Protein 3K12 (pdb70)

B-factor: mean 20.07, std 7.02, range [7.97, 52.44]

Organism: Pseudomonas aeruginosa (strain ATCC 15692 / DSM 22644 / CIP 104116 / JCM 14847 / LMG 12228 / 1C / PRS 101 / PAO1) (NCBI:txid208964)

Secondary structure (DSSP, 8-state):
-EE--EEEEEEE--EETTEEEE-----SSTTS-HHHHHHHHHHHHHHHHHHTT--GGGEEEEEEEES-GGGHHHHHHHHTTTSPTT-PPEEEEEE-B-SSTT-SB--EEEE--/-EE--EEEEEEE--EETTEEE------SSTTS-HHHHHHHHHHHHHHHHHHTT--GGGEEEEEEEES-GGGHHHHHHHHTTTSPTT-PPEEEEEE-B-SSTT--B--EEEE-/--B--SB-SS-B--EETTEEEE-----SSTTS-HHHHHHHHHHHHHHHHHHTT--GGGEEEEEEEES-GGGHHHHHHHHTTTSPTT-PPEEEEEE-B-SSTT-SB--EEEE--/--B--SB-SS-B--EETTEEEE-----SSTTS-HHHHHHHHHHHHHHHHHHTT--TTSEEEEEEEES-GGGHHHHHHHHHHHSPTT-PPEEEEEE-B-SSTT--B--EEEE--S----/-EE--SB-SS-B--EETTEEEE-----SSTTS-HHHHHHHHHHHHHHHHHHTT--TTSEEEEEEEES-GGGHHHHHHHHHHHS-TT-PPEEEEEE-B-SSTT-SB--EEEE--/--B--SB-SS-B--EETTEEEE-----SSTTS-HHHHHHHHHHHHHHHHHHTT--GGGEEEEEEEES-GGGHHHHHHHHTTTSPTT-PPEEEEEE-B-SSTT-SB--EEEE-

Foldseek 3Di: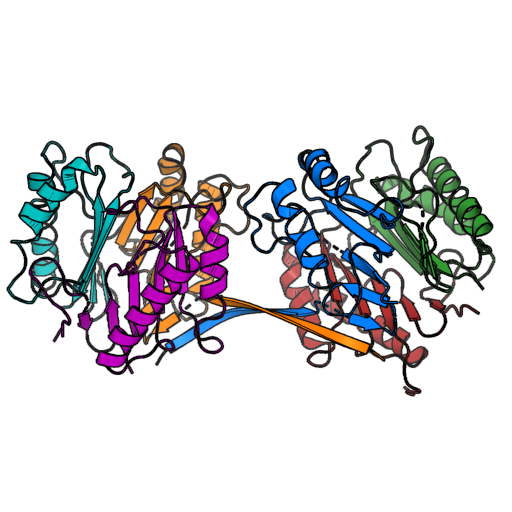
DDDDDDDDDDDPCDDDPFKDWGPKFWAPDLQDALLVGLVRRVVVVQVVQVVVQHHLLFWAEDEKEFADPVRVVSNCVNVVVPGDPPRDYHYDYDYDHDPDPSTGMMITMGGHD/DDDDDDDDDDDPQDDDPFKDWGPKFWAPDLVDALLVGLVRRVVVVQVVQVVVPGHQLFWAEDEKEFADPVCPVSNCVNVVPRGDPPRRYHYDYDYDDDPDNSTGMMITMGGD/DWDFDPDDPVDTCTDDPFKDWGAKFWAPDLPDALLVGLVRRVVVVQVVQVVVQHHLLFWAEDEKEFADPVRVVSNCVNVVPDGPPPRDYHYDYDYDDDPDPSTGMMITMGGHD/DKDFDCDDPVDTCIQDPFKDKGAKFWAPDLQDALLVGLVRRVVVVQVVQQVLQHGQLFWAEDEKEFADPVCPVSNVVNLVVPHDPPRHYHYDYDYDDDPDNSTGMMITMGGRDDRHHD/DKDFDPDDPVDTCIDDPFKDKGAKFWAPDLPDALLVGLVRRVVVVQVVQVVVQHGQLFWAEDEKEFADPVRVVSNCVCQVPPGPDPRHYHYDYDYDDDPDNSTGMMITMGGHD/DKDFDPDDPVDTCIQDPFKDKGAKFWAPDLQDALLVGLVRRLVVVQVVQVVVVHHLLFWAEDEKEFADPVCVVSNCVNLVVPGPPPRDYHYDYDYDHDDDPSTGMMITMGGD

Structure (mmCIF, N/CA/C/O backbone):
data_3K12
#
_entry.id   3K12
#
_cell.length_a   78.725
_cell.length_b   86.545
_cell.length_c   104.897
_cell.angle_alpha   90.000
_cell.angle_beta   90.000
_cell.angle_gamma   90.000
#
_symmetry.space_group_name_H-M   'P 21 21 2'
#
loop_
_entity.id
_entity.type
_entity.pdbx_description
1 polymer 'uncharacterized protein A6V7T0'
2 non-polymer GLYCEROL
3 water water
#
loop_
_atom_site.group_PDB
_atom_site.id
_atom_site.type_symbol
_atom_site.label_atom_id
_atom_site.label_alt_id
_atom_site.label_comp_id
_atom_site.label_asym_id
_atom_site.label_entity_id
_atom_site.label_seq_id
_atom_site.pdbx_PDB_ins_code
_atom_site.Cartn_x
_atom_site.Cartn_y
_atom_site.Cartn_z
_atom_site.occupancy
_atom_site.B_iso_or_equiv
_atom_site.auth_seq_id
_atom_site.auth_comp_id
_atom_site.auth_asym_id
_atom_site.auth_atom_id
_atom_site.pdbx_PDB_model_num
ATOM 1 N N . HIS A 1 1 ? -13.449 -0.609 9.606 1.00 32.69 4 HIS A N 1
ATOM 2 C CA . HIS A 1 1 ? -12.994 -0.452 11.020 1.00 31.61 4 HIS A CA 1
ATOM 3 C C . HIS A 1 1 ? -12.469 0.972 11.290 1.00 29.61 4 HIS A C 1
ATOM 4 O O . HIS A 1 1 ? -12.698 1.888 10.488 1.00 29.88 4 HIS A O 1
ATOM 11 N N . ILE A 1 2 ? -11.801 1.140 12.430 1.00 26.40 5 ILE A N 1
ATOM 12 C CA . ILE A 1 2 ? -11.259 2.429 12.877 1.00 23.37 5 ILE A CA 1
ATOM 13 C C . ILE A 1 2 ? -9.794 2.238 13.217 1.00 23.11 5 ILE A C 1
ATOM 14 O O . ILE A 1 2 ? -9.426 1.291 13.949 1.00 24.07 5 ILE A O 1
ATOM 19 N N . GLU A 1 3 ? -8.949 3.130 12.711 1.00 21.17 6 GLU A N 1
ATOM 20 C CA . GLU A 1 3 ? -7.544 3.145 13.098 1.00 21.36 6 GLU A CA 1
ATOM 21 C C . GLU A 1 3 ? -7.303 4.377 13.942 1.00 19.99 6 GLU A C 1
ATOM 22 O O . GLU A 1 3 ? -7.684 5.495 13.547 1.00 20.49 6 GLU A O 1
ATOM 28 N N . ARG A 1 4 ? -6.655 4.177 15.080 1.00 18.09 7 ARG A N 1
ATOM 29 C CA . ARG A 1 4 ? -6.426 5.237 16.052 1.00 18.54 7 ARG A CA 1
ATOM 30 C C . ARG A 1 4 ? -4.964 5.620 15.953 1.00 17.80 7 ARG A C 1
ATOM 31 O O . ARG A 1 4 ? -4.076 4.732 15.961 1.00 19.10 7 ARG A O 1
ATOM 39 N N . PHE A 1 5 ? -4.714 6.914 15.862 1.00 16.79 8 PHE A N 1
ATOM 40 C CA . PHE A 1 5 ? -3.370 7.472 15.984 1.00 16.60 8 PHE A CA 1
ATOM 41 C C . PHE A 1 5 ? -3.306 8.337 17.191 1.00 17.43 8 PHE A C 1
ATOM 42 O O . PHE A 1 5 ? -4.069 9.300 17.311 1.00 16.48 8 PHE A O 1
ATOM 50 N N . GLU A 1 6 ? -2.407 7.998 18.113 1.00 19.08 9 GLU A N 1
ATOM 51 C CA . GLU A 1 6 ? -2.263 8.785 19.331 1.00 20.37 9 GLU A CA 1
ATOM 52 C C . GLU A 1 6 ? -0.826 9.154 19.584 1.00 20.98 9 GLU A C 1
ATOM 53 O O . GLU A 1 6 ? 0.080 8.533 19.045 1.00 22.57 9 GLU A O 1
ATOM 59 N N . VAL A 1 7 ? -0.642 10.183 20.393 1.00 21.55 10 VAL A N 1
ATOM 60 C CA . VAL A 1 7 ? 0.650 10.451 21.027 1.00 22.35 10 VAL A CA 1
ATOM 61 C C . VAL A 1 7 ? 0.513 9.887 22.447 1.00 21.56 10 VAL A C 1
ATOM 62 O O . VAL A 1 7 ? -0.317 10.361 23.212 1.00 21.18 10 VAL A O 1
ATOM 66 N N . VAL A 1 8 ? 1.304 8.866 22.777 1.00 22.26 11 VAL A N 1
ATOM 67 C CA . VAL A 1 8 ? 1.281 8.249 24.124 1.00 22.21 11 VAL A CA 1
ATOM 68 C C . VAL A 1 8 ? 2.604 8.473 24.842 1.00 22.58 11 VAL A C 1
ATOM 69 O O . VAL A 1 8 ? 3.676 8.116 24.318 1.00 23.35 11 VAL A O 1
ATOM 73 N N . LYS A 1 9 ? 2.532 9.058 26.036 1.00 21.85 12 LYS A N 1
ATOM 74 C CA . LYS A 1 9 ? 3.728 9.339 26.833 1.00 21.67 12 LYS A CA 1
ATOM 75 C C . LYS A 1 9 ? 3.635 8.517 28.114 1.00 20.58 12 LYS A C 1
ATOM 76 O O . LYS A 1 9 ? 2.679 8.665 28.877 1.00 21.19 12 LYS A O 1
ATOM 82 N N . ARG A 1 10 ? 4.592 7.615 28.327 1.00 19.85 13 ARG A N 1
ATOM 83 C CA . ARG A 1 10 ? 4.637 6.811 29.547 1.00 18.94 13 ARG A CA 1
ATOM 84 C C . ARG A 1 10 ? 5.774 7.368 30.394 1.00 18.44 13 ARG A C 1
ATOM 85 O O . ARG A 1 10 ? 6.950 7.187 30.055 1.00 19.64 13 ARG A O 1
ATOM 93 N N . ARG A 1 11 ? 5.424 8.066 31.466 1.00 16.48 14 ARG A N 1
ATOM 94 C CA . ARG A 1 11 ? 6.393 8.836 32.261 1.00 16.44 14 ARG A CA 1
ATOM 95 C C . ARG A 1 11 ? 6.744 8.068 33.526 1.00 15.04 14 ARG A C 1
ATOM 96 O O . ARG A 1 11 ? 5.874 7.543 34.224 1.00 15.70 14 ARG A O 1
ATOM 104 N N . ALA A 1 12 ? 8.046 7.998 33.826 1.00 13.99 15 ALA A N 1
ATOM 105 C CA . ALA A 1 12 ? 8.520 7.520 35.124 1.00 14.02 15 ALA A CA 1
ATOM 106 C C . ALA A 1 12 ? 8.311 8.653 36.117 1.00 14.80 15 ALA A C 1
ATOM 107 O O . ALA A 1 12 ? 9.113 9.586 36.212 1.00 15.37 15 ALA A O 1
ATOM 109 N N . GLU A 1 13 ? 7.237 8.569 36.881 1.00 14.23 16 GLU A N 1
ATOM 110 C CA . GLU A 1 13 ? 6.828 9.665 37.728 1.00 13.91 16 GLU A CA 1
ATOM 111 C C . GLU A 1 13 ? 7.635 9.745 39.018 1.00 14.02 16 GLU A C 1
ATOM 112 O O . GLU A 1 13 ? 8.039 10.838 39.435 1.00 13.69 16 GLU A O 1
ATOM 126 N N . ALA A 1 15 ? 10.413 7.293 41.694 1.00 12.86 18 ALA A N 1
ATOM 127 C CA . ALA A 1 15 ? 11.139 6.092 42.099 1.00 13.78 18 ALA A CA 1
ATOM 128 C C . ALA A 1 15 ? 11.469 6.219 43.565 1.00 14.71 18 ALA A C 1
ATOM 129 O O . ALA A 1 15 ? 11.994 7.245 43.982 1.00 14.92 18 ALA A O 1
ATOM 131 N N . LEU A 1 16 ? 11.168 5.180 44.336 1.00 14.84 19 LEU A N 1
ATOM 132 C CA . LEU A 1 16 ? 11.486 5.164 45.757 1.00 16.62 19 LEU A CA 1
ATOM 133 C C . LEU A 1 16 ? 12.641 4.224 45.983 1.00 17.22 19 LEU A C 1
ATOM 134 O O . LEU A 1 16 ? 12.630 3.088 45.498 1.00 17.73 19 LEU A O 1
ATOM 139 N N . HIS A 1 17 ? 13.633 4.679 46.723 1.00 15.63 20 HIS A N 1
ATOM 140 C CA . HIS A 1 17 ? 14.767 3.848 47.104 1.00 17.30 20 HIS A CA 1
ATOM 141 C C . HIS A 1 17 ? 14.909 3.966 48.601 1.00 17.63 20 HIS A C 1
ATOM 142 O O . HIS A 1 17 ? 15.436 4.970 49.093 1.00 16.82 20 HIS A O 1
ATOM 149 N N . GLY A 1 18 ? 14.408 2.929 49.285 1.00 19.54 21 GLY A N 1
ATOM 150 C CA . GLY A 1 18 ? 14.247 2.922 50.740 1.00 20.68 21 GLY A CA 1
ATOM 151 C C . GLY A 1 18 ? 13.436 4.148 51.114 1.00 20.37 21 GLY A C 1
ATOM 152 O O . GLY A 1 18 ? 12.285 4.298 50.689 1.00 23.51 21 GLY A O 1
ATOM 153 N N . ASN A 1 19 ? 14.061 5.036 51.867 1.00 19.67 22 ASN A N 1
ATOM 154 C CA . ASN A 1 19 ? 13.349 6.204 52.390 1.00 19.98 22 ASN A CA 1
ATOM 155 C C . ASN A 1 19 ? 13.645 7.517 51.652 1.00 18.85 22 ASN A C 1
ATOM 156 O O . ASN A 1 19 ? 13.386 8.611 52.164 1.00 18.16 22 ASN A O 1
ATOM 161 N N . THR A 1 20 ? 14.150 7.408 50.427 1.00 15.67 23 THR A N 1
ATOM 162 C CA . THR A 1 20 ? 14.331 8.586 49.587 1.00 13.95 23 THR A CA 1
ATOM 163 C C . THR A 1 20 ? 13.430 8.479 48.367 1.00 13.33 23 THR A C 1
ATOM 164 O O . THR A 1 20 ? 13.328 7.417 47.738 1.00 14.43 23 THR A O 1
ATOM 168 N N . VAL A 1 21 ? 12.808 9.587 47.996 1.00 12.45 24 VAL A N 1
ATOM 169 C CA . VAL A 1 21 ? 11.836 9.672 46.897 1.00 12.19 24 VAL A CA 1
ATOM 170 C C . VAL A 1 21 ? 12.437 10.521 45.788 1.00 11.41 24 VAL A C 1
ATOM 171 O O . VAL A 1 21 ? 12.825 11.652 46.052 1.00 12.36 24 VAL A O 1
ATOM 175 N N . TYR A 1 22 ? 12.512 10.007 44.554 1.00 10.26 25 TYR A N 1
ATOM 176 C CA . TYR A 1 22 ? 12.953 10.797 43.414 1.00 10.89 25 TYR A CA 1
ATOM 177 C C . TYR A 1 22 ? 11.764 11.013 42.514 1.00 10.71 25 TYR A C 1
ATOM 178 O O . TYR A 1 22 ? 11.124 10.051 42.100 1.00 11.46 25 TYR A O 1
ATOM 187 N N . ILE A 1 23 ? 11.468 12.266 42.216 1.00 11.17 26 ILE A N 1
ATOM 188 C CA . ILE A 1 23 ? 10.324 12.591 41.358 1.00 11.75 26 ILE A CA 1
ATOM 189 C C . ILE A 1 23 ? 10.861 13.096 40.015 1.00 12.02 26 ILE A C 1
ATOM 190 O O . ILE A 1 23 ? 11.771 13.941 39.954 1.00 14.69 26 ILE A O 1
ATOM 195 N N . GLY A 1 24 ? 10.300 12.569 38.924 1.00 12.18 27 GLY A N 1
ATOM 196 C CA . GLY A 1 24 ? 10.628 13.066 37.596 1.00 13.29 27 GLY A CA 1
ATOM 197 C C . GLY A 1 24 ? 10.266 14.535 37.399 1.00 12.65 27 GLY A C 1
ATOM 198 O O . GLY A 1 24 ? 9.458 15.092 38.168 1.00 12.95 27 GLY A O 1
ATOM 199 N N . GLY A 1 25 ? 10.798 15.167 36.364 1.00 12.43 28 GLY A N 1
ATOM 200 C CA . GLY A 1 25 ? 10.495 16.585 36.120 1.00 12.43 28 GLY A CA 1
ATOM 201 C C . GLY A 1 25 ? 8.989 16.805 36.082 1.00 12.92 28 GLY A C 1
ATOM 202 O O . GLY A 1 25 ? 8.248 16.072 35.400 1.00 13.74 28 GLY A O 1
ATOM 203 N N . GLN A 1 26 ? 8.536 17.790 36.845 1.00 12.16 29 GLN A N 1
ATOM 204 C CA . GLN A 1 26 ? 7.105 18.089 36.964 1.00 11.36 29 GLN A CA 1
ATOM 205 C C . GLN A 1 26 ? 6.777 19.399 36.325 1.00 11.34 29 GLN A C 1
ATOM 206 O O . GLN A 1 26 ? 7.457 20.396 36.557 1.00 11.91 29 GLN A O 1
ATOM 212 N N . VAL A 1 27 ? 5.701 19.383 35.538 1.00 11.56 30 VAL A N 1
ATOM 213 C CA . VAL A 1 27 ? 5.226 20.554 34.837 1.00 11.86 30 VAL A CA 1
ATOM 214 C C . VAL A 1 27 ? 3.709 20.633 35.066 1.00 12.11 30 VAL A C 1
ATOM 215 O O . VAL A 1 27 ? 3.092 19.697 35.552 1.00 13.14 30 VAL A O 1
ATOM 219 N N . ALA A 1 28 ? 3.137 21.781 34.741 1.00 13.08 31 ALA A N 1
ATOM 220 C CA . ALA A 1 28 ? 1.699 21.952 34.920 1.00 13.58 31 ALA A CA 1
ATOM 221 C C . ALA A 1 28 ? 0.928 21.076 33.936 1.00 15.39 31 ALA A C 1
ATOM 222 O O . ALA A 1 28 ? 1.224 21.084 32.746 1.00 16.02 31 ALA A O 1
ATOM 224 N N . ASP A 1 29 ? -0.082 20.367 34.432 1.00 17.22 32 ASP A N 1
ATOM 225 C CA A ASP A 1 29 ? -0.981 19.543 33.618 0.50 18.38 32 ASP A CA 1
ATOM 226 C CA B ASP A 1 29 ? -0.855 19.525 33.523 0.50 18.21 32 ASP A CA 1
ATOM 227 C C . ASP A 1 29 ? -1.678 20.380 32.555 1.00 18.23 32 ASP A C 1
ATOM 228 O O . ASP A 1 29 ? -1.902 19.936 31.421 1.00 19.73 32 ASP A O 1
ATOM 237 N N . ASP A 1 30 ? -2.083 21.576 32.972 1.00 18.05 33 ASP A N 1
ATOM 238 C CA . ASP A 1 30 ? -2.711 22.541 32.062 1.00 18.34 33 ASP A CA 1
ATOM 239 C C . ASP A 1 30 ? -1.841 23.791 32.084 1.00 17.54 33 ASP A C 1
ATOM 240 O O . ASP A 1 30 ? -1.984 24.646 32.965 1.00 17.85 33 ASP A O 1
ATOM 245 N N . PRO A 1 31 ? -0.899 23.884 31.133 1.00 17.04 34 PRO A N 1
ATOM 246 C CA . PRO A 1 31 ? 0.048 24.990 31.132 1.00 17.43 34 PRO A CA 1
ATOM 247 C C . PRO A 1 31 ? -0.433 26.266 30.407 1.00 17.33 34 PRO A C 1
ATOM 248 O O . PRO A 1 31 ? 0.372 27.030 29.889 1.00 18.25 34 PRO A O 1
ATOM 252 N N . SER A 1 32 ? -1.740 26.529 30.428 1.00 17.33 35 SER A N 1
ATOM 253 C CA A SER A 1 32 ? -2.258 27.737 29.776 0.50 18.36 35 SER A CA 1
ATOM 254 C CA B SER A 1 32 ? -2.281 27.742 29.790 0.50 17.63 35 SER A CA 1
ATOM 255 C C . SER A 1 32 ? -2.135 29.004 30.640 1.00 18.77 35 SER A C 1
ATOM 256 O O . SER A 1 32 ? -2.192 30.129 30.116 1.00 20.38 35 SER A O 1
ATOM 261 N N . GLY A 1 33 ? -1.987 28.830 31.949 1.00 18.69 36 GLY A N 1
ATOM 262 C CA . GLY A 1 33 ? -2.024 29.993 32.848 1.00 18.69 36 GLY A CA 1
ATOM 263 C C . GLY A 1 33 ? -0.693 30.650 33.151 1.00 17.67 36 GLY A C 1
ATOM 264 O O . GLY A 1 33 ? 0.359 30.292 32.581 1.00 17.40 36 GLY A O 1
ATOM 265 N N . ASP A 1 34 ? -0.744 31.594 34.086 1.00 17.81 37 ASP A N 1
ATOM 266 C CA . ASP A 1 34 ? 0.403 32.370 34.452 1.00 17.79 37 ASP A CA 1
ATOM 267 C C . ASP A 1 34 ? 1.301 31.558 35.375 1.00 16.83 37 ASP A C 1
ATOM 268 O O . ASP A 1 34 ? 0.973 30.412 35.746 1.00 15.83 37 ASP A O 1
ATOM 273 N N . ILE A 1 35 ? 2.423 32.155 35.731 1.00 15.45 38 ILE A N 1
ATOM 274 C CA . ILE A 1 35 ? 3.402 31.442 36.569 1.00 15.41 38 ILE A CA 1
ATOM 275 C C . ILE A 1 35 ? 2.792 31.012 37.899 1.00 15.70 38 ILE A C 1
ATOM 276 O O . ILE A 1 35 ? 3.088 29.923 38.390 1.00 14.80 38 ILE A O 1
ATOM 281 N N . GLN A 1 36 ? 1.951 31.860 38.518 1.00 15.36 39 GLN A N 1
ATOM 282 C CA . GLN A 1 36 ? 1.316 31.461 39.771 1.00 15.16 39 GLN A CA 1
ATOM 283 C C . GLN A 1 36 ? 0.472 30.195 39.633 1.00 15.26 39 GLN A C 1
ATOM 284 O O . GLN A 1 36 ? 0.546 29.279 40.474 1.00 16.37 39 GLN A O 1
ATOM 290 N N . ASP A 1 37 ? -0.325 30.123 38.569 1.00 15.54 40 ASP A N 1
ATOM 291 C CA . ASP A 1 37 ? -1.194 28.976 38.380 1.00 15.98 40 ASP A CA 1
ATOM 292 C C . ASP A 1 37 ? -0.365 27.715 38.099 1.00 15.00 40 ASP A C 1
ATOM 293 O O . ASP A 1 37 ? -0.639 26.653 38.665 1.00 16.21 40 ASP A O 1
ATOM 298 N N . GLN A 1 38 ? 0.656 27.857 37.246 1.00 15.09 41 GLN A N 1
ATOM 299 C CA . GLN A 1 38 ? 1.489 26.697 36.935 1.00 14.58 41 GLN A CA 1
ATOM 300 C C . GLN A 1 38 ? 2.251 26.197 38.158 1.00 14.32 41 GLN A C 1
ATOM 301 O O . GLN A 1 38 ? 2.361 24.975 38.363 1.00 14.86 41 GLN A O 1
ATOM 307 N N . THR A 1 39 ? 2.772 27.128 38.954 1.00 13.49 42 THR A N 1
ATOM 308 C CA . THR A 1 39 ? 3.508 26.789 40.169 1.00 13.78 42 THR A CA 1
ATOM 309 C C . THR A 1 39 ? 2.590 26.046 41.136 1.00 13.79 42 THR A C 1
ATOM 310 O O . THR A 1 39 ? 2.942 24.987 41.700 1.00 13.54 42 THR A O 1
ATOM 314 N N . ARG A 1 40 ? 1.382 26.581 41.337 1.00 14.79 43 ARG A N 1
ATOM 315 C CA A ARG A 1 40 ? 0.410 25.906 42.194 0.50 15.54 43 ARG A CA 1
ATOM 316 C CA B ARG A 1 40 ? 0.402 25.913 42.186 0.50 15.47 43 ARG A CA 1
ATOM 317 C C . ARG A 1 40 ? 0.086 24.500 41.709 1.00 15.38 43 ARG A C 1
ATOM 318 O O . ARG A 1 40 ? 0.013 23.579 42.505 1.00 15.00 43 ARG A O 1
ATOM 333 N N . GLN A 1 41 ? -0.130 24.331 40.403 1.00 14.11 44 GLN A N 1
ATOM 334 C CA . GLN A 1 41 ? -0.448 23.013 39.887 1.00 13.76 44 GLN A CA 1
ATOM 335 C C . GLN A 1 41 ? 0.658 22.026 40.202 1.00 13.71 44 GLN A C 1
ATOM 336 O O . GLN A 1 41 ? 0.367 20.884 40.594 1.00 12.97 44 GLN A O 1
ATOM 342 N N . ILE A 1 42 ? 1.905 22.451 39.983 1.00 12.51 45 ILE A N 1
ATOM 343 C CA . ILE A 1 42 ? 3.029 21.535 40.196 1.00 12.56 45 ILE A CA 1
ATOM 344 C C . ILE A 1 42 ? 3.163 21.211 41.678 1.00 12.12 45 ILE A C 1
ATOM 345 O O . ILE A 1 42 ? 3.324 20.039 42.059 1.00 11.93 45 ILE A O 1
ATOM 350 N N . LEU A 1 43 ? 3.068 22.218 42.546 1.00 12.65 46 LEU A N 1
ATOM 351 C CA . LEU A 1 43 ? 3.201 21.941 43.986 1.00 13.05 46 LEU A CA 1
ATOM 352 C C . LEU A 1 43 ? 2.064 21.079 44.506 1.00 12.96 46 LEU A C 1
ATOM 353 O O . LEU A 1 43 ? 2.275 20.192 45.347 1.00 13.44 46 LEU A O 1
ATOM 358 N N . GLU A 1 44 ? 0.865 21.279 43.969 1.00 13.80 47 GLU A N 1
ATOM 359 C CA . GLU A 1 44 ? -0.248 20.414 44.353 1.00 14.67 47 GLU A CA 1
ATOM 360 C C . GLU A 1 44 ? -0.025 18.960 43.886 1.00 14.57 47 GLU A C 1
ATOM 361 O O . GLU A 1 44 ? -0.319 18.002 44.620 1.00 14.91 47 GLU A O 1
ATOM 367 N N . ASN A 1 45 ? 0.513 18.784 42.679 1.00 14.25 48 ASN A N 1
ATOM 368 C CA . ASN A 1 45 ? 0.811 17.428 42.227 1.00 15.19 48 ASN A CA 1
ATOM 369 C C . ASN A 1 45 ? 1.871 16.774 43.080 1.00 14.08 48 ASN A C 1
ATOM 370 O O . ASN A 1 45 ? 1.812 15.571 43.371 1.00 15.13 48 ASN A O 1
ATOM 375 N N . ILE A 1 46 ? 2.861 17.569 43.487 1.00 14.98 49 ILE A N 1
ATOM 376 C CA . ILE A 1 46 ? 3.879 17.058 44.399 1.00 14.45 49 ILE A CA 1
ATOM 377 C C . ILE A 1 46 ? 3.244 16.611 45.744 1.00 14.21 49 ILE A C 1
ATOM 378 O O . ILE A 1 46 ? 3.631 15.549 46.280 1.00 15.11 49 ILE A O 1
ATOM 383 N N . ASP A 1 47 ? 2.278 17.386 46.272 1.00 14.46 50 ASP A N 1
ATOM 384 C CA . ASP A 1 47 ? 1.549 16.985 47.476 1.00 15.30 50 ASP A CA 1
ATOM 385 C C . ASP A 1 47 ? 0.950 15.599 47.277 1.00 14.40 50 ASP A C 1
ATOM 386 O O . ASP A 1 47 ? 1.102 14.736 48.129 1.00 15.74 50 ASP A O 1
ATOM 391 N N . ARG A 1 48 ? 0.251 15.400 46.160 1.00 13.48 51 ARG A N 1
ATOM 392 C CA A ARG A 1 48 ? -0.424 14.134 45.883 0.50 14.29 51 ARG A CA 1
ATOM 393 C CA B ARG A 1 48 ? -0.430 14.139 45.892 0.50 13.86 51 ARG A CA 1
ATOM 394 C C . ARG A 1 48 ? 0.575 12.986 45.750 1.00 14.03 51 ARG A C 1
ATOM 395 O O . ARG A 1 48 ? 0.403 11.924 46.334 1.00 14.47 51 ARG A O 1
ATOM 410 N N . LEU A 1 49 ? 1.645 13.222 44.997 1.00 13.90 52 LEU A N 1
ATOM 411 C CA . LEU A 1 49 ? 2.663 12.189 44.848 1.00 13.63 52 LEU A CA 1
ATOM 412 C C . LEU A 1 49 ? 3.293 11.803 46.173 1.00 13.33 52 LEU A C 1
ATOM 413 O O . LEU A 1 49 ? 3.418 10.634 46.483 1.00 13.73 52 LEU A O 1
ATOM 418 N N . LEU A 1 50 ? 3.656 12.796 46.991 1.00 12.94 53 LEU A N 1
ATOM 419 C CA . LEU A 1 50 ? 4.287 12.496 48.276 1.00 13.47 53 LEU A CA 1
ATOM 420 C C . LEU A 1 50 ? 3.314 11.760 49.196 1.00 14.75 53 LEU A C 1
ATOM 421 O O . LEU A 1 50 ? 3.708 10.796 49.855 1.00 15.34 53 LEU A O 1
ATOM 426 N N . GLN A 1 51 ? 2.053 12.206 49.233 1.00 15.58 54 GLN A N 1
ATOM 427 C CA A GLN A 1 51 ? 0.998 11.584 50.069 0.50 16.15 54 GLN A CA 1
ATOM 428 C CA B GLN A 1 51 ? 1.124 11.587 50.149 0.50 16.46 54 GLN A CA 1
ATOM 429 C C . GLN A 1 51 ? 0.931 10.106 49.766 1.00 16.03 54 GLN A C 1
ATOM 430 O O . GLN A 1 51 ? 0.791 9.262 50.659 1.00 17.36 54 GLN A O 1
ATOM 441 N N . SER A 1 52 ? 0.991 9.800 48.461 1.00 16.19 55 SER A N 1
ATOM 442 C CA . SER A 1 52 ? 0.778 8.416 47.981 1.00 16.71 55 SER A CA 1
ATOM 443 C C . SER A 1 52 ? 1.840 7.432 48.438 1.00 18.06 55 SER A C 1
ATOM 444 O O . SER A 1 52 ? 1.633 6.213 48.386 1.00 19.35 55 SER A O 1
ATOM 447 N N . VAL A 1 53 ? 2.986 7.947 48.871 1.00 17.59 56 VAL A N 1
ATOM 448 C CA . VAL A 1 53 ? 4.074 7.094 49.360 1.00 18.26 56 VAL A CA 1
ATOM 449 C C . VAL A 1 53 ? 4.393 7.313 50.837 1.00 19.65 56 VAL A C 1
ATOM 450 O O . VAL A 1 53 ? 5.414 6.851 51.332 1.00 20.90 56 VAL A O 1
ATOM 454 N N . GLY A 1 54 ? 3.519 8.028 51.540 1.00 19.99 57 GLY A N 1
ATOM 455 C CA . GLY A 1 54 ? 3.723 8.255 52.979 1.00 21.22 57 GLY A CA 1
ATOM 456 C C . GLY A 1 54 ? 4.735 9.343 53.306 1.00 21.08 57 GLY A C 1
ATOM 457 O O . GLY A 1 54 ? 5.434 9.300 54.344 1.00 23.14 57 GLY A O 1
ATOM 458 N N . SER A 1 55 ? 4.849 10.313 52.405 1.00 19.54 58 SER A N 1
ATOM 459 C CA . SER A 1 55 ? 5.661 11.499 52.619 1.00 18.59 58 SER A CA 1
ATOM 460 C C . SER A 1 55 ? 4.699 12.686 52.665 1.00 18.32 58 SER A C 1
ATOM 461 O O . SER A 1 55 ? 3.471 12.506 52.651 1.00 18.47 58 SER A O 1
ATOM 464 N N . ASP A 1 56 ? 5.243 13.883 52.756 1.00 17.10 59 ASP A N 1
ATOM 465 C CA . ASP A 1 56 ? 4.420 15.091 52.727 1.00 17.69 59 ASP A CA 1
ATOM 466 C C . ASP A 1 56 ? 5.279 16.290 52.416 1.00 16.94 59 ASP A C 1
ATOM 467 O O . ASP A 1 56 ? 6.487 16.179 52.307 1.00 14.93 59 ASP A O 1
ATOM 472 N N . ARG A 1 57 ? 4.621 17.433 52.290 1.00 16.85 60 ARG A N 1
ATOM 473 C CA . ARG A 1 57 ? 5.198 18.717 51.922 1.00 17.36 60 ARG A CA 1
ATOM 474 C C . ARG A 1 57 ? 6.340 19.202 52.836 1.00 15.42 60 ARG A C 1
ATOM 475 O O . ARG A 1 57 ? 7.151 20.027 52.432 1.00 16.47 60 ARG A O 1
ATOM 483 N N . GLY A 1 58 ? 6.354 18.680 54.051 1.00 15.01 61 GLY A N 1
ATOM 484 C CA . GLY A 1 58 ? 7.378 19.029 55.043 1.00 13.98 61 GLY A CA 1
ATOM 485 C C . GLY A 1 58 ? 8.622 18.159 54.969 1.00 13.96 61 GLY A C 1
ATOM 486 O O . GLY A 1 58 ? 9.561 18.380 55.725 1.00 14.95 61 GLY A O 1
ATOM 487 N N . GLN A 1 59 ? 8.627 17.186 54.048 1.00 14.01 62 GLN A N 1
ATOM 488 C CA A GLN A 1 59 ? 9.734 16.229 53.956 0.50 13.54 62 GLN A CA 1
ATOM 489 C CA B GLN A 1 59 ? 9.708 16.206 53.944 0.50 13.78 62 GLN A CA 1
ATOM 490 C C . GLN A 1 59 ? 10.536 16.341 52.662 1.00 13.08 62 GLN A C 1
ATOM 491 O O . GLN A 1 59 ? 11.194 15.369 52.242 1.00 13.30 62 GLN A O 1
ATOM 502 N N . VAL A 1 60 ? 10.486 17.507 52.039 1.00 12.05 63 VAL A N 1
ATOM 503 C CA . VAL A 1 60 ? 11.199 17.705 50.781 1.00 11.42 63 VAL A CA 1
ATOM 504 C C . VAL A 1 60 ? 12.648 18.080 51.085 1.00 12.62 63 VAL A C 1
ATOM 505 O O . VAL A 1 60 ? 12.928 18.879 51.994 1.00 12.63 63 VAL A O 1
ATOM 509 N N . LEU A 1 61 ? 13.573 17.484 50.332 1.00 11.72 64 LEU A N 1
ATOM 510 C CA . LEU A 1 61 ? 15.017 17.685 50.543 1.00 11.79 64 LEU A CA 1
ATOM 511 C C . LEU A 1 61 ? 15.613 18.692 49.577 1.00 11.86 64 LEU A C 1
ATOM 512 O O . LEU A 1 61 ? 16.348 19.592 50.000 1.00 11.30 64 LEU A O 1
ATOM 517 N N . SER A 1 62 ? 15.338 18.518 48.278 1.00 9.95 65 SER A N 1
ATOM 518 C CA . SER A 1 62 ? 15.894 19.418 47.267 1.00 10.67 65 SER A CA 1
ATOM 519 C C . SER A 1 62 ? 14.860 19.631 46.178 1.00 10.96 65 SER A C 1
ATOM 520 O O . SER A 1 62 ? 14.135 18.681 45.789 1.00 10.96 65 SER A O 1
ATOM 523 N N . VAL A 1 63 ? 14.811 20.858 45.670 1.00 9.96 66 VAL A N 1
ATOM 524 C CA . VAL A 1 63 ? 14.004 21.177 44.488 1.00 10.04 66 VAL A CA 1
ATOM 525 C C . VAL A 1 63 ? 14.848 21.983 43.545 1.00 10.71 66 VAL A C 1
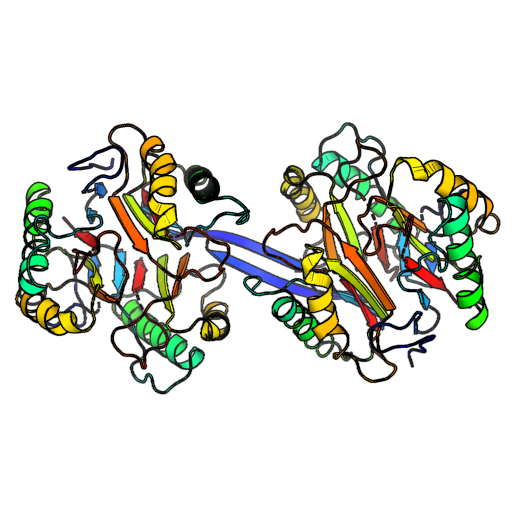ATOM 526 O O . VAL A 1 63 ? 15.371 23.048 43.903 1.00 11.65 66 VAL A O 1
ATOM 530 N N . ARG A 1 64 ? 15.018 21.476 42.325 1.00 10.72 67 ARG A N 1
ATOM 531 C CA . ARG A 1 64 ? 15.617 22.222 41.240 1.00 11.44 67 ARG A CA 1
ATOM 532 C C . ARG A 1 64 ? 14.490 22.870 40.460 1.00 11.72 67 ARG A C 1
ATOM 533 O O . ARG A 1 64 ? 13.562 22.168 40.023 1.00 11.84 67 ARG A O 1
ATOM 541 N N . ILE A 1 65 ? 14.533 24.205 40.334 1.00 11.59 68 ILE A N 1
ATOM 542 C CA . ILE A 1 65 ? 13.464 24.939 39.647 1.00 11.81 68 ILE A CA 1
ATOM 543 C C . ILE A 1 65 ? 14.008 25.529 38.362 1.00 12.66 68 ILE A C 1
ATOM 544 O O . ILE A 1 65 ? 14.970 26.300 38.377 1.00 13.51 68 ILE A O 1
ATOM 549 N N . LEU A 1 66 ? 13.404 25.143 37.245 1.00 12.04 69 LEU A N 1
ATOM 550 C CA . LEU A 1 66 ? 13.827 25.634 35.933 1.00 12.81 69 LEU A CA 1
ATOM 551 C C . LEU A 1 66 ? 12.721 26.573 35.486 1.00 13.50 69 LEU A C 1
ATOM 552 O O . LEU A 1 66 ? 11.607 26.128 35.223 1.00 13.21 69 LEU A O 1
ATOM 557 N N . LEU A 1 67 ? 13.049 27.864 35.397 1.00 13.62 70 LEU A N 1
ATOM 558 C CA . LEU A 1 67 ? 12.087 28.911 35.108 1.00 14.81 70 LEU A CA 1
ATOM 559 C C . LEU A 1 67 ? 12.270 29.342 33.659 1.00 14.79 70 LEU A C 1
ATOM 560 O O . LEU A 1 67 ? 13.389 29.637 33.236 1.00 14.50 70 LEU A O 1
ATOM 565 N N . ALA A 1 68 ? 11.175 29.401 32.900 1.00 14.52 71 ALA A N 1
ATOM 566 C CA . ALA A 1 68 ? 11.259 29.719 31.463 1.00 16.24 71 ALA A CA 1
ATOM 567 C C . ALA A 1 68 ? 11.530 31.196 31.171 1.00 17.13 71 ALA A C 1
ATOM 568 O O . ALA A 1 68 ? 12.226 31.499 30.203 1.00 17.86 71 ALA A O 1
ATOM 570 N N . HIS A 1 69 ? 10.962 32.097 31.976 1.00 17.58 72 HIS A N 1
ATOM 571 C CA . HIS A 1 69 ? 11.002 33.536 31.678 1.00 18.63 72 HIS A CA 1
ATOM 572 C C . HIS A 1 69 ? 11.334 34.329 32.927 1.00 18.97 72 HIS A C 1
ATOM 573 O O . HIS A 1 69 ? 10.685 34.163 33.964 1.00 18.66 72 HIS A O 1
ATOM 580 N N . ARG A 1 70 ? 12.306 35.233 32.812 1.00 20.30 73 ARG A N 1
ATOM 581 C CA . ARG A 1 70 ? 12.744 36.061 33.910 1.00 21.63 73 ARG A CA 1
ATOM 582 C C . ARG A 1 70 ? 11.607 36.840 34.557 1.00 21.76 73 ARG A C 1
ATOM 583 O O . ARG A 1 70 ? 11.556 37.005 35.783 1.00 22.48 73 ARG A O 1
ATOM 591 N N . GLU A 1 71 ? 10.702 37.326 33.720 1.00 22.77 74 GLU A N 1
ATOM 592 C CA . GLU A 1 71 ? 9.599 38.155 34.200 1.00 23.11 74 GLU A CA 1
ATOM 593 C C . GLU A 1 71 ? 8.667 37.367 35.140 1.00 21.89 74 GLU A C 1
ATOM 594 O O . GLU A 1 71 ? 7.890 37.961 35.889 1.00 22.36 74 GLU A O 1
ATOM 600 N N . ASP A 1 72 ? 8.754 36.029 35.112 1.00 19.96 75 ASP A N 1
ATOM 601 C CA . ASP A 1 72 ? 7.907 35.192 35.972 1.00 18.97 75 ASP A CA 1
ATOM 602 C C . ASP A 1 72 ? 8.475 34.888 37.356 1.00 18.02 75 ASP A C 1
ATOM 603 O O . ASP A 1 72 ? 7.819 34.244 38.173 1.00 17.34 75 ASP A O 1
ATOM 608 N N . TYR A 1 73 ? 9.675 35.378 37.638 1.00 17.53 76 TYR A N 1
ATOM 609 C CA . TYR A 1 73 ? 10.347 35.053 38.898 1.00 17.84 76 TYR A CA 1
ATOM 610 C C . TYR A 1 73 ? 9.560 35.487 40.138 1.00 17.35 76 TYR A C 1
ATOM 611 O O . TYR A 1 73 ? 9.344 34.717 41.068 1.00 16.56 76 TYR A O 1
ATOM 620 N N . ALA A 1 74 ? 9.102 36.733 40.148 1.00 17.78 77 ALA A N 1
ATOM 621 C CA . ALA A 1 74 ? 8.350 37.186 41.297 1.00 17.58 77 ALA A CA 1
ATOM 622 C C . ALA A 1 74 ? 7.093 36.336 41.545 1.00 16.59 77 ALA A C 1
ATOM 623 O O . ALA A 1 74 ? 6.759 36.047 42.690 1.00 17.21 77 ALA A O 1
ATOM 625 N N . GLY A 1 75 ? 6.399 35.973 40.467 1.00 16.32 78 GLY A N 1
ATOM 626 C CA . GLY A 1 75 ? 5.166 35.204 40.551 1.00 15.71 78 GLY A CA 1
ATOM 627 C C . GLY A 1 75 ? 5.426 33.786 41.048 1.00 16.16 78 GLY A C 1
ATOM 628 O O . GLY A 1 75 ? 4.643 33.250 41.827 1.00 16.34 78 GLY A O 1
ATOM 629 N N . LEU A 1 76 ? 6.524 33.182 40.587 1.00 15.70 79 LEU A N 1
ATOM 630 C CA . LEU A 1 76 ? 6.976 31.888 41.125 1.00 15.68 79 LEU A CA 1
ATOM 631 C C . LEU A 1 76 ? 7.100 31.981 42.633 1.00 14.96 79 LEU A C 1
ATOM 632 O O . LEU A 1 76 ? 6.532 31.182 43.378 1.00 14.44 79 LEU A O 1
ATOM 637 N N . ASN A 1 77 ? 7.834 32.993 43.095 1.00 15.04 80 ASN A N 1
ATOM 638 C CA . ASN A 1 77 ? 8.130 33.115 44.518 1.00 15.72 80 ASN A CA 1
ATOM 639 C C . ASN A 1 77 ? 6.907 33.512 45.335 1.00 15.46 80 ASN A C 1
ATOM 640 O O . ASN A 1 77 ? 6.795 33.124 46.487 1.00 14.69 80 ASN A O 1
ATOM 645 N N . GLN A 1 78 ? 6.005 34.264 44.719 1.00 15.63 81 GLN A N 1
ATOM 646 C CA . GLN A 1 78 ? 4.755 34.628 45.403 1.00 16.48 81 GLN A CA 1
ATOM 647 C C . GLN A 1 78 ? 4.058 33.398 45.952 1.00 15.98 81 GLN A C 1
ATOM 648 O O . GLN A 1 78 ? 3.652 33.363 47.115 1.00 17.02 81 GLN A O 1
ATOM 654 N N . VAL A 1 79 ? 3.941 32.355 45.115 1.00 14.69 82 VAL A N 1
ATOM 655 C CA . VAL A 1 79 ? 3.323 31.113 45.547 1.00 14.79 82 VAL A CA 1
ATOM 656 C C . VAL A 1 79 ? 4.255 30.273 46.444 1.00 14.19 82 VAL A C 1
ATOM 657 O O . VAL A 1 79 ? 3.873 29.812 47.515 1.00 14.87 82 VAL A O 1
ATOM 661 N N . TRP A 1 80 ? 5.478 30.055 45.947 1.00 13.82 83 TRP A N 1
ATOM 662 C CA . TRP A 1 80 ? 6.448 29.222 46.643 1.00 13.97 83 TRP A CA 1
ATOM 663 C C . TRP A 1 80 ? 6.709 29.676 48.080 1.00 14.62 83 TRP A C 1
ATOM 664 O O . TRP A 1 80 ? 6.790 28.857 49.001 1.00 13.77 83 TRP A O 1
ATOM 675 N N . ASP A 1 81 ? 6.867 30.986 48.264 1.00 15.17 84 ASP A N 1
ATOM 676 C CA . ASP A 1 81 ? 7.249 31.510 49.587 1.00 17.07 84 ASP A CA 1
ATOM 677 C C . ASP A 1 81 ? 6.149 31.358 50.628 1.00 17.90 84 ASP A C 1
ATOM 678 O O . ASP A 1 81 ? 6.391 31.577 51.814 1.00 19.48 84 ASP A O 1
ATOM 683 N N . GLN A 1 82 ? 4.935 31.034 50.219 1.00 17.65 85 GLN A N 1
ATOM 684 C CA A GLN A 1 82 ? 3.842 30.828 51.165 0.50 17.76 85 GLN A CA 1
ATOM 685 C CA B GLN A 1 82 ? 3.901 30.822 51.220 0.50 17.95 85 GLN A CA 1
ATOM 686 C C . GLN A 1 82 ? 3.449 29.375 51.302 1.00 16.94 85 GLN A C 1
ATOM 687 O O . GLN A 1 82 ? 2.472 29.046 51.939 1.00 16.61 85 GLN A O 1
ATOM 698 N N . TRP A 1 83 ? 4.218 28.483 50.667 1.00 15.29 86 TRP A N 1
ATOM 699 C CA . TRP A 1 83 ? 3.809 27.093 50.571 1.00 14.22 86 TRP A CA 1
ATOM 700 C C . TRP A 1 83 ? 4.218 26.172 51.710 1.00 13.80 86 TRP A C 1
ATOM 701 O O . TRP A 1 83 ? 3.488 25.254 52.097 1.00 13.92 86 TRP A O 1
ATOM 712 N N . PHE A 1 84 ? 5.444 26.341 52.192 1.00 14.14 87 PHE A N 1
ATOM 713 C CA . PHE A 1 84 ? 6.000 25.332 53.083 1.00 14.46 87 PHE A CA 1
ATOM 714 C C . PHE A 1 84 ? 5.717 25.603 54.572 1.00 14.24 87 PHE A C 1
ATOM 715 O O . PHE A 1 84 ? 5.706 26.757 54.976 1.00 15.00 87 PHE A O 1
ATOM 723 N N . PRO A 1 85 ? 5.547 24.534 55.371 1.00 15.67 88 PRO A N 1
ATOM 724 C CA . PRO A 1 85 ? 5.440 24.728 56.818 1.00 15.69 88 PRO A CA 1
ATOM 725 C C . PRO A 1 85 ? 6.663 25.417 57.401 1.00 16.49 88 PRO A C 1
ATOM 726 O O . PRO A 1 85 ? 7.770 25.266 56.878 1.00 14.76 88 PRO A O 1
ATOM 730 N N . GLU A 1 86 ? 6.490 26.179 58.485 1.00 15.99 89 GLU A N 1
ATOM 731 C CA . GLU A 1 86 ? 7.565 26.891 59.154 1.00 17.48 89 GLU A CA 1
ATOM 732 C C . GLU A 1 86 ? 8.710 25.944 59.470 1.00 16.59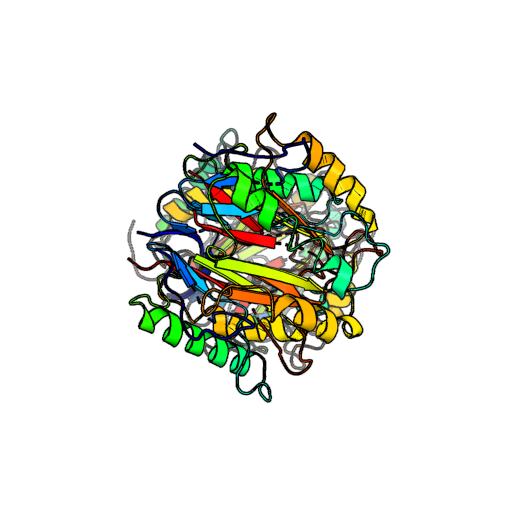 89 GLU A C 1
ATOM 733 O O . GLU A 1 86 ? 8.525 24.889 60.078 1.00 16.37 89 GLU A O 1
ATOM 739 N N . GLY A 1 87 ? 9.892 26.366 59.044 1.00 16.68 90 GLY A N 1
ATOM 740 C CA . GLY A 1 87 ? 11.130 25.672 59.306 1.00 15.84 90 GLY A CA 1
ATOM 741 C C . GLY A 1 87 ? 11.361 24.466 58.413 1.00 15.57 90 GLY A C 1
ATOM 742 O O . GLY A 1 87 ? 12.312 23.742 58.629 1.00 16.44 90 GLY A O 1
ATOM 743 N N . ARG A 1 88 ? 10.488 24.258 57.434 1.00 14.38 91 ARG A N 1
ATOM 744 C CA . ARG A 1 88 ? 10.539 22.999 56.659 1.00 14.34 91 ARG A CA 1
ATOM 745 C C . ARG A 1 88 ? 10.711 23.196 55.156 1.00 13.17 91 ARG A C 1
ATOM 746 O O . ARG A 1 88 ? 10.517 22.238 54.402 1.00 14.95 91 ARG A O 1
ATOM 754 N N . ALA A 1 89 ? 11.088 24.385 54.705 1.00 13.14 92 ALA A N 1
ATOM 755 C CA . ALA A 1 89 ? 11.380 24.555 53.265 1.00 13.09 92 ALA A CA 1
ATOM 756 C C . ALA A 1 89 ? 12.548 23.641 52.861 1.00 13.10 92 ALA A C 1
ATOM 757 O O . ALA A 1 89 ? 13.460 23.357 53.639 1.00 12.67 92 ALA A O 1
ATOM 759 N N . PRO A 1 90 ? 12.479 23.129 51.632 1.00 12.53 93 PRO A N 1
ATOM 760 C CA . PRO A 1 90 ? 13.585 22.300 51.152 1.00 12.45 93 PRO A CA 1
ATOM 761 C C . PRO A 1 90 ? 14.762 23.172 50.731 1.00 11.78 93 PRO A C 1
ATOM 762 O O . PRO A 1 90 ? 14.657 24.414 50.636 1.00 12.18 93 PRO A O 1
ATOM 766 N N . THR A 1 91 ? 15.887 22.537 50.420 1.00 10.91 94 THR A N 1
ATOM 767 C CA . THR A 1 91 ? 16.925 23.241 49.661 1.00 11.02 94 THR A CA 1
ATOM 768 C C . THR A 1 91 ? 16.413 23.525 48.231 1.00 10.68 94 THR A C 1
ATOM 769 O O . THR A 1 91 ? 15.570 22.763 47.710 1.00 11.80 94 THR A O 1
ATOM 773 N N . ARG A 1 92 ? 16.915 24.582 47.601 1.00 10.77 95 ARG A N 1
ATOM 774 C CA . ARG A 1 92 ? 16.370 25.075 46.350 1.00 11.87 95 ARG A CA 1
ATOM 775 C C . ARG A 1 92 ? 17.480 25.624 45.471 1.00 10.88 95 ARG A C 1
ATOM 776 O O . ARG A 1 92 ? 18.409 26.261 45.966 1.00 12.25 95 ARG A O 1
ATOM 784 N N . ALA A 1 93 ? 17.366 25.399 44.158 1.00 11.88 96 ALA A N 1
ATOM 785 C CA . ALA A 1 93 ? 18.227 26.053 43.178 1.00 12.68 96 ALA A CA 1
ATOM 786 C C . ALA A 1 93 ? 17.389 26.403 41.965 1.00 13.20 96 ALA A C 1
ATOM 787 O O . ALA A 1 93 ? 16.880 25.508 41.277 1.00 13.18 96 ALA A O 1
ATOM 789 N N . CYS A 1 94 ? 17.240 27.698 41.699 1.00 13.20 97 CYS A N 1
ATOM 790 C CA . CYS A 1 94 ? 16.447 28.181 40.593 1.00 14.45 97 CYS A CA 1
ATOM 791 C C . CYS A 1 94 ? 17.310 28.889 39.549 1.00 15.52 97 CYS A C 1
ATOM 792 O O . CYS A 1 94 ? 18.156 29.706 39.902 1.00 16.53 97 CYS A O 1
ATOM 795 N N . SER A 1 95 ? 17.135 28.536 38.276 1.00 15.60 98 SER A N 1
ATOM 796 C CA . SER A 1 95 ? 17.784 29.273 37.189 1.00 15.75 98 SER A CA 1
ATOM 797 C C . SER A 1 95 ? 16.848 29.334 35.999 1.00 16.40 98 SER A C 1
ATOM 798 O O . SER A 1 95 ? 15.777 28.733 36.028 1.00 15.21 98 SER A O 1
ATOM 801 N N . LEU A 1 96 ? 17.217 30.131 35.003 1.00 16.83 99 LEU A N 1
ATOM 802 C CA . LEU A 1 96 ? 16.424 30.224 33.785 1.00 19.14 99 LEU A CA 1
ATOM 803 C C . LEU A 1 96 ? 16.820 29.100 32.835 1.00 20.15 99 LEU A C 1
ATOM 804 O O . LEU A 1 96 ? 17.994 28.723 32.759 1.00 22.61 99 LEU A O 1
ATOM 809 N N . ALA A 1 97 ? 15.851 28.538 32.136 1.00 19.19 100 ALA A N 1
ATOM 810 C CA . ALA A 1 97 ? 16.118 27.433 31.221 1.00 19.31 100 ALA A CA 1
ATOM 811 C C . ALA A 1 97 ? 15.109 27.460 30.112 1.00 19.63 100 ALA A C 1
ATOM 812 O O . ALA A 1 97 ? 13.983 27.883 30.331 1.00 20.69 100 ALA A O 1
ATOM 814 N N . GLU A 1 98 ? 15.509 26.975 28.943 1.00 18.87 101 GLU A N 1
ATOM 815 C CA . GLU A 1 98 ? 14.577 26.722 27.853 1.00 19.25 101 GLU A CA 1
ATOM 816 C C . GLU A 1 98 ? 13.988 25.316 28.035 1.00 17.39 101 GLU A C 1
ATOM 817 O O . GLU A 1 98 ? 14.711 24.314 28.059 1.00 16.65 101 GLU A O 1
ATOM 823 N N . LEU A 1 99 ? 12.673 25.253 28.162 1.00 15.51 102 LEU A N 1
ATOM 824 C CA . LEU A 1 99 ? 11.992 23.981 28.443 1.00 15.32 102 LEU A CA 1
ATOM 825 C C . LEU A 1 99 ? 11.475 23.358 27.161 1.00 15.03 102 LEU A C 1
ATOM 826 O O . LEU A 1 99 ? 11.390 24.057 26.140 1.00 17.01 102 LEU A O 1
ATOM 831 N N . ILE A 1 100 ? 11.153 22.068 27.215 1.00 15.85 103 ILE A N 1
ATOM 832 C CA . ILE A 1 100 ? 10.763 21.346 25.989 1.00 15.96 103 ILE A CA 1
ATOM 833 C C . ILE A 1 100 ? 9.495 21.921 25.356 1.00 16.58 103 ILE A C 1
ATOM 834 O O . ILE A 1 100 ? 9.460 22.183 24.139 1.00 16.46 103 ILE A O 1
ATOM 839 N N . ASP A 1 101 ? 8.467 22.124 26.172 1.00 15.43 104 ASP A N 1
ATOM 840 C CA . ASP A 1 101 ? 7.215 22.719 25.663 1.00 15.53 104 ASP A CA 1
ATOM 841 C C . ASP A 1 101 ? 7.218 24.217 25.942 1.00 15.63 104 ASP A C 1
ATOM 842 O O . ASP A 1 101 ? 7.266 24.626 27.104 1.00 15.03 104 ASP A O 1
ATOM 847 N N . PRO A 1 102 ? 7.170 25.062 24.884 1.00 15.50 105 PRO A N 1
ATOM 848 C CA . PRO A 1 102 ? 7.119 26.518 25.031 1.00 16.34 105 PRO A CA 1
ATOM 849 C C . PRO A 1 102 ? 6.008 27.030 25.946 1.00 15.60 105 PRO A C 1
ATOM 850 O O . PRO A 1 102 ? 6.106 28.137 26.435 1.00 16.73 105 PRO A O 1
ATOM 854 N N . ARG A 1 103 ? 4.956 26.242 26.168 1.00 15.18 106 ARG A N 1
ATOM 855 C CA . ARG A 1 103 ? 3.856 26.660 27.056 1.00 14.92 106 ARG A CA 1
ATOM 856 C C . ARG A 1 103 ? 4.201 26.631 28.530 1.00 14.72 106 ARG A C 1
ATOM 857 O O . ARG A 1 103 ? 3.580 27.338 29.325 1.00 14.42 106 ARG A O 1
ATOM 865 N N . TRP A 1 104 ? 5.160 25.785 28.897 1.00 14.56 107 TRP A N 1
ATOM 866 C CA . TRP A 1 104 ? 5.539 25.617 30.305 1.00 14.60 107 TRP A CA 1
ATOM 867 C C . TRP A 1 104 ? 6.263 26.827 30.817 1.00 14.72 107 TRP A C 1
ATOM 868 O O . TRP A 1 104 ? 7.201 27.314 30.171 1.00 16.28 107 TRP A O 1
ATOM 879 N N . ARG A 1 105 ? 5.839 27.322 31.969 1.00 13.89 108 ARG A N 1
ATOM 880 C CA . ARG A 1 105 ? 6.508 28.463 32.578 1.00 14.34 108 ARG A CA 1
ATOM 881 C C . ARG A 1 105 ? 7.565 28.047 33.597 1.00 14.54 108 ARG A C 1
ATOM 882 O O . ARG A 1 105 ? 8.450 28.854 33.953 1.00 14.60 108 ARG A O 1
ATOM 890 N N . VAL A 1 106 ? 7.476 26.792 34.046 1.00 13.70 109 VAL A N 1
ATOM 891 C CA . VAL A 1 106 ? 8.360 26.303 35.110 1.00 13.26 109 VAL A CA 1
ATOM 892 C C . VAL A 1 106 ? 8.328 24.776 35.107 1.00 12.74 109 VAL A C 1
ATOM 893 O O . VAL A 1 106 ? 7.345 24.169 34.707 1.00 12.98 109 VAL A O 1
ATOM 897 N N . GLU A 1 107 ? 9.447 24.179 35.523 1.00 12.63 110 GLU A N 1
ATOM 898 C CA . GLU A 1 107 ? 9.534 22.750 35.753 1.00 12.49 110 GLU A CA 1
ATOM 899 C C . GLU A 1 107 ? 10.296 22.539 37.065 1.00 12.65 110 GLU A C 1
ATOM 900 O O . GLU A 1 107 ? 11.261 23.267 37.343 1.00 12.93 110 GLU A O 1
ATOM 914 N N . ILE A 1 109 ? 12.208 19.656 39.793 1.00 11.06 112 ILE A N 1
ATOM 915 C CA . ILE A 1 109 ? 12.764 18.306 39.974 1.00 11.21 112 ILE A CA 1
ATOM 916 C C . ILE A 1 109 ? 12.997 18.126 41.466 1.00 10.94 112 ILE A C 1
ATOM 917 O O . ILE A 1 109 ? 13.723 18.919 42.082 1.00 11.49 112 ILE A O 1
ATOM 922 N N . VAL A 1 110 ? 12.389 17.110 42.061 1.00 11.03 113 VAL A N 1
ATOM 923 C CA . VAL A 1 110 ? 12.272 16.954 43.520 1.00 11.57 113 VAL A CA 1
ATOM 924 C C . VAL A 1 110 ? 12.964 15.687 44.001 1.00 11.43 113 VAL A C 1
ATOM 925 O O . VAL A 1 110 ? 12.830 14.606 43.413 1.00 12.05 113 VAL A O 1
ATOM 929 N N . VAL A 1 111 ? 13.681 15.822 45.113 1.00 11.38 114 VAL A N 1
ATOM 930 C CA . VAL A 1 111 ? 14.119 14.708 45.951 1.00 11.20 114 VAL A CA 1
ATOM 931 C C . VAL A 1 111 ? 13.508 14.934 47.338 1.00 11.24 114 VAL A C 1
ATOM 932 O O . VAL A 1 111 ? 13.561 16.051 47.880 1.00 10.90 114 VAL A O 1
ATOM 936 N N . ALA A 1 112 ? 12.909 13.894 47.892 1.00 11.24 115 ALA A N 1
ATOM 937 C CA . ALA A 1 112 ? 12.248 14.014 49.205 1.00 11.28 115 ALA A CA 1
ATOM 938 C C . ALA A 1 112 ? 12.512 12.799 50.058 1.00 12.14 115 ALA A C 1
ATOM 939 O O . ALA A 1 112 ? 13.047 11.813 49.583 1.00 13.30 115 ALA A O 1
ATOM 941 N N . ALA A 1 113 ? 12.142 12.869 51.338 1.00 13.44 116 ALA A N 1
ATOM 942 C CA . ALA A 1 113 ? 12.290 11.747 52.251 1.00 14.61 116 ALA A CA 1
ATOM 943 C C . ALA A 1 113 ? 10.929 11.165 52.526 1.00 16.67 116 ALA A C 1
ATOM 944 O O . ALA A 1 113 ? 9.916 11.833 52.351 1.00 17.03 116 ALA A O 1
ATOM 946 N N . ARG A 1 114 ? 10.905 9.920 52.982 1.00 19.06 117 ARG A N 1
ATOM 947 C CA . ARG A 1 114 ? 9.676 9.300 53.475 1.00 24.96 117 ARG A CA 1
ATOM 948 C C . ARG A 1 114 ? 10.067 8.596 54.768 1.00 27.27 117 ARG A C 1
ATOM 949 O O . ARG A 1 114 ? 10.774 7.609 54.743 1.00 28.80 117 ARG A O 1
ATOM 957 N N . GLU A 1 115 ? 9.658 9.142 55.905 1.00 30.54 118 GLU A N 1
ATOM 958 C CA . GLU A 1 115 ? 10.149 8.622 57.179 1.00 33.45 118 GLU A CA 1
ATOM 959 C C . GLU A 1 115 ? 9.058 7.942 57.996 1.00 34.21 118 GLU A C 1
ATOM 960 O O . GLU A 1 115 ? 7.944 8.451 58.092 1.00 36.20 118 GLU A O 1
ATOM 966 N N . HIS B 1 1 ? 14.425 -1.709 48.676 1.00 32.39 4 HIS B N 1
ATOM 967 C CA . HIS B 1 1 ? 14.363 -2.076 47.234 1.00 31.33 4 HIS B CA 1
ATOM 968 C C . HIS B 1 1 ? 13.942 -0.827 46.446 1.00 29.10 4 HIS B C 1
ATOM 969 O O . HIS B 1 1 ? 14.024 0.297 46.979 1.00 30.06 4 HIS B O 1
ATOM 976 N N . ILE B 1 2 ? 13.520 -1.012 45.196 1.00 25.69 5 ILE B N 1
ATOM 977 C CA . ILE B 1 2 ? 13.088 0.110 44.353 1.00 22.33 5 ILE B CA 1
ATOM 978 C C . ILE B 1 2 ? 11.629 -0.046 43.972 1.00 21.67 5 ILE B C 1
ATOM 979 O O . ILE B 1 2 ? 11.227 -1.072 43.432 1.00 22.17 5 ILE B O 1
ATOM 984 N N . GLU B 1 3 ? 10.833 0.971 44.266 1.00 18.47 6 GLU B N 1
ATOM 985 C CA . GLU B 1 3 ? 9.439 0.977 43.871 1.00 18.51 6 GLU B CA 1
ATOM 986 C C . GLU B 1 3 ? 9.265 2.050 42.803 1.00 17.45 6 GLU B C 1
ATOM 987 O O . GLU B 1 3 ? 9.781 3.154 42.960 1.00 18.33 6 GLU B O 1
ATOM 993 N N . ARG B 1 4 ? 8.542 1.737 41.732 1.00 15.02 7 ARG B N 1
ATOM 994 C CA . ARG B 1 4 ? 8.391 2.649 40.612 1.00 14.62 7 ARG B CA 1
ATOM 995 C C . ARG B 1 4 ? 6.943 2.992 40.340 1.00 14.50 7 ARG B C 1
ATOM 996 O O . ARG B 1 4 ? 6.060 2.142 40.488 1.00 15.53 7 ARG B O 1
ATOM 1004 N N . PHE B 1 5 ? 6.708 4.264 40.029 1.00 12.92 8 PHE B N 1
ATOM 1005 C CA . PHE B 1 5 ? 5.364 4.769 39.774 1.00 13.33 8 PHE B CA 1
ATOM 1006 C C . PHE B 1 5 ? 5.363 5.400 38.412 1.00 14.48 8 PHE B C 1
ATOM 1007 O O . PHE B 1 5 ? 6.214 6.239 38.098 1.00 15.17 8 PHE B O 1
ATOM 1015 N N . GLU B 1 6 ? 4.428 4.974 37.577 1.00 15.56 9 GLU B N 1
ATOM 1016 C CA . GLU B 1 6 ? 4.331 5.485 36.209 1.00 16.25 9 GLU B CA 1
ATOM 1017 C C . GLU B 1 6 ? 3.031 6.225 35.956 1.00 16.81 9 GLU B C 1
ATOM 1018 O O . GLU B 1 6 ? 2.021 5.940 36.607 1.00 17.59 9 GLU B O 1
ATOM 1024 N N . VAL B 1 7 ? 3.070 7.152 35.011 1.00 16.13 10 VAL B N 1
ATOM 1025 C CA . VAL B 1 7 ? 1.873 7.866 34.538 1.00 18.55 10 VAL B CA 1
ATOM 1026 C C . VAL B 1 7 ? 1.834 7.763 33.021 1.00 18.34 10 VAL B C 1
ATOM 1027 O O . VAL B 1 7 ? 2.827 8.011 32.351 1.00 17.99 10 VAL B O 1
ATOM 1031 N N . VAL B 1 8 ? 0.665 7.410 32.486 1.00 19.53 11 VAL B N 1
ATOM 1032 C CA . VAL B 1 8 ? 0.469 7.414 31.035 1.00 20.88 11 VAL B CA 1
ATOM 1033 C C . VAL B 1 8 ? -0.464 8.554 30.652 1.00 21.68 11 VAL B C 1
ATOM 1034 O O . VAL B 1 8 ? -1.564 8.677 31.204 1.00 22.98 11 VAL B O 1
ATOM 1038 N N . LYS B 1 9 ? -0.014 9.408 29.745 1.00 21.86 12 LYS B N 1
ATOM 1039 C CA . LYS B 1 9 ? -0.878 10.437 29.172 1.00 22.78 12 LYS B CA 1
ATOM 1040 C C . LYS B 1 9 ? -1.054 10.125 27.699 1.00 22.42 12 LYS B C 1
ATOM 1041 O O . LYS B 1 9 ? -0.096 9.795 27.021 1.00 22.29 12 LYS B O 1
ATOM 1047 N N . ARG B 1 10 ? -2.286 10.219 27.208 1.00 21.81 13 ARG B N 1
ATOM 1048 C CA . ARG B 1 10 ? -2.581 9.922 25.801 1.00 22.20 13 ARG B CA 1
ATOM 1049 C C . ARG B 1 10 ? -3.280 11.123 25.191 1.00 21.67 13 ARG B C 1
ATOM 1050 O O . ARG B 1 10 ? -3.995 11.850 25.894 1.00 22.65 13 ARG B O 1
ATOM 1058 N N . ARG B 1 11 ? -3.037 11.358 23.903 1.00 21.11 14 ARG B N 1
ATOM 1059 C CA . ARG B 1 11 ? -3.773 12.362 23.146 1.00 20.92 14 ARG B CA 1
ATOM 1060 C C . ARG B 1 11 ? -4.166 11.722 21.836 1.00 19.63 14 ARG B C 1
ATOM 1061 O O . ARG B 1 11 ? -3.333 11.102 21.180 1.00 18.66 14 ARG B O 1
ATOM 1069 N N . ALA B 1 12 ? -5.439 11.859 21.464 1.00 17.88 15 ALA B N 1
ATOM 1070 C CA . ALA B 1 12 ? -5.909 11.338 20.187 1.00 17.79 15 ALA B CA 1
ATOM 1071 C C . ALA B 1 12 ? -5.583 12.320 19.061 1.00 18.69 15 ALA B C 1
ATOM 1072 O O . ALA B 1 12 ? -6.170 13.398 18.972 1.00 20.40 15 ALA B O 1
ATOM 1074 N N . GLU B 1 13 ? -4.684 11.937 18.169 1.00 17.74 16 GLU B N 1
ATOM 1075 C CA . GLU B 1 13 ? -4.314 12.831 17.075 1.00 18.43 16 GLU B CA 1
ATOM 1076 C C . GLU B 1 13 ? -5.245 12.682 15.893 1.00 16.86 16 GLU B C 1
ATOM 1077 O O . GLU B 1 13 ? -5.717 13.687 15.321 1.00 15.71 16 GLU B O 1
ATOM 1091 N N . ALA B 1 15 ? -8.253 9.848 13.893 1.00 14.70 18 ALA B N 1
ATOM 1092 C CA . ALA B 1 15 ? -9.045 8.636 13.774 1.00 15.16 18 ALA B CA 1
ATOM 1093 C C . ALA B 1 15 ? -9.348 8.459 12.296 1.00 16.28 18 ALA B C 1
ATOM 1094 O O . ALA B 1 15 ? -9.829 9.383 11.636 1.00 16.45 18 ALA B O 1
ATOM 1096 N N . LEU B 1 16 ? -9.035 7.282 11.780 1.00 16.88 19 LEU B N 1
ATOM 1097 C CA . LEU B 1 16 ? -9.321 6.946 10.381 1.00 18.55 19 LEU B CA 1
ATOM 1098 C C . LEU B 1 16 ? -10.516 6.019 10.330 1.00 18.86 19 LEU B C 1
ATOM 1099 O O . LEU B 1 16 ? -10.521 4.996 11.009 1.00 19.30 19 LEU B O 1
ATOM 1104 N N . HIS B 1 17 ? -11.509 6.342 9.513 1.00 18.02 20 HIS B N 1
ATOM 1105 C CA . HIS B 1 17 ? -12.673 5.497 9.362 1.00 19.23 20 HIS B CA 1
ATOM 1106 C C . HIS B 1 17 ? -12.810 5.242 7.879 1.00 19.68 20 HIS B C 1
ATOM 1107 O O . HIS B 1 17 ? -13.262 6.119 7.135 1.00 19.74 20 HIS B O 1
ATOM 1114 N N . GLY B 1 18 ? -12.377 4.043 7.479 1.00 21.94 21 GLY B N 1
ATOM 1115 C CA . GLY B 1 18 ? -12.150 3.721 6.067 1.00 23.42 21 GLY B CA 1
ATOM 1116 C C . GLY B 1 18 ? -11.239 4.760 5.440 1.00 23.68 21 GLY B C 1
ATOM 1117 O O . GLY B 1 18 ? -10.076 4.902 5.849 1.00 25.46 21 GLY B O 1
ATOM 1118 N N . ASN B 1 19 ? -11.786 5.508 4.483 1.00 23.79 22 ASN B N 1
ATOM 1119 C CA . ASN B 1 19 ? -11.007 6.525 3.769 1.00 23.33 22 ASN B CA 1
ATOM 1120 C C . ASN B 1 19 ? -11.247 7.964 4.196 1.00 21.87 22 ASN B C 1
ATOM 1121 O O . ASN B 1 19 ? -10.909 8.892 3.468 1.00 22.00 22 ASN B O 1
ATOM 1126 N N . THR B 1 20 ? -11.826 8.155 5.377 1.00 17.83 23 THR B N 1
ATOM 1127 C CA . THR B 1 20 ? -11.982 9.485 5.921 1.00 16.71 23 THR B CA 1
ATOM 1128 C C . THR B 1 20 ? -11.095 9.654 7.157 1.00 15.69 23 THR B C 1
ATOM 1129 O O . THR B 1 20 ? -11.029 8.755 8.006 1.00 17.39 23 THR B O 1
ATOM 1133 N N . VAL B 1 21 ? -10.411 10.793 7.236 1.00 14.36 24 VAL B N 1
ATOM 1134 C CA . VAL B 1 21 ? -9.459 11.098 8.301 1.00 15.00 24 VAL B CA 1
ATOM 1135 C C . VAL B 1 21 ? -10.023 12.202 9.153 1.00 14.02 24 VAL B C 1
ATOM 1136 O O . VAL B 1 21 ? -10.343 13.279 8.642 1.00 14.08 24 VAL B O 1
ATOM 1140 N N . TYR B 1 22 ? -10.171 11.955 10.457 1.00 11.97 25 TYR B N 1
ATOM 1141 C CA . TYR B 1 22 ? -10.585 12.988 11.403 1.00 11.90 25 TYR B CA 1
ATOM 1142 C C . TYR B 1 22 ? -9.388 13.379 12.254 1.00 12.31 25 TYR B C 1
ATOM 1143 O O . TYR B 1 22 ? -8.757 12.522 12.884 1.00 12.67 25 TYR B O 1
ATOM 1152 N N . ILE B 1 23 ? -9.032 14.657 12.263 1.00 12.37 26 ILE B N 1
ATOM 1153 C CA . ILE B 1 23 ? -7.896 15.128 13.054 1.00 13.21 26 ILE B CA 1
ATOM 1154 C C . ILE B 1 23 ? -8.390 15.919 14.256 1.00 13.94 26 ILE B C 1
ATOM 1155 O O . ILE B 1 23 ? -9.303 16.742 14.118 1.00 15.46 26 ILE B O 1
ATOM 1160 N N . GLY B 1 24 ? -7.761 15.720 15.415 1.00 14.55 27 GLY B N 1
ATOM 1161 C CA . GLY B 1 24 ? -8.081 16.537 16.601 1.00 14.57 27 GLY B CA 1
ATOM 1162 C C . GLY B 1 24 ? -7.673 17.993 16.418 1.00 13.56 27 GLY B C 1
ATOM 1163 O O . GLY B 1 24 ? -6.907 18.341 15.499 1.00 14.69 27 GLY B O 1
ATOM 1164 N N . GLY B 1 25 ? -8.154 18.848 17.296 1.00 13.62 28 GLY B N 1
ATOM 1165 C CA . GLY B 1 25 ? -7.809 20.276 17.232 1.00 13.50 28 GLY B CA 1
ATOM 1166 C C . GLY B 1 25 ? -6.309 20.472 17.131 1.00 13.92 28 GLY B C 1
ATOM 1167 O O . GLY B 1 25 ? -5.553 19.906 17.920 1.00 14.87 28 GLY B O 1
ATOM 1168 N N . GLN B 1 26 ? -5.890 21.300 16.184 1.00 13.38 29 GLN B N 1
ATOM 1169 C CA . GLN B 1 26 ? -4.447 21.559 15.973 1.00 13.24 29 GLN B CA 1
ATOM 1170 C C . GLN B 1 26 ? -4.108 23.012 16.271 1.00 13.68 29 GLN B C 1
ATOM 1171 O O . GLN B 1 26 ? -4.791 23.947 15.791 1.00 13.26 29 GLN B O 1
ATOM 1177 N N . VAL B 1 27 ? -3.058 23.178 17.078 1.00 13.56 30 VAL B N 1
ATOM 1178 C CA . VAL B 1 27 ? -2.532 24.489 17.474 1.00 14.30 30 VAL B CA 1
ATOM 1179 C C . VAL B 1 27 ? -1.030 24.518 17.217 1.00 14.90 30 VAL B C 1
ATOM 1180 O O . VAL B 1 27 ? -0.430 23.470 16.971 1.00 14.86 30 VAL B O 1
ATOM 1184 N N . ALA B 1 28 ? -0.449 25.723 17.265 1.00 15.68 31 ALA B N 1
ATOM 1185 C CA . ALA B 1 28 ? 0.978 25.880 17.023 1.00 17.41 31 ALA B CA 1
ATOM 1186 C C . ALA B 1 28 ? 1.790 25.254 18.158 1.00 18.06 31 ALA B C 1
ATOM 1187 O O . ALA B 1 28 ? 1.439 25.419 19.304 1.00 19.43 31 ALA B O 1
ATOM 1189 N N . ASP B 1 29 ? 2.863 24.555 17.811 1.00 19.76 32 ASP B N 1
ATOM 1190 C CA . ASP B 1 29 ? 3.779 23.990 18.829 1.00 21.94 32 ASP B CA 1
ATOM 1191 C C . ASP B 1 29 ? 4.487 25.096 19.615 1.00 22.29 32 ASP B C 1
ATOM 1192 O O . ASP B 1 29 ? 4.755 24.951 20.812 1.00 23.13 32 ASP B O 1
ATOM 1197 N N . ASP B 1 30 ? 4.786 26.202 18.938 1.00 22.13 33 ASP B N 1
ATOM 1198 C CA . ASP B 1 30 ? 5.390 27.352 19.589 1.00 22.35 33 ASP B CA 1
ATOM 1199 C C . ASP B 1 30 ? 4.511 28.576 19.403 1.00 22.21 33 ASP B C 1
ATOM 1200 O O . ASP B 1 30 ? 4.536 29.184 18.327 1.00 21.44 33 ASP B O 1
ATOM 1205 N N . PRO B 1 31 ? 3.739 28.944 20.432 1.00 21.99 34 PRO B N 1
ATOM 1206 C CA . PRO B 1 31 ? 2.752 30.015 20.322 1.00 22.78 34 PRO B CA 1
ATOM 1207 C C . PRO B 1 31 ? 3.319 31.424 20.504 1.00 23.08 34 PRO B C 1
ATOM 1208 O O . PRO B 1 31 ? 2.549 32.387 20.628 1.00 22.75 34 PRO B O 1
ATOM 1212 N N . SER B 1 32 ? 4.643 31.544 20.526 1.00 23.46 35 SER B N 1
ATOM 1213 C CA . SER B 1 32 ? 5.242 32.884 20.591 1.00 24.39 35 SER B CA 1
ATOM 1214 C C . SER B 1 32 ? 5.173 33.593 19.235 1.00 24.85 35 SER B C 1
ATOM 1215 O O . SER B 1 32 ? 5.296 34.826 19.176 1.00 26.76 35 SER B O 1
ATOM 1218 N N . GLY B 1 33 ? 4.982 32.819 18.164 1.00 25.48 36 GLY B N 1
ATOM 1219 C CA . GLY B 1 33 ? 4.891 33.349 16.796 1.00 24.37 36 GLY B CA 1
ATOM 1220 C C . GLY B 1 33 ? 3.657 34.220 16.576 1.00 23.36 36 GLY B C 1
ATOM 1221 O O . GLY B 1 33 ? 2.680 34.119 17.318 1.00 22.98 36 GLY B O 1
ATOM 1222 N N . ASP B 1 34 ? 3.709 35.086 15.558 1.00 21.98 37 ASP B N 1
ATOM 1223 C CA . ASP B 1 34 ? 2.533 35.832 15.094 1.00 21.01 37 ASP B CA 1
ATOM 1224 C C . ASP B 1 34 ? 1.554 34.912 14.366 1.00 20.03 37 ASP B C 1
ATOM 1225 O O . ASP B 1 34 ? 1.831 33.716 14.229 1.00 18.74 37 ASP B O 1
ATOM 1230 N N . ILE B 1 35 ? 0.429 35.457 13.908 1.00 18.82 38 ILE B N 1
ATOM 1231 C CA . ILE B 1 35 ? -0.569 34.619 13.215 1.00 18.15 38 ILE B CA 1
ATOM 1232 C C . ILE B 1 35 ? 0.004 33.866 12.017 1.00 17.92 38 ILE B C 1
ATOM 1233 O O . ILE B 1 35 ? -0.289 32.694 11.796 1.00 17.50 38 ILE B O 1
ATOM 1238 N N . GLN B 1 36 ? 0.822 34.530 11.210 1.00 18.20 39 GLN B N 1
ATOM 1239 C CA . GLN B 1 36 ? 1.394 33.875 10.064 1.00 18.37 39 GLN B CA 1
ATOM 1240 C C . GLN B 1 36 ? 2.225 32.665 10.464 1.00 17.87 39 GLN B C 1
ATOM 1241 O O . GLN B 1 36 ? 2.130 31.614 9.853 1.00 18.42 39 GLN B O 1
ATOM 1247 N N . ASP B 1 37 ? 3.062 32.842 11.487 1.00 18.17 40 ASP B N 1
ATOM 1248 C CA . ASP B 1 37 ? 3.930 31.777 11.931 1.00 18.36 40 ASP B CA 1
ATOM 1249 C C . ASP B 1 37 ? 3.135 30.599 12.504 1.00 16.58 40 ASP B C 1
ATOM 1250 O O . ASP B 1 37 ? 3.428 29.443 12.174 1.00 17.13 40 ASP B O 1
ATOM 1255 N N . GLN B 1 38 ? 2.137 30.921 13.306 1.00 16.64 41 GLN B N 1
ATOM 1256 C CA . GLN B 1 38 ? 1.292 29.894 13.937 1.00 15.96 41 GLN B CA 1
ATOM 1257 C C . GLN B 1 38 ? 0.480 29.150 12.890 1.00 16.07 41 GLN B C 1
ATOM 1258 O O . GLN B 1 38 ? 0.361 27.922 12.947 1.00 15.36 41 GLN B O 1
ATOM 1264 N N . THR B 1 39 ? -0.042 29.885 11.901 1.00 15.79 42 THR B N 1
ATOM 1265 C CA . THR B 1 39 ? -0.767 29.261 10.795 1.00 16.05 42 THR B CA 1
ATOM 1266 C C . THR B 1 39 ? 0.116 28.288 10.020 1.00 16.74 42 THR B C 1
ATOM 1267 O O . THR B 1 39 ? -0.291 27.177 9.721 1.00 16.27 42 THR B O 1
ATOM 1271 N N . ARG B 1 40 ? 1.345 28.707 9.701 1.00 17.34 43 ARG B N 1
ATOM 1272 C CA . ARG B 1 40 ? 2.283 27.825 9.015 1.00 18.19 43 ARG B CA 1
ATOM 1273 C C . ARG B 1 40 ? 2.589 26.575 9.825 1.00 16.97 43 ARG B C 1
ATOM 1274 O O . ARG B 1 40 ? 2.639 25.473 9.271 1.00 16.34 43 ARG B O 1
ATOM 1282 N N . GLN B 1 41 ? 2.831 26.759 11.123 1.00 15.69 44 GLN B N 1
ATOM 1283 C CA . GLN B 1 41 ? 3.166 25.619 11.980 1.00 15.95 44 GLN B CA 1
ATOM 1284 C C . GLN B 1 41 ? 2.047 24.588 11.936 1.00 15.05 44 GLN B C 1
ATOM 1285 O O . GLN B 1 41 ? 2.299 23.399 11.791 1.00 15.35 44 GLN B O 1
ATOM 1291 N N . ILE B 1 42 ? 0.815 25.061 12.095 1.00 15.40 45 ILE B N 1
ATOM 1292 C CA . ILE B 1 42 ? -0.341 24.151 12.058 1.00 14.12 45 ILE B CA 1
ATOM 1293 C C . ILE B 1 42 ? -0.494 23.441 10.730 1.00 14.50 45 ILE B C 1
ATOM 1294 O O . ILE B 1 42 ? -0.661 22.222 10.670 1.00 14.30 45 ILE B O 1
ATOM 1299 N N . LEU B 1 43 ? -0.408 24.204 9.636 1.00 13.73 46 LEU B N 1
ATOM 1300 C CA . LEU B 1 43 ? -0.510 23.593 8.332 1.00 14.80 46 LEU B CA 1
ATOM 1301 C C . LEU B 1 43 ? 0.609 22.589 8.033 1.00 15.31 46 LEU B C 1
ATOM 1302 O O . LEU B 1 43 ? 0.372 21.563 7.395 1.00 16.20 46 LEU B O 1
ATOM 1307 N N . GLU B 1 44 ? 1.814 22.895 8.528 1.00 15.79 47 GLU B N 1
ATOM 1308 C CA . GLU B 1 44 ? 2.928 21.946 8.387 1.00 17.39 47 GLU B CA 1
ATOM 1309 C C . GLU B 1 44 ? 2.667 20.679 9.179 1.00 16.91 47 GLU B C 1
ATOM 1310 O O . GLU B 1 44 ? 2.934 19.574 8.690 1.00 17.51 47 GLU B O 1
ATOM 1316 N N . ASN B 1 45 ? 2.131 20.832 10.397 1.00 17.52 48 ASN B N 1
ATOM 1317 C CA . ASN B 1 45 ? 1.779 19.657 11.199 1.00 18.21 48 ASN B CA 1
ATOM 1318 C C . ASN B 1 45 ? 0.696 18.825 10.515 1.00 17.62 48 ASN B C 1
ATOM 1319 O O . ASN B 1 45 ? 0.748 17.602 10.484 1.00 16.68 48 ASN B O 1
ATOM 1324 N N . ILE B 1 46 ? -0.286 19.494 9.913 1.00 16.54 49 ILE B N 1
ATOM 1325 C CA . ILE B 1 46 ? -1.265 18.778 9.101 1.00 17.43 49 ILE B CA 1
ATOM 1326 C C . ILE B 1 46 ? -0.656 18.006 7.915 1.00 16.99 49 ILE B C 1
ATOM 1327 O O . ILE B 1 46 ? -1.047 16.856 7.666 1.00 17.21 49 ILE B O 1
ATOM 1332 N N . ASP B 1 47 ? 0.290 18.622 7.201 1.00 17.80 50 ASP B N 1
ATOM 1333 C CA . ASP B 1 47 ? 1.035 17.914 6.146 1.00 18.32 50 ASP B CA 1
ATOM 1334 C C . ASP B 1 47 ? 1.597 16.612 6.693 1.00 17.57 50 ASP B C 1
ATOM 1335 O O . ASP B 1 47 ? 1.439 15.563 6.074 1.00 18.26 50 ASP B O 1
ATOM 1340 N N . ARG B 1 48 ? 2.287 16.696 7.836 1.00 17.62 51 ARG B N 1
ATOM 1341 C CA . ARG B 1 48 ? 2.944 15.528 8.419 1.00 18.59 51 ARG B CA 1
ATOM 1342 C C . ARG B 1 48 ? 1.918 14.460 8.804 1.00 17.58 51 ARG B C 1
ATOM 1343 O O . ARG B 1 48 ? 2.097 13.277 8.504 1.00 16.86 51 ARG B O 1
ATOM 1351 N N . LEU B 1 49 ? 0.849 14.877 9.474 1.00 17.62 52 LEU B N 1
ATOM 1352 C CA . LEU B 1 49 ? -0.181 13.919 9.875 1.00 17.17 52 LEU B CA 1
ATOM 1353 C C . LEU B 1 49 ? -0.821 13.245 8.672 1.00 16.88 52 LEU B C 1
ATOM 1354 O O . LEU B 1 49 ? -0.939 12.034 8.631 1.00 14.96 52 LEU B O 1
ATOM 1359 N N . LEU B 1 50 ? -1.184 14.032 7.661 1.00 17.22 53 LEU B N 1
ATOM 1360 C CA . LEU B 1 50 ? -1.786 13.453 6.475 1.00 18.37 53 LEU B CA 1
ATOM 1361 C C . LEU B 1 50 ? -0.834 12.511 5.765 1.00 19.22 53 LEU B C 1
ATOM 1362 O O . LEU B 1 50 ? -1.206 11.400 5.409 1.00 18.76 53 LEU B O 1
ATOM 1367 N N . GLN B 1 51 ? 0.421 12.921 5.594 1.00 18.67 54 GLN B N 1
ATOM 1368 C CA A GLN B 1 51 ? 1.332 12.043 4.887 0.50 19.45 54 GLN B CA 1
ATOM 1369 C CA B GLN B 1 51 ? 1.437 12.073 4.949 0.50 19.93 54 GLN B CA 1
ATOM 1370 C C . GLN B 1 51 ? 1.551 10.711 5.627 1.00 19.86 54 GLN B C 1
ATOM 1371 O O . GLN B 1 51 ? 1.735 9.681 4.985 1.00 20.84 54 GLN B O 1
ATOM 1382 N N . SER B 1 52 ? 1.462 10.716 6.954 1.00 19.44 55 SER B N 1
ATOM 1383 C CA . SER B 1 52 ? 1.681 9.487 7.719 1.00 19.97 55 SER B CA 1
ATOM 1384 C C . SER B 1 52 ? 0.610 8.437 7.455 1.00 20.84 55 SER B C 1
ATOM 1385 O O . SER B 1 52 ? 0.827 7.241 7.717 1.00 22.36 55 SER B O 1
ATOM 1388 N N . VAL B 1 53 ? -0.542 8.863 6.943 1.00 21.59 56 VAL B N 1
ATOM 1389 C CA . VAL B 1 53 ? -1.607 7.912 6.615 1.00 22.76 56 VAL B CA 1
ATOM 1390 C C . VAL B 1 53 ? -1.897 7.757 5.112 1.00 23.99 56 VAL B C 1
ATOM 1391 O O . VAL B 1 53 ? -2.898 7.150 4.730 1.00 25.01 56 VAL B O 1
ATOM 1395 N N . GLY B 1 54 ? -1.024 8.283 4.262 1.00 24.22 57 GLY B N 1
ATOM 1396 C CA . GLY B 1 54 ? -1.206 8.135 2.814 1.00 24.86 57 GLY B CA 1
ATOM 1397 C C . GLY B 1 54 ? -2.133 9.174 2.201 1.00 24.77 57 GLY B C 1
ATOM 1398 O O . GLY B 1 54 ? -2.690 8.971 1.114 1.00 26.94 57 GLY B O 1
ATOM 1399 N N . SER B 1 55 ? -2.285 10.293 2.898 1.00 23.89 58 SER B N 1
ATOM 1400 C CA . SER B 1 55 ? -3.054 11.435 2.418 1.00 22.75 58 SER B CA 1
ATOM 1401 C C . SER B 1 55 ? -2.079 12.585 2.131 1.00 22.49 58 SER B C 1
ATOM 1402 O O . SER B 1 55 ? -0.862 12.434 2.256 1.00 22.20 58 SER B O 1
ATOM 1405 N N . ASP B 1 56 ? -2.611 13.728 1.724 1.00 21.85 59 ASP B N 1
ATOM 1406 C CA . ASP B 1 56 ? -1.787 14.885 1.481 1.00 22.51 59 ASP B CA 1
ATOM 1407 C C . ASP B 1 56 ? -2.619 16.147 1.486 1.00 21.84 59 ASP B C 1
ATOM 1408 O O . ASP B 1 56 ? -3.844 16.095 1.607 1.00 20.93 59 ASP B O 1
ATOM 1413 N N . ARG B 1 57 ? -1.918 17.272 1.380 1.00 21.40 60 ARG B N 1
ATOM 1414 C CA . ARG B 1 57 ? -2.442 18.612 1.296 1.00 21.98 60 ARG B CA 1
ATOM 1415 C C . ARG B 1 57 ? -3.616 18.850 0.357 1.00 19.98 60 ARG B C 1
ATOM 1416 O O . ARG B 1 57 ? -4.412 19.763 0.591 1.00 20.20 60 ARG B O 1
ATOM 1424 N N . GLY B 1 58 ? -3.683 18.065 -0.708 1.00 18.64 61 GLY B N 1
ATOM 1425 C CA . GLY B 1 58 ? -4.726 18.225 -1.708 1.00 18.42 61 GLY B CA 1
ATOM 1426 C C . GLY B 1 58 ? -5.942 17.359 -1.467 1.00 17.58 61 GLY B C 1
ATOM 1427 O O . GLY B 1 58 ? -6.849 17.333 -2.277 1.00 17.44 61 GLY B O 1
ATOM 1428 N N . GLN B 1 59 ? -5.973 16.680 -0.324 1.00 16.80 62 GLN B N 1
ATOM 1429 C CA . GLN B 1 59 ? -7.047 15.741 -0.021 1.00 18.05 62 GLN B CA 1
ATOM 1430 C C . GLN B 1 59 ? -7.871 16.180 1.173 1.00 16.26 62 GLN B C 1
ATOM 1431 O O . GLN B 1 59 ? -8.544 15.336 1.796 1.00 16.34 62 GLN B O 1
ATOM 1437 N N . VAL B 1 60 ? -7.828 17.453 1.514 1.00 15.73 63 VAL B N 1
ATOM 1438 C CA . VAL B 1 60 ? -8.550 17.951 2.694 1.00 15.50 63 VAL B CA 1
ATOM 1439 C C . VAL B 1 60 ? -9.981 18.266 2.286 1.00 15.35 63 VAL B C 1
ATOM 1440 O O . VAL B 1 60 ? -10.238 18.821 1.202 1.00 16.40 63 VAL B O 1
ATOM 1444 N N . LEU B 1 61 ? -10.942 17.903 3.142 1.00 13.55 64 LEU B N 1
ATOM 1445 C CA . LEU B 1 61 ? -12.374 18.073 2.827 1.00 13.74 64 LEU B CA 1
ATOM 1446 C C . LEU B 1 61 ? -12.981 19.273 3.529 1.00 13.64 64 LEU B C 1
ATOM 1447 O O . LEU B 1 61 ? -13.702 20.074 2.922 1.00 14.60 64 LEU B O 1
ATOM 1452 N N . SER B 1 62 ? -12.719 19.399 4.833 1.00 12.91 65 SER B N 1
ATOM 1453 C CA . SER B 1 62 ? -13.202 20.519 5.573 1.00 13.37 65 SER B CA 1
ATOM 1454 C C . SER B 1 62 ? -12.181 20.978 6.605 1.00 12.95 65 SER B C 1
ATOM 1455 O O . SER B 1 62 ? -11.518 20.134 7.238 1.00 13.82 65 SER B O 1
ATOM 1458 N N . VAL B 1 63 ? -12.106 22.277 6.819 1.00 12.50 66 VAL B N 1
ATOM 1459 C CA . VAL B 1 63 ? -11.326 22.866 7.916 1.00 12.30 66 VAL B CA 1
ATOM 1460 C C . VAL B 1 63 ? -12.151 23.890 8.646 1.00 13.47 66 VAL B C 1
ATOM 1461 O O . VAL B 1 63 ? -12.632 24.861 8.049 1.00 14.32 66 VAL B O 1
ATOM 1465 N N . ARG B 1 64 ? -12.320 23.692 9.949 1.00 12.67 67 ARG B N 1
ATOM 1466 C CA . ARG B 1 64 ? -12.892 24.695 10.823 1.00 13.14 67 ARG B CA 1
ATOM 1467 C C . ARG B 1 64 ? -11.752 25.509 11.436 1.00 14.06 67 ARG B C 1
ATOM 1468 O O . ARG B 1 64 ? -10.849 24.937 12.051 1.00 14.86 67 ARG B O 1
ATOM 1476 N N . ILE B 1 65 ? -11.771 26.818 11.225 1.00 13.88 68 ILE B N 1
ATOM 1477 C CA . ILE B 1 65 ? -10.698 27.664 11.707 1.00 14.26 68 ILE B CA 1
ATOM 1478 C C . ILE B 1 65 ? -11.235 28.549 12.806 1.00 15.06 68 ILE B C 1
ATOM 1479 O O . ILE B 1 65 ? -12.171 29.335 12.627 1.00 14.79 68 ILE B O 1
ATOM 1484 N N . LEU B 1 66 ? -10.644 28.413 13.978 1.00 14.14 69 LEU B N 1
ATOM 1485 C CA . LEU B 1 66 ? -11.023 29.203 15.136 1.00 14.52 69 LEU B CA 1
ATOM 1486 C C . LEU B 1 66 ? -9.925 30.245 15.325 1.00 15.61 69 LEU B C 1
ATOM 1487 O O . LEU B 1 66 ? -8.789 29.906 15.613 1.00 16.00 69 LEU B O 1
ATOM 1492 N N . LEU B 1 67 ? -10.273 31.515 15.146 1.00 15.67 70 LEU B N 1
ATOM 1493 C CA . LEU B 1 67 ? -9.283 32.599 15.160 1.00 16.72 70 LEU B CA 1
ATOM 1494 C C . LEU B 1 67 ? -9.439 33.390 16.444 1.00 16.20 70 LEU B C 1
ATOM 1495 O O . LEU B 1 67 ? -10.538 33.786 16.766 1.00 17.53 70 LEU B O 1
ATOM 1500 N N . ALA B 1 68 ? -8.351 33.624 17.187 1.00 16.72 71 ALA B N 1
ATOM 1501 C CA . ALA B 1 68 ? -8.457 34.350 18.472 1.00 18.35 71 ALA B CA 1
ATOM 1502 C C . ALA B 1 68 ? -8.725 35.860 18.384 1.00 19.22 71 ALA B C 1
ATOM 1503 O O . ALA B 1 68 ? -9.371 36.419 19.277 1.00 19.89 71 ALA B O 1
ATOM 1505 N N . HIS B 1 69 ? -8.180 36.499 17.346 1.00 20.45 72 HIS B N 1
ATOM 1506 C CA . HIS B 1 69 ? -8.155 37.971 17.280 1.00 21.90 72 HIS B CA 1
ATOM 1507 C C . HIS B 1 69 ? -8.485 38.422 15.875 1.00 21.96 72 HIS B C 1
ATOM 1508 O O . HIS B 1 69 ? -7.845 38.009 14.919 1.00 21.66 72 HIS B O 1
ATOM 1515 N N . ARG B 1 70 ? -9.495 39.284 15.776 1.00 23.11 73 ARG B N 1
ATOM 1516 C CA . ARG B 1 70 ? -9.942 39.857 14.494 1.00 24.50 73 ARG B CA 1
ATOM 1517 C C . ARG B 1 70 ? -8.799 40.459 13.676 1.00 24.39 73 ARG B C 1
ATOM 1518 O O . ARG B 1 70 ? -8.745 40.291 12.458 1.00 24.98 73 ARG B O 1
ATOM 1526 N N . GLU B 1 71 ? -7.882 41.135 14.363 1.00 24.86 74 GLU B N 1
ATOM 1527 C CA . GLU B 1 71 ? -6.741 41.801 13.731 1.00 25.01 74 GLU B CA 1
ATOM 1528 C C . GLU B 1 71 ? -5.814 40.828 13.019 1.00 23.81 74 GLU B C 1
ATOM 1529 O O . GLU B 1 71 ? -5.033 41.230 12.144 1.00 24.94 74 GLU B O 1
ATOM 1535 N N . ASP B 1 72 ? -5.893 39.548 13.398 1.00 21.78 75 ASP B N 1
ATOM 1536 C CA . ASP B 1 72 ? -5.056 38.513 12.810 1.00 20.55 75 ASP B CA 1
ATOM 1537 C C . ASP B 1 72 ? -5.646 37.856 11.543 1.00 19.14 75 ASP B C 1
ATOM 1538 O O . ASP B 1 72 ? -5.002 37.007 10.928 1.00 19.85 75 ASP B O 1
ATOM 1543 N N . TYR B 1 73 ? -6.855 38.253 11.149 1.00 19.47 76 TYR B N 1
ATOM 1544 C CA . TYR B 1 73 ? -7.495 37.629 9.991 1.00 18.82 76 TYR B CA 1
ATOM 1545 C C . TYR B 1 73 ? -6.680 37.797 8.704 1.00 18.97 76 TYR B C 1
ATOM 1546 O O . TYR B 1 73 ? -6.513 36.852 7.935 1.00 19.07 76 TYR B O 1
ATOM 1555 N N . ALA B 1 74 ? -6.165 39.010 8.479 1.00 19.73 77 ALA B N 1
ATOM 1556 C CA . ALA B 1 74 ? -5.383 39.248 7.270 1.00 20.02 77 ALA B CA 1
ATOM 1557 C C . ALA B 1 74 ? -4.149 38.332 7.173 1.00 19.17 77 ALA B C 1
ATOM 1558 O O . ALA B 1 74 ? -3.895 37.729 6.136 1.00 19.48 77 ALA B O 1
ATOM 1560 N N . GLY B 1 75 ? -3.425 38.193 8.280 1.00 19.22 78 GLY B N 1
ATOM 1561 C CA . GLY B 1 75 ? -2.258 37.326 8.334 1.00 18.66 78 GLY B CA 1
ATOM 1562 C C . GLY B 1 75 ? -2.566 35.841 8.182 1.00 17.60 78 GLY B C 1
ATOM 1563 O O . GLY B 1 75 ? -1.799 35.104 7.587 1.00 18.00 78 GLY B O 1
ATOM 1564 N N . LEU B 1 76 ? -3.685 35.400 8.769 1.00 17.88 79 LEU B N 1
ATOM 1565 C CA . LEU B 1 76 ? -4.137 34.041 8.575 1.00 17.56 79 LEU B CA 1
ATOM 1566 C C . LEU B 1 76 ? -4.298 33.746 7.097 1.00 17.06 79 LEU B C 1
ATOM 1567 O O . LEU B 1 76 ? -3.779 32.764 6.565 1.00 16.74 79 LEU B O 1
ATOM 1572 N N . ASN B 1 77 ? -5.026 34.625 6.418 1.00 17.34 80 ASN B N 1
ATOM 1573 C CA . ASN B 1 77 ? -5.300 34.407 5.023 1.00 18.46 80 ASN B CA 1
ATOM 1574 C C . ASN B 1 77 ? -4.061 34.568 4.147 1.00 19.36 80 ASN B C 1
ATOM 1575 O O . ASN B 1 77 ? -3.965 33.918 3.127 1.00 18.88 80 ASN B O 1
ATOM 1580 N N . GLN B 1 78 ? -3.115 35.401 4.578 1.00 19.70 81 GLN B N 1
ATOM 1581 C CA . GLN B 1 78 ? -1.853 35.593 3.856 1.00 20.82 81 GLN B CA 1
ATOM 1582 C C . GLN B 1 78 ? -1.183 34.248 3.608 1.00 19.80 81 GLN B C 1
ATOM 1583 O O . GLN B 1 78 ? -0.767 33.928 2.499 1.00 21.36 81 GLN B O 1
ATOM 1589 N N . VAL B 1 79 ? -1.113 33.422 4.652 1.00 19.19 82 VAL B N 1
ATOM 1590 C CA . VAL B 1 79 ? -0.498 32.118 4.523 1.00 18.76 82 VAL B CA 1
ATOM 1591 C C . VAL B 1 79 ? -1.469 31.120 3.893 1.00 18.47 82 VAL B C 1
ATOM 1592 O O . VAL B 1 79 ? -1.136 30.401 2.958 1.00 19.07 82 VAL B O 1
ATOM 1596 N N . TRP B 1 80 ? -2.692 31.092 4.420 1.00 18.01 83 TRP B N 1
ATOM 1597 C CA . TRP B 1 80 ? -3.705 30.167 3.940 1.00 17.75 83 TRP B CA 1
ATOM 1598 C C . TRP B 1 80 ? -3.938 30.209 2.425 1.00 18.61 83 TRP B C 1
ATOM 1599 O O . TRP B 1 80 ? -3.984 29.161 1.775 1.00 17.70 83 TRP B O 1
ATOM 1610 N N . ASP B 1 81 ? -4.046 31.419 1.883 1.00 19.18 84 ASP B N 1
ATOM 1611 C CA . ASP B 1 81 ? -4.419 31.620 0.469 1.00 20.40 84 ASP B CA 1
ATOM 1612 C C . ASP B 1 81 ? -3.321 31.177 -0.502 1.00 21.65 84 ASP B C 1
ATOM 1613 O O . ASP B 1 81 ? -3.579 31.014 -1.704 1.00 22.99 84 ASP B O 1
ATOM 1618 N N . GLN B 1 82 ? -2.108 30.996 0.019 1.00 20.84 85 GLN B N 1
ATOM 1619 C CA . GLN B 1 82 ? -0.963 30.550 -0.768 1.00 21.54 85 GLN B CA 1
ATOM 1620 C C . GLN B 1 82 ? -0.651 29.066 -0.591 1.00 20.51 85 GLN B C 1
ATOM 1621 O O . GLN B 1 82 ? 0.330 28.556 -1.140 1.00 19.80 85 GLN B O 1
ATOM 1627 N N . TRP B 1 83 ? -1.455 28.359 0.203 1.00 19.80 86 TRP B N 1
ATOM 1628 C CA . TRP B 1 83 ? -1.050 27.035 0.662 1.00 18.98 86 TRP B CA 1
ATOM 1629 C C . TRP B 1 83 ? -1.460 25.851 -0.228 1.00 18.22 86 TRP B C 1
ATOM 1630 O O . TRP B 1 83 ? -0.707 24.881 -0.384 1.00 17.67 86 TRP B O 1
ATOM 1641 N N . PHE B 1 84 ? -2.685 25.899 -0.755 1.00 18.83 87 PHE B N 1
ATOM 1642 C CA . PHE B 1 84 ? -3.257 24.693 -1.330 1.00 19.45 87 PHE B CA 1
ATOM 1643 C C . PHE B 1 84 ? -2.994 24.613 -2.830 1.00 19.50 87 PHE B C 1
ATOM 1644 O O . PHE B 1 84 ? -2.977 25.638 -3.490 1.00 20.28 87 PHE B O 1
ATOM 1652 N N . PRO B 1 85 ? -2.841 23.387 -3.356 1.00 21.31 88 PRO B N 1
ATOM 1653 C CA . PRO B 1 85 ? -2.699 23.171 -4.803 1.00 21.71 88 PRO B CA 1
ATOM 1654 C C . PRO B 1 85 ? -3.872 23.737 -5.586 1.00 23.05 88 PRO B C 1
ATOM 1655 O O . PRO B 1 85 ? -4.985 23.829 -5.037 1.00 21.94 88 PRO B O 1
ATOM 1659 N N . GLU B 1 86 ? -3.652 24.135 -6.841 1.00 23.14 89 GLU B N 1
ATOM 1660 C CA . GLU B 1 86 ? -4.717 24.713 -7.659 1.00 23.76 89 GLU B CA 1
ATOM 1661 C C . GLU B 1 86 ? -5.895 23.749 -7.729 1.00 22.23 89 GLU B C 1
ATOM 1662 O O . GLU B 1 86 ? -5.738 22.543 -8.002 1.00 21.11 89 GLU B O 1
ATOM 1668 N N . GLY B 1 87 ? -7.067 24.311 -7.447 1.00 22.56 90 GLY B N 1
ATOM 1669 C CA . GLY B 1 87 ? -8.315 23.584 -7.528 1.00 21.80 90 GLY B CA 1
ATOM 1670 C C . GLY B 1 87 ? -8.572 22.649 -6.357 1.00 21.48 90 GLY B C 1
ATOM 1671 O O . GLY B 1 87 ? -9.519 21.883 -6.405 1.00 21.49 90 GLY B O 1
ATOM 1672 N N . ARG B 1 88 ? -7.723 22.687 -5.333 1.00 20.55 91 ARG B N 1
ATOM 1673 C CA . ARG B 1 88 ? -7.810 21.660 -4.280 1.00 19.63 91 ARG B CA 1
ATOM 1674 C C . ARG B 1 88 ? -7.949 22.195 -2.868 1.00 19.06 91 ARG B C 1
ATOM 1675 O O . ARG B 1 88 ? -7.752 21.444 -1.916 1.00 19.46 91 ARG B O 1
ATOM 1683 N N . ALA B 1 89 ? -8.294 23.473 -2.724 1.00 17.38 92 ALA B N 1
ATOM 1684 C CA . ALA B 1 89 ? -8.588 24.029 -1.390 1.00 17.15 92 ALA B CA 1
ATOM 1685 C C . ALA B 1 89 ? -9.780 23.277 -0.783 1.00 16.33 92 ALA B C 1
ATOM 1686 O O . ALA B 1 89 ? -10.689 22.829 -1.516 1.00 16.38 92 ALA B O 1
ATOM 1688 N N . PRO B 1 90 ? -9.755 23.109 0.546 1.00 15.74 93 PRO B N 1
ATOM 1689 C CA . PRO B 1 90 ? -10.859 22.403 1.198 1.00 15.24 93 PRO B CA 1
ATOM 1690 C C . PRO B 1 90 ? -12.048 23.342 1.397 1.00 14.61 93 PRO B C 1
ATOM 1691 O O . PRO B 1 90 ? -11.935 24.551 1.186 1.00 14.80 93 PRO B O 1
ATOM 1695 N N . THR B 1 91 ? -13.200 22.820 1.829 1.00 14.05 94 THR B N 1
ATOM 1696 C CA . THR B 1 91 ? -14.195 23.732 2.374 1.00 13.70 94 THR B CA 1
ATOM 1697 C C . THR B 1 91 ? -13.664 24.321 3.683 1.00 13.72 94 THR B C 1
ATOM 1698 O O . THR B 1 91 ? -12.817 23.713 4.360 1.00 13.49 94 THR B O 1
ATOM 1702 N N . ARG B 1 92 ? -14.146 25.494 4.043 1.00 13.93 95 ARG B N 1
ATOM 1703 C CA . ARG B 1 92 ? -13.590 26.267 5.155 1.00 15.24 95 ARG B CA 1
ATOM 1704 C C . ARG B 1 92 ? -14.682 27.017 5.873 1.00 15.56 95 ARG B C 1
ATOM 1705 O O . ARG B 1 92 ? -15.623 27.506 5.242 1.00 15.36 95 ARG B O 1
ATOM 1713 N N . ALA B 1 93 ? -14.570 27.114 7.200 1.00 14.56 96 ALA B N 1
ATOM 1714 C CA . ALA B 1 93 ? -15.406 28.002 7.980 1.00 15.23 96 ALA B CA 1
ATOM 1715 C C . ALA B 1 93 ? -14.570 28.601 9.099 1.00 16.20 96 ALA B C 1
ATOM 1716 O O . ALA B 1 93 ? -14.075 27.861 9.975 1.00 16.22 96 ALA B O 1
ATOM 1718 N N . CYS B 1 94 ? -14.411 29.919 9.079 1.00 15.93 97 CYS B N 1
ATOM 1719 C CA . CYS B 1 94 ? -13.601 30.621 10.051 1.00 16.99 97 CYS B CA 1
ATOM 1720 C C . CYS B 1 94 ? -14.455 31.592 10.842 1.00 17.80 97 CYS B C 1
ATOM 1721 O O . CYS B 1 94 ? -15.239 32.354 10.255 1.00 19.88 97 CYS B O 1
ATOM 1724 N N . SER B 1 95 ? -14.339 31.556 12.161 1.00 17.23 98 SER B N 1
ATOM 1725 C CA . SER B 1 95 ? -14.972 32.560 13.020 1.00 17.91 98 SER B CA 1
ATOM 1726 C C . SER B 1 95 ? -14.055 32.868 14.209 1.00 18.30 98 SER B C 1
ATOM 1727 O O . SER B 1 95 ? -12.989 32.246 14.355 1.00 17.31 98 SER B O 1
ATOM 1730 N N . LEU B 1 96 ? -14.451 33.839 15.021 1.00 18.60 99 LEU B N 1
ATOM 1731 C CA . LEU B 1 96 ? -13.649 34.233 16.172 1.00 19.82 99 LEU B CA 1
ATOM 1732 C C . LEU B 1 96 ? -14.017 33.394 17.383 1.00 21.00 99 LEU B C 1
ATOM 1733 O O . LEU B 1 96 ? -15.196 33.139 17.652 1.00 23.25 99 LEU B O 1
ATOM 1738 N N . ALA B 1 97 ? -13.014 32.972 18.137 1.00 20.17 100 ALA B N 1
ATOM 1739 C CA . ALA B 1 97 ? -13.302 32.186 19.325 1.00 20.68 100 ALA B CA 1
ATOM 1740 C C . ALA B 1 97 ? -12.230 32.406 20.348 1.00 20.22 100 ALA B C 1
ATOM 1741 O O . ALA B 1 97 ? -11.089 32.657 19.990 1.00 21.47 100 ALA B O 1
ATOM 1743 N N . GLU B 1 98 ? -12.606 32.303 21.621 1.00 19.83 101 GLU B N 1
ATOM 1744 C CA . GLU B 1 98 ? -11.627 32.266 22.690 1.00 19.80 101 GLU B CA 1
ATOM 1745 C C . GLU B 1 98 ? -11.099 30.834 22.823 1.00 18.22 101 GLU B C 1
ATOM 1746 O O . GLU B 1 98 ? -11.872 29.877 22.992 1.00 18.18 101 GLU B O 1
ATOM 1752 N N . LEU B 1 99 ? -9.783 30.694 22.733 1.00 16.50 102 LEU B N 1
ATOM 1753 C CA . LEU B 1 99 ? -9.128 29.388 22.785 1.00 16.70 102 LEU B CA 1
ATOM 1754 C C . LEU B 1 99 ? -8.618 29.104 24.204 1.00 16.48 102 LEU B C 1
ATOM 1755 O O . LEU B 1 99 ? -8.558 30.002 25.054 1.00 17.59 102 LEU B O 1
ATOM 1760 N N . ILE B 1 100 ? -8.299 27.832 24.472 1.00 16.68 103 ILE B N 1
ATOM 1761 C CA . ILE B 1 100 ? -7.949 27.417 25.825 1.00 17.52 103 ILE B CA 1
ATOM 1762 C C . ILE B 1 100 ? -6.679 28.125 26.347 1.00 17.42 103 ILE B C 1
ATOM 1763 O O . ILE B 1 100 ? -6.655 28.588 27.497 1.00 17.60 103 ILE B O 1
ATOM 1768 N N . ASP B 1 101 ? -5.659 28.230 25.502 1.00 16.27 104 ASP B N 1
ATOM 1769 C CA . ASP B 1 101 ? -4.423 28.954 25.857 1.00 16.57 104 ASP B CA 1
ATOM 1770 C C . ASP B 1 101 ? -4.482 30.341 25.228 1.00 16.80 104 ASP B C 1
ATOM 1771 O O . ASP B 1 101 ? -4.649 30.440 24.006 1.00 16.38 104 ASP B O 1
ATOM 1776 N N . PRO B 1 102 ? -4.326 31.400 26.045 1.00 17.67 105 PRO B N 1
ATOM 1777 C CA . PRO B 1 102 ? -4.378 32.752 25.482 1.00 18.64 105 PRO B CA 1
ATOM 1778 C C . PRO B 1 102 ? -3.250 33.053 24.491 1.00 18.50 105 PRO B C 1
ATOM 1779 O O . PRO B 1 102 ? -3.356 34.051 23.759 1.00 20.65 105 PRO B O 1
ATOM 1783 N N . ARG B 1 103 ? -2.197 32.232 24.433 1.00 17.87 106 ARG B N 1
ATOM 1784 C CA . ARG B 1 103 ? -1.086 32.468 23.486 1.00 17.28 106 ARG B CA 1
ATOM 1785 C C . ARG B 1 103 ? -1.365 31.910 22.087 1.00 17.36 106 ARG B C 1
ATOM 1786 O O . ARG B 1 103 ? -0.677 32.262 21.135 1.00 18.40 106 ARG B O 1
ATOM 1794 N N . TRP B 1 104 ? -2.370 31.040 21.962 1.00 17.40 107 TRP B N 1
ATOM 1795 C CA . TRP B 1 104 ? -2.725 30.497 20.667 1.00 17.26 107 TRP B CA 1
ATOM 1796 C C . TRP B 1 104 ? -3.506 31.529 19.864 1.00 17.52 107 TRP B C 1
ATOM 1797 O O . TRP B 1 104 ? -4.474 32.109 20.361 1.00 18.67 107 TRP B O 1
ATOM 1808 N N . ARG B 1 105 ? -3.091 31.740 18.632 1.00 17.34 108 ARG B N 1
ATOM 1809 C CA . ARG B 1 105 ? -3.791 32.707 17.768 1.00 17.51 108 ARG B CA 1
ATOM 1810 C C . ARG B 1 105 ? -4.820 32.061 16.864 1.00 17.33 108 ARG B C 1
ATOM 1811 O O . ARG B 1 105 ? -5.656 32.744 16.289 1.00 17.36 108 ARG B O 1
ATOM 1819 N N . VAL B 1 106 ? -4.750 30.740 16.733 1.00 16.03 109 VAL B N 1
ATOM 1820 C CA . VAL B 1 106 ? -5.587 30.021 15.797 1.00 16.01 109 VAL B CA 1
ATOM 1821 C C . VAL B 1 106 ? -5.603 28.541 16.161 1.00 15.75 109 VAL B C 1
ATOM 1822 O O . VAL B 1 106 ? -4.622 28.009 16.679 1.00 16.08 109 VAL B O 1
ATOM 1826 N N . GLU B 1 107 ? -6.724 27.889 15.867 1.00 15.88 110 GLU B N 1
ATOM 1827 C CA . GLU B 1 107 ? -6.826 26.454 15.968 1.00 15.32 110 GLU B CA 1
ATOM 1828 C C . GLU B 1 107 ? -7.600 25.932 14.761 1.00 15.03 110 GLU B C 1
ATOM 1829 O O . GLU B 1 107 ? -8.535 26.580 14.306 1.00 15.26 110 GLU B O 1
ATOM 1843 N N . ILE B 1 109 ? -9.529 22.469 12.887 1.00 13.16 112 ILE B N 1
ATOM 1844 C CA . ILE B 1 109 ? -10.112 21.132 13.018 1.00 13.70 112 ILE B CA 1
ATOM 1845 C C . ILE B 1 109 ? -10.358 20.590 11.623 1.00 13.02 112 ILE B C 1
ATOM 1846 O O . ILE B 1 109 ? -11.089 21.185 10.838 1.00 13.90 112 ILE B O 1
ATOM 1851 N N . VAL B 1 110 ? -9.717 19.481 11.293 1.00 12.47 113 VAL B N 1
ATOM 1852 C CA . VAL B 1 110 ? -9.645 19.006 9.918 1.00 13.39 113 VAL B CA 1
ATOM 1853 C C . VAL B 1 110 ? -10.351 17.683 9.705 1.00 13.92 113 VAL B C 1
ATOM 1854 O O . VAL B 1 110 ? -10.239 16.769 10.520 1.00 13.57 113 VAL B O 1
ATOM 1858 N N . VAL B 1 111 ? -11.059 17.571 8.588 1.00 13.06 114 VAL B N 1
ATOM 1859 C CA . VAL B 1 111 ? -11.517 16.301 8.061 1.00 12.78 114 VAL B CA 1
ATOM 1860 C C . VAL B 1 111 ? -10.895 16.174 6.672 1.00 13.55 114 VAL B C 1
ATOM 1861 O O . VAL B 1 111 ? -10.981 17.133 5.875 1.00 13.27 114 VAL B O 1
ATOM 1865 N N . ALA B 1 112 ? -10.295 15.018 6.384 1.00 12.77 115 ALA B N 1
ATOM 1866 C CA . ALA B 1 112 ? -9.645 14.786 5.085 1.00 14.11 115 ALA B CA 1
ATOM 1867 C C . ALA B 1 112 ? -9.965 13.414 4.532 1.00 14.80 115 ALA B C 1
ATOM 1868 O O . ALA B 1 112 ? -10.561 12.572 5.210 1.00 15.32 115 ALA B O 1
ATOM 1870 N N . ALA B 1 113 ? -9.540 13.160 3.295 1.00 16.93 116 ALA B N 1
ATOM 1871 C CA . ALA B 1 113 ? -9.725 11.873 2.648 1.00 18.68 116 ALA B CA 1
ATOM 1872 C C . ALA B 1 113 ? -8.383 11.164 2.512 1.00 20.43 116 ALA B C 1
ATOM 1873 O O . ALA B 1 113 ? -7.338 11.802 2.532 1.00 20.36 116 ALA B O 1
ATOM 1875 N N . ARG B 1 114 ? -8.426 9.847 2.386 1.00 22.97 117 ARG B N 1
ATOM 1876 C CA . ARG B 1 114 ? -7.245 9.078 2.020 1.00 26.10 117 ARG B CA 1
ATOM 1877 C C . ARG B 1 114 ? -7.515 8.296 0.732 1.00 27.18 117 ARG B C 1
ATOM 1878 O O . ARG B 1 114 ? -8.392 7.425 0.713 1.00 30.08 117 ARG B O 1
ATOM 1886 N N . HIS C 1 1 ? 12.808 13.063 60.676 1.00 32.85 4 HIS C N 1
ATOM 1887 C CA . HIS C 1 1 ? 13.998 13.570 61.393 1.00 31.94 4 HIS C CA 1
ATOM 1888 C C . HIS C 1 1 ? 15.028 14.130 60.398 1.00 29.98 4 HIS C C 1
ATOM 1889 O O . HIS C 1 1 ? 16.239 13.938 60.544 1.00 30.98 4 HIS C O 1
ATOM 1896 N N . ILE C 1 2 ? 14.518 14.811 59.377 1.00 26.71 5 ILE C N 1
ATOM 1897 C CA . ILE C 1 2 ? 15.318 15.707 58.550 1.00 23.22 5 ILE C CA 1
ATOM 1898 C C . ILE C 1 2 ? 15.778 16.893 59.400 1.00 22.49 5 ILE C C 1
ATOM 1899 O O . ILE C 1 2 ? 14.954 17.544 60.064 1.00 24.60 5 ILE C O 1
ATOM 1904 N N . GLU C 1 3 ? 17.072 17.179 59.395 1.00 20.13 6 GLU C N 1
ATOM 1905 C CA . GLU C 1 3 ? 17.576 18.386 60.065 1.00 18.89 6 GLU C CA 1
ATOM 1906 C C . GLU C 1 3 ? 17.823 19.436 59.012 1.00 17.77 6 GLU C C 1
ATOM 1907 O O . GLU C 1 3 ? 18.442 19.153 57.983 1.00 17.90 6 GLU C O 1
ATOM 1913 N N . ARG C 1 4 ? 17.366 20.658 59.241 1.00 15.37 7 ARG C N 1
ATOM 1914 C CA . ARG C 1 4 ? 17.602 21.727 58.307 1.00 14.71 7 ARG C CA 1
ATOM 1915 C C . ARG C 1 4 ? 18.411 22.860 58.915 1.00 15.48 7 ARG C C 1
ATOM 1916 O O . ARG C 1 4 ? 18.381 23.081 60.136 1.00 16.72 7 ARG C O 1
ATOM 1924 N N . PHE C 1 5 ? 19.121 23.594 58.062 1.00 14.56 8 PHE C N 1
ATOM 1925 C CA . PHE C 1 5 ? 20.025 24.656 58.489 1.00 15.27 8 PHE C CA 1
ATOM 1926 C C . PHE C 1 5 ? 19.857 25.911 57.675 1.00 16.77 8 PHE C C 1
ATOM 1927 O O . PHE C 1 5 ? 19.676 25.843 56.450 1.00 15.20 8 PHE C O 1
ATOM 1935 N N . GLU C 1 6 ? 19.945 27.059 58.355 1.00 16.37 9 GLU C N 1
ATOM 1936 C CA . GLU C 1 6 ? 19.823 28.389 57.761 1.00 16.97 9 GLU C CA 1
ATOM 1937 C C . GLU C 1 6 ? 18.549 28.453 56.928 1.00 17.35 9 GLU C C 1
ATOM 1938 O O . GLU C 1 6 ? 18.590 28.527 55.694 1.00 16.56 9 GLU C O 1
ATOM 1944 N N . VAL C 1 7 ? 17.417 28.382 57.631 1.00 17.01 10 VAL C N 1
ATOM 1945 C CA . VAL C 1 7 ? 16.099 28.230 57.009 1.00 18.71 10 VAL C CA 1
ATOM 1946 C C . VAL C 1 7 ? 15.322 29.536 57.022 1.00 20.00 10 VAL C C 1
ATOM 1947 O O . VAL C 1 7 ? 15.300 30.266 58.034 1.00 21.76 10 VAL C O 1
ATOM 1951 N N . VAL C 1 8 ? 14.732 29.833 55.873 1.00 19.41 11 VAL C N 1
ATOM 1952 C CA . VAL C 1 8 ? 13.819 30.956 55.679 1.00 19.04 11 VAL C CA 1
ATOM 1953 C C . VAL C 1 8 ? 12.578 30.377 54.953 1.00 18.82 11 VAL C C 1
ATOM 1954 O O . VAL C 1 8 ? 12.552 29.181 54.583 1.00 17.64 11 VAL C O 1
ATOM 1958 N N . LYS C 1 9 ? 11.551 31.198 54.735 1.00 18.60 12 LYS C N 1
ATOM 1959 C CA . LYS C 1 9 ? 10.376 30.729 54.018 1.00 18.18 12 LYS C CA 1
ATOM 1960 C C . LYS C 1 9 ? 10.733 30.147 52.643 1.00 16.10 12 LYS C C 1
ATOM 1961 O O . LYS C 1 9 ? 10.151 29.135 52.203 1.00 17.71 12 LYS C O 1
ATOM 1967 N N . ARG C 1 10 ? 11.702 30.767 51.975 1.00 15.58 13 ARG C N 1
ATOM 1968 C CA . ARG C 1 10 ? 12.020 30.377 50.598 1.00 16.07 13 ARG C CA 1
ATOM 1969 C C . ARG C 1 10 ? 12.810 29.074 50.525 1.00 15.94 13 ARG C C 1
ATOM 1970 O O . ARG C 1 10 ? 12.705 28.357 49.514 1.00 15.11 13 ARG C O 1
ATOM 1978 N N . ARG C 1 11 ? 13.662 28.808 51.507 1.00 15.46 14 ARG C N 1
ATOM 1979 C CA . ARG C 1 11 ? 14.589 27.671 51.370 1.00 14.65 14 ARG C CA 1
ATOM 1980 C C . ARG C 1 11 ? 15.305 27.371 52.666 1.00 14.33 14 ARG C C 1
ATOM 1981 O O . ARG C 1 11 ? 15.434 28.250 53.528 1.00 14.52 14 ARG C O 1
ATOM 1989 N N . ALA C 1 12 ? 15.792 26.138 52.795 1.00 13.88 15 ALA C N 1
ATOM 1990 C CA . ALA C 1 12 ? 16.856 25.791 53.751 1.00 12.95 15 ALA C CA 1
ATOM 1991 C C . ALA C 1 12 ? 18.149 25.854 52.955 1.00 13.23 15 ALA C C 1
ATOM 1992 O O . ALA C 1 12 ? 18.211 25.436 51.797 1.00 12.29 15 ALA C O 1
ATOM 1994 N N . GLU C 1 13 ? 19.221 26.364 53.537 1.00 12.14 16 GLU C N 1
ATOM 1995 C CA . GLU C 1 13 ? 20.511 26.301 52.851 1.00 13.14 16 GLU C CA 1
ATOM 1996 C C . GLU C 1 13 ? 20.965 24.848 52.758 1.00 12.42 16 GLU C C 1
ATOM 1997 O O . GLU C 1 13 ? 21.627 24.451 51.785 1.00 12.79 16 GLU C O 1
ATOM 2011 N N . ALA C 1 15 ? 19.972 20.600 54.109 1.00 12.50 18 ALA C N 1
ATOM 2012 C CA . ALA C 1 15 ? 19.128 19.603 54.739 1.00 13.61 18 ALA C CA 1
ATOM 2013 C C . ALA C 1 15 ? 19.889 18.320 54.872 1.00 14.67 18 ALA C C 1
ATOM 2014 O O . ALA C 1 15 ? 20.541 17.891 53.924 1.00 15.25 18 ALA C O 1
ATOM 2016 N N . LEU C 1 16 ? 19.813 17.708 56.052 1.00 15.28 19 LEU C N 1
ATOM 2017 C CA . LEU C 1 16 ? 20.456 16.431 56.327 1.00 15.52 19 LEU C CA 1
ATOM 2018 C C . LEU C 1 16 ? 19.383 15.360 56.448 1.00 16.51 19 LEU C C 1
ATOM 2019 O O . LEU C 1 16 ? 18.428 15.533 57.215 1.00 17.76 19 LEU C O 1
ATOM 2024 N N . HIS C 1 17 ? 19.548 14.274 55.701 1.00 15.68 20 HIS C N 1
ATOM 2025 C CA . HIS C 1 17 ? 18.655 13.133 55.727 1.00 16.59 20 HIS C CA 1
ATOM 2026 C C . HIS C 1 17 ? 19.470 11.889 56.016 1.00 16.80 20 HIS C C 1
ATOM 2027 O O . HIS C 1 17 ? 20.166 11.377 55.141 1.00 16.24 20 HIS C O 1
ATOM 2034 N N . GLY C 1 18 ? 19.397 11.417 57.249 1.00 18.91 21 GLY C N 1
ATOM 2035 C CA . GLY C 1 18 ? 20.269 10.309 57.663 1.00 18.79 21 GLY C CA 1
ATOM 2036 C C . GLY C 1 18 ? 21.735 10.731 57.548 1.00 19.15 21 GLY C C 1
ATOM 2037 O O . GLY C 1 18 ? 22.183 11.647 58.239 1.00 21.75 21 GLY C O 1
ATOM 2038 N N . ASN C 1 19 ? 22.457 10.076 56.646 1.00 19.25 22 ASN C N 1
ATOM 2039 C CA . ASN C 1 19 ? 23.866 10.384 56.444 1.00 19.90 22 ASN C CA 1
ATOM 2040 C C . ASN C 1 19 ? 24.117 11.125 55.147 1.00 17.56 22 ASN C C 1
ATOM 2041 O O . ASN C 1 19 ? 25.258 11.193 54.685 1.00 17.38 22 ASN C O 1
ATOM 2046 N N . THR C 1 20 ? 23.048 11.650 54.539 1.00 14.85 23 THR C N 1
ATOM 2047 C CA . THR C 1 20 ? 23.196 12.356 53.271 1.00 13.28 23 THR C CA 1
ATOM 2048 C C . THR C 1 20 ? 22.864 13.828 53.446 1.00 12.89 23 THR C C 1
ATOM 2049 O O . THR C 1 20 ? 21.861 14.173 54.097 1.00 13.18 23 THR C O 1
ATOM 2053 N N . VAL C 1 21 ? 23.714 14.669 52.884 1.00 12.68 24 VAL C N 1
ATOM 2054 C CA . VAL C 1 21 ? 23.630 16.121 53.028 1.00 11.81 24 VAL C CA 1
ATOM 2055 C C . VAL C 1 21 ? 23.229 16.738 51.694 1.00 11.94 24 VAL C C 1
ATOM 2056 O O . VAL C 1 21 ? 23.862 16.457 50.679 1.00 11.60 24 VAL C O 1
ATOM 2060 N N . TYR C 1 22 ? 22.206 17.585 51.701 1.00 11.62 25 TYR C N 1
ATOM 2061 C CA . TYR C 1 22 ? 21.804 18.348 50.512 1.00 10.76 25 TYR C CA 1
ATOM 2062 C C . TYR C 1 22 ? 22.066 19.804 50.760 1.00 11.18 25 TYR C C 1
ATOM 2063 O O . TYR C 1 22 ? 21.597 20.342 51.796 1.00 10.74 25 TYR C O 1
ATOM 2072 N N . ILE C 1 23 ? 22.843 20.439 49.887 1.00 11.33 26 ILE C N 1
ATOM 2073 C CA . ILE C 1 23 ? 23.089 21.899 49.932 1.00 11.30 26 ILE C CA 1
ATOM 2074 C C . ILE C 1 23 ? 22.510 22.542 48.693 1.00 12.68 26 ILE C C 1
ATOM 2075 O O . ILE C 1 23 ? 22.823 22.138 47.577 1.00 13.11 26 ILE C O 1
ATOM 2080 N N . GLY C 1 24 ? 21.639 23.519 48.880 1.00 11.99 27 GLY C N 1
ATOM 2081 C CA . GLY C 1 24 ? 20.977 24.176 47.765 1.00 12.52 27 GLY C CA 1
ATOM 2082 C C . GLY C 1 24 ? 21.877 25.132 47.011 1.00 12.97 27 GLY C C 1
ATOM 2083 O O . GLY C 1 24 ? 23.091 25.223 47.281 1.00 14.04 27 GLY C O 1
ATOM 2084 N N . GLY C 1 25 ? 21.294 25.881 46.082 1.00 13.28 28 GLY C N 1
ATOM 2085 C CA . GLY C 1 25 ? 22.089 26.706 45.165 1.00 12.40 28 GLY C CA 1
ATOM 2086 C C . GLY C 1 25 ? 22.969 27.700 45.933 1.00 12.63 28 GLY C C 1
ATOM 2087 O O . GLY C 1 25 ? 22.479 28.512 46.765 1.00 14.45 28 GLY C O 1
ATOM 2088 N N . GLN C 1 26 ? 24.266 27.623 45.678 1.00 12.31 29 GLN C N 1
ATOM 2089 C CA . GLN C 1 26 ? 25.284 28.429 46.339 1.00 13.23 29 GLN C CA 1
ATOM 2090 C C . GLN C 1 26 ? 25.875 29.419 45.370 1.00 13.26 29 GLN C C 1
ATOM 2091 O O . GLN C 1 26 ? 26.328 29.051 44.281 1.00 13.41 29 GLN C O 1
ATOM 2097 N N . VAL C 1 27 ? 25.835 30.699 45.759 1.00 14.53 30 VAL C N 1
ATOM 2098 C CA . VAL C 1 27 ? 26.387 31.764 44.940 1.00 15.69 30 VAL C CA 1
ATOM 2099 C C . VAL C 1 27 ? 27.312 32.601 45.817 1.00 15.70 30 VAL C C 1
ATOM 2100 O O . VAL C 1 27 ? 27.282 32.477 47.025 1.00 16.73 30 VAL C O 1
ATOM 2104 N N . ALA C 1 28 ? 28.125 33.431 45.184 1.00 16.08 31 ALA C N 1
ATOM 2105 C CA . ALA C 1 28 ? 29.045 34.307 45.938 1.00 18.16 31 ALA C CA 1
ATOM 2106 C C . ALA C 1 28 ? 28.274 35.375 46.703 1.00 20.26 31 ALA C C 1
ATOM 2107 O O . ALA C 1 28 ? 27.431 36.059 46.120 1.00 20.84 31 ALA C O 1
ATOM 2109 N N . ASP C 1 29 ? 28.580 35.502 47.991 1.00 22.55 32 ASP C N 1
ATOM 2110 C CA A ASP C 1 29 ? 27.977 36.555 48.798 0.50 24.00 32 ASP C CA 1
ATOM 2111 C CA B ASP C 1 29 ? 28.030 36.554 48.853 0.50 23.93 32 ASP C CA 1
ATOM 2112 C C . ASP C 1 29 ? 28.418 37.931 48.311 1.00 24.27 32 ASP C C 1
ATOM 2113 O O . ASP C 1 29 ? 27.652 38.895 48.425 1.00 25.12 32 ASP C O 1
ATOM 2122 N N . ASP C 1 30 ? 29.619 38.013 47.736 1.00 24.32 33 ASP C N 1
ATOM 2123 C CA . ASP C 1 30 ? 30.105 39.220 47.065 1.00 25.50 33 ASP C CA 1
ATOM 2124 C C . ASP C 1 30 ? 30.382 38.952 45.581 1.00 25.54 33 ASP C C 1
ATOM 2125 O O . ASP C 1 30 ? 31.504 38.587 45.205 1.00 25.45 33 ASP C O 1
ATOM 2130 N N . PRO C 1 31 ? 29.366 39.131 44.722 1.00 25.73 34 PRO C N 1
ATOM 2131 C CA . PRO C 1 31 ? 29.526 38.795 43.305 1.00 26.05 34 PRO C CA 1
ATOM 2132 C C . PRO C 1 31 ? 30.157 39.896 42.453 1.00 26.20 34 PRO C C 1
ATOM 2133 O O . PRO C 1 31 ? 30.011 39.904 41.227 1.00 26.60 34 PRO C O 1
ATOM 2137 N N . SER C 1 32 ? 30.869 40.810 43.103 1.00 27.31 35 SER C N 1
ATOM 2138 C CA . SER C 1 32 ? 31.545 41.888 42.390 1.00 28.28 35 SER C CA 1
ATOM 2139 C C . SER C 1 32 ? 32.833 41.415 41.695 1.00 28.59 35 SER C C 1
ATOM 2140 O O . SER C 1 32 ? 33.297 42.053 40.756 1.00 30.31 35 SER C O 1
ATOM 2143 N N . GLY C 1 33 ? 33.391 40.293 42.155 1.00 27.98 36 GLY C N 1
ATOM 2144 C CA . GLY C 1 33 ? 34.674 39.787 41.645 1.00 26.92 36 GLY C CA 1
ATOM 2145 C C . GLY C 1 33 ? 34.600 38.845 40.455 1.00 25.28 36 GLY C C 1
ATOM 2146 O O . GLY C 1 33 ? 33.511 38.574 39.906 1.00 24.57 36 GLY C O 1
ATOM 2147 N N . ASP C 1 34 ? 35.773 38.360 40.050 1.00 23.97 37 ASP C N 1
ATOM 2148 C CA . ASP C 1 34 ? 35.911 37.462 38.915 1.00 22.21 37 ASP C CA 1
ATOM 2149 C C . ASP C 1 34 ? 35.534 36.016 39.264 1.00 20.61 37 ASP C C 1
ATOM 2150 O O . ASP C 1 34 ? 35.209 35.714 40.416 1.00 19.74 37 ASP C O 1
ATOM 2155 N N . ILE C 1 35 ? 35.602 35.139 38.261 1.00 19.24 38 ILE C N 1
ATOM 2156 C CA . ILE C 1 35 ? 35.203 33.736 38.462 1.00 18.51 38 ILE C CA 1
ATOM 2157 C C . ILE C 1 35 ? 36.034 33.072 39.559 1.00 19.02 38 ILE C C 1
ATOM 2158 O O . ILE C 1 35 ? 35.499 32.339 40.401 1.00 18.69 38 ILE C O 1
ATOM 2163 N N . GLN C 1 36 ? 37.342 33.325 39.571 1.00 18.68 39 GLN C N 1
ATOM 2164 C CA . GLN C 1 36 ? 38.156 32.729 40.610 1.00 18.86 39 GLN C CA 1
ATOM 2165 C C . GLN C 1 36 ? 37.696 33.128 42.003 1.00 18.23 39 GLN C C 1
ATOM 2166 O O . GLN C 1 36 ? 37.595 32.296 42.903 1.00 18.32 39 GLN C O 1
ATOM 2172 N N . ASP C 1 37 ? 37.431 34.423 42.186 1.00 18.05 40 ASP C N 1
ATOM 2173 C CA . ASP C 1 37 ? 36.986 34.901 43.466 1.00 18.87 40 ASP C CA 1
ATOM 2174 C C . ASP C 1 37 ? 35.634 34.304 43.897 1.00 18.39 40 ASP C C 1
ATOM 2175 O O . ASP C 1 37 ? 35.463 33.910 45.064 1.00 18.90 40 ASP C O 1
ATOM 2180 N N . GLN C 1 38 ? 34.687 34.275 42.963 1.00 17.58 41 GLN C N 1
ATOM 2181 C CA . GLN C 1 38 ? 33.349 33.776 43.273 1.00 17.11 41 GLN C CA 1
ATOM 2182 C C . GLN C 1 38 ? 33.393 32.267 43.559 1.00 16.20 41 GLN C C 1
ATOM 2183 O O . GLN C 1 38 ? 32.733 31.794 44.474 1.00 16.48 41 GLN C O 1
ATOM 2189 N N . THR C 1 39 ? 34.215 31.554 42.795 1.00 16.59 42 THR C N 1
ATOM 2190 C CA . THR C 1 39 ? 34.368 30.102 43.005 1.00 15.47 42 THR C CA 1
ATOM 2191 C C . THR C 1 39 ? 34.911 29.801 44.392 1.00 15.82 42 THR C C 1
ATOM 2192 O O . THR C 1 39 ? 34.399 28.949 45.120 1.00 15.39 42 THR C O 1
ATOM 2196 N N . ARG C 1 40 ? 35.957 30.527 44.779 1.00 16.66 43 ARG C N 1
ATOM 2197 C CA . ARG C 1 40 ? 36.536 30.376 46.095 1.00 17.63 43 ARG C CA 1
ATOM 2198 C C . ARG C 1 40 ? 35.518 30.677 47.215 1.00 16.88 43 ARG C C 1
ATOM 2199 O O . ARG C 1 40 ? 35.424 29.927 48.192 1.00 17.14 43 ARG C O 1
ATOM 2207 N N . GLN C 1 41 ? 34.754 31.766 47.066 1.00 16.99 44 GLN C N 1
ATOM 2208 C CA . GLN C 1 41 ? 33.745 32.111 48.075 1.00 16.46 44 GLN C CA 1
ATOM 2209 C C . GLN C 1 41 ? 32.730 30.993 48.273 1.00 15.54 44 GLN C C 1
ATOM 2210 O O . GLN C 1 41 ? 32.386 30.632 49.380 1.00 16.52 44 GLN C O 1
ATOM 2216 N N . ILE C 1 42 ? 32.263 30.452 47.155 1.00 15.03 45 ILE C N 1
ATOM 2217 C CA . ILE C 1 42 ? 31.264 29.395 47.186 1.00 15.24 45 ILE C CA 1
ATOM 2218 C C . ILE C 1 42 ? 31.851 28.125 47.829 1.00 13.92 45 ILE C C 1
ATOM 2219 O O . ILE C 1 42 ? 31.236 27.522 48.710 1.00 14.83 45 ILE C O 1
ATOM 2224 N N . LEU C 1 43 ? 33.073 27.756 47.424 1.00 14.45 46 LEU C N 1
ATOM 2225 C CA . LEU C 1 43 ? 33.696 26.562 47.993 1.00 14.43 46 LEU C CA 1
ATOM 2226 C C . LEU C 1 43 ? 33.979 26.691 49.492 1.00 15.57 46 LEU C C 1
ATOM 2227 O O . LEU C 1 43 ? 33.808 25.725 50.254 1.00 15.92 46 LEU C O 1
ATOM 2232 N N . GLU C 1 44 ? 34.378 27.899 49.907 1.00 15.67 47 GLU C N 1
ATOM 2233 C CA . GLU C 1 44 ? 34.579 28.182 51.324 1.00 16.53 47 GLU C CA 1
ATOM 2234 C C . GLU C 1 44 ? 33.246 28.101 52.099 1.00 15.23 47 GLU C C 1
ATOM 2235 O O . GLU C 1 44 ? 33.192 27.514 53.171 1.00 16.16 47 GLU C O 1
ATOM 2241 N N . ASN C 1 45 ? 32.160 28.643 51.526 1.00 16.12 48 ASN C N 1
ATOM 2242 C CA A ASN C 1 45 ? 30.874 28.523 52.206 0.50 15.90 48 ASN C CA 1
ATOM 2243 C CA B ASN C 1 45 ? 30.843 28.540 52.153 0.50 16.58 48 ASN C CA 1
ATOM 2244 C C . ASN C 1 45 ? 30.419 27.075 52.304 1.00 16.31 48 ASN C C 1
ATOM 2245 O O . ASN C 1 45 ? 29.894 26.659 53.340 1.00 16.49 48 ASN C O 1
ATOM 2254 N N . ILE C 1 46 ? 30.664 26.296 51.248 1.00 16.19 49 ILE C N 1
ATOM 2255 C CA . ILE C 1 46 ? 30.404 24.863 51.302 1.00 16.68 49 ILE C CA 1
ATOM 2256 C C . ILE C 1 46 ? 31.199 24.165 52.416 1.00 16.21 49 ILE C C 1
ATOM 2257 O O . ILE C 1 46 ? 30.620 23.360 53.147 1.00 16.72 49 ILE C O 1
ATOM 2262 N N . ASP C 1 47 ? 32.488 24.514 52.574 1.00 16.90 50 ASP C N 1
ATOM 2263 C CA . ASP C 1 47 ? 33.336 24.028 53.674 1.00 17.82 50 ASP C CA 1
ATOM 2264 C C . ASP C 1 47 ? 32.663 24.286 55.028 1.00 16.63 50 ASP C C 1
ATOM 2265 O O . ASP C 1 47 ? 32.551 23.393 55.868 1.00 16.70 50 ASP C O 1
ATOM 2270 N N . ARG C 1 48 ? 32.195 25.524 55.200 1.00 16.57 51 ARG C N 1
ATOM 2271 C CA . ARG C 1 48 ? 31.595 25.961 56.461 1.00 17.25 51 ARG C CA 1
ATOM 2272 C C . ARG C 1 48 ? 30.301 25.174 56.747 1.00 16.06 51 ARG C C 1
ATOM 2273 O O . ARG C 1 48 ? 30.091 24.656 57.853 1.00 17.09 51 ARG C O 1
ATOM 2281 N N . LEU C 1 49 ? 29.450 25.034 55.722 1.00 14.66 52 LEU C N 1
ATOM 2282 C CA . LEU C 1 49 ? 28.214 24.280 55.886 1.00 14.34 52 LEU C CA 1
ATOM 2283 C C . LEU C 1 49 ? 28.501 22.815 56.230 1.00 14.26 52 LEU C C 1
ATOM 2284 O O . LEU C 1 49 ? 27.932 22.233 57.162 1.00 14.34 52 LEU C O 1
ATOM 2289 N N . LEU C 1 50 ? 29.455 22.228 55.510 1.00 15.17 53 LEU C N 1
ATOM 2290 C CA . LEU C 1 50 ? 29.793 20.840 55.774 1.00 16.08 53 LEU C CA 1
ATOM 2291 C C . LEU C 1 50 ? 30.349 20.623 57.186 1.00 17.07 53 LEU C C 1
ATOM 2292 O O . LEU C 1 50 ? 29.988 19.685 57.859 1.00 16.86 53 LEU C O 1
ATOM 2297 N N . GLN C 1 51 ? 31.214 21.521 57.631 1.00 18.57 54 GLN C N 1
ATOM 2298 C CA . GLN C 1 51 ? 31.798 21.350 58.957 1.00 20.39 54 GLN C CA 1
ATOM 2299 C C . GLN C 1 51 ? 30.722 21.429 60.035 1.00 20.98 54 GLN C C 1
ATOM 2300 O O . GLN C 1 51 ? 30.802 20.724 61.058 1.00 20.73 54 GLN C O 1
ATOM 2306 N N . SER C 1 52 ? 29.719 22.268 59.809 1.00 21.48 55 SER C N 1
ATOM 2307 C CA . SER C 1 52 ? 28.657 22.434 60.801 1.00 21.91 55 SER C CA 1
ATOM 2308 C C . SER C 1 52 ? 27.790 21.190 61.026 1.00 23.28 55 SER C C 1
ATOM 2309 O O . SER C 1 52 ? 27.088 21.103 62.025 1.00 23.86 55 SER C O 1
ATOM 2312 N N . VAL C 1 53 ? 27.831 20.221 60.107 1.00 22.83 56 VAL C N 1
ATOM 2313 C CA . VAL C 1 53 ? 27.092 18.972 60.301 1.00 23.69 56 VAL C CA 1
ATOM 2314 C C . VAL C 1 53 ? 27.991 17.749 60.491 1.00 23.30 56 VAL C C 1
ATOM 2315 O O . VAL C 1 53 ? 27.538 16.590 60.437 1.00 23.26 56 VAL C O 1
ATOM 2319 N N . GLY C 1 54 ? 29.284 17.991 60.686 1.00 22.37 57 GLY C N 1
ATOM 2320 C CA . GLY C 1 54 ? 30.211 16.899 60.880 1.00 22.86 57 GLY C CA 1
ATOM 2321 C C . GLY C 1 54 ? 30.662 16.236 59.595 1.00 21.62 57 GLY C C 1
ATOM 2322 O O . GLY C 1 54 ? 31.136 15.088 59.601 1.00 23.83 57 GLY C O 1
ATOM 2323 N N . SER C 1 55 ? 30.545 16.949 58.475 1.00 19.75 58 SER C N 1
ATOM 2324 C CA . SER C 1 55 ? 31.064 16.439 57.224 1.00 19.93 58 SER C CA 1
ATOM 2325 C C . SER C 1 55 ? 32.339 17.218 56.899 1.00 19.33 58 SER C C 1
ATOM 2326 O O . SER C 1 55 ? 32.827 18.007 57.727 1.00 20.42 58 SER C O 1
ATOM 2329 N N . ASP C 1 56 ? 32.878 17.029 55.700 1.00 18.72 59 ASP C N 1
ATOM 2330 C CA . ASP C 1 56 ? 34.088 17.745 55.286 1.00 18.61 59 ASP C CA 1
ATOM 2331 C C . ASP C 1 56 ? 34.253 17.713 53.782 1.00 18.08 59 ASP C C 1
ATOM 2332 O O . ASP C 1 56 ? 33.492 17.059 53.095 1.00 16.12 59 ASP C O 1
ATOM 2337 N N . ARG C 1 57 ? 35.276 18.407 53.307 1.00 18.07 60 ARG C N 1
ATOM 2338 C CA . ARG C 1 57 ? 35.595 18.600 51.920 1.00 17.87 60 ARG C CA 1
ATOM 2339 C C . ARG C 1 57 ? 35.849 17.298 51.155 1.00 16.12 60 ARG C C 1
ATOM 2340 O O . ARG C 1 57 ? 35.700 17.262 49.926 1.00 17.71 60 ARG C O 1
ATOM 2348 N N . GLY C 1 58 ? 36.249 16.265 51.896 1.00 16.08 61 GLY C N 1
ATOM 2349 C CA . GLY C 1 58 ? 36.514 14.958 51.301 1.00 14.94 61 GLY C CA 1
ATOM 2350 C C . GLY C 1 58 ? 35.297 14.056 51.215 1.00 15.82 61 GLY C C 1
ATOM 2351 O O . GLY C 1 58 ? 35.406 12.928 50.759 1.00 14.11 61 GLY C O 1
ATOM 2352 N N . GLN C 1 59 ? 34.136 14.558 51.622 1.00 13.87 62 GLN C N 1
ATOM 2353 C CA . GLN C 1 59 ? 32.912 13.735 51.658 1.00 13.50 62 GLN C CA 1
ATOM 2354 C C . GLN C 1 59 ? 31.857 14.196 50.664 1.00 12.42 62 GLN C C 1
ATOM 2355 O O . GLN C 1 59 ? 30.689 13.902 50.835 1.00 13.03 62 GLN C O 1
ATOM 2361 N N . VAL C 1 60 ? 32.263 14.916 49.631 1.00 11.17 63 VAL C N 1
ATOM 2362 C CA . VAL C 1 60 ? 31.300 15.400 48.638 1.00 11.26 63 VAL C CA 1
ATOM 2363 C C . VAL C 1 60 ? 31.051 14.328 47.587 1.00 11.53 63 VAL C C 1
ATOM 2364 O O . VAL C 1 60 ? 31.988 13.713 47.081 1.00 12.10 63 VAL C O 1
ATOM 2368 N N . LEU C 1 61 ? 29.771 14.165 47.242 1.00 10.45 64 LEU C N 1
ATOM 2369 C CA . LEU C 1 61 ? 29.327 13.124 46.294 1.00 11.14 64 LEU C CA 1
ATOM 2370 C C . LEU C 1 61 ? 29.064 13.700 44.911 1.00 11.35 64 LEU C C 1
ATOM 2371 O O . LEU C 1 61 ? 29.503 13.114 43.919 1.00 11.55 64 LEU C O 1
ATOM 2376 N N . SER C 1 62 ? 28.339 14.815 44.817 1.00 10.77 65 SER C N 1
ATOM 2377 C CA . SER C 1 62 ? 28.038 15.423 43.514 1.00 11.24 65 SER C CA 1
ATOM 2378 C C . SER C 1 62 ? 27.992 16.923 43.611 1.00 11.75 65 SER C C 1
ATOM 2379 O O . SER C 1 62 ? 27.478 17.465 44.605 1.00 11.32 65 SER C O 1
ATOM 2382 N N . VAL C 1 63 ? 28.476 17.585 42.572 1.00 11.32 66 VAL C N 1
ATOM 2383 C CA . VAL C 1 63 ? 28.326 19.029 42.450 1.00 11.03 66 VAL C CA 1
ATOM 2384 C C . VAL C 1 63 ? 27.850 19.353 41.056 1.00 11.61 66 VAL C C 1
ATOM 2385 O O . VAL C 1 63 ? 28.488 18.980 40.075 1.00 12.08 66 VAL C O 1
ATOM 2389 N N . ARG C 1 64 ? 26.722 20.049 40.967 1.00 11.54 67 ARG C N 1
ATOM 2390 C CA . ARG C 1 64 ? 26.221 20.627 39.728 1.00 11.09 67 ARG C CA 1
ATOM 2391 C C . ARG C 1 64 ? 26.740 22.055 39.668 1.00 12.35 67 ARG C C 1
ATOM 2392 O O . ARG C 1 64 ? 26.563 22.823 40.642 1.00 12.57 67 ARG C O 1
ATOM 2400 N N . ILE C 1 65 ? 27.440 22.379 38.590 1.00 11.36 68 ILE C N 1
ATOM 2401 C CA . ILE C 1 65 ? 28.000 23.708 38.434 1.00 11.86 68 ILE C CA 1
ATOM 2402 C C . ILE C 1 65 ? 27.337 24.406 37.253 1.00 12.66 68 ILE C C 1
ATOM 2403 O O . ILE C 1 65 ? 27.434 23.949 36.109 1.00 13.18 68 ILE C O 1
ATOM 2408 N N . LEU C 1 66 ? 26.682 25.520 37.554 1.00 12.76 69 LEU C N 1
ATOM 2409 C CA . LEU C 1 66 ? 25.978 26.350 36.568 1.00 12.88 69 LEU C CA 1
ATOM 2410 C C . LEU C 1 66 ? 26.855 27.580 36.312 1.00 14.43 69 LEU C C 1
ATOM 2411 O O . LEU C 1 66 ? 27.065 28.398 37.202 1.00 14.98 69 LEU C O 1
ATOM 2416 N N . LEU C 1 67 ? 27.412 27.684 35.112 1.00 14.65 70 LEU C N 1
ATOM 2417 C CA . LEU C 1 67 ? 28.408 28.697 34.799 1.00 15.74 70 LEU C CA 1
ATOM 2418 C C . LEU C 1 67 ? 27.760 29.739 33.892 1.00 15.99 70 LEU C C 1
ATOM 2419 O O . LEU C 1 67 ? 27.150 29.392 32.886 1.00 16.32 70 LEU C O 1
ATOM 2424 N N . ALA C 1 68 ? 27.890 31.016 34.256 1.00 17.50 71 ALA C N 1
ATOM 2425 C CA . ALA C 1 68 ? 27.242 32.095 33.488 1.00 18.52 71 ALA C CA 1
ATOM 2426 C C . ALA C 1 68 ? 27.888 32.363 32.123 1.00 19.75 71 ALA C C 1
ATOM 2427 O O . ALA C 1 68 ? 27.179 32.597 31.144 1.00 21.03 71 ALA C O 1
ATOM 2429 N N . HIS C 1 69 ? 29.215 32.341 32.064 1.00 20.87 72 HIS C N 1
ATOM 2430 C CA . HIS C 1 69 ? 29.937 32.745 30.843 1.00 22.31 72 HIS C CA 1
ATOM 2431 C C . HIS C 1 69 ? 31.004 31.732 30.464 1.00 22.85 72 HIS C C 1
ATOM 2432 O O . HIS C 1 69 ? 31.831 31.340 31.290 1.00 21.39 72 HIS C O 1
ATOM 2439 N N . ARG C 1 70 ? 31.005 31.311 29.206 1.00 23.78 73 ARG C N 1
ATOM 2440 C CA . ARG C 1 70 ? 31.973 30.326 28.722 1.00 25.50 73 ARG C CA 1
ATOM 2441 C C . ARG C 1 70 ? 33.434 30.741 28.984 1.00 25.27 73 ARG C C 1
ATOM 2442 O O . ARG C 1 70 ? 34.289 29.907 29.348 1.00 25.47 73 ARG C O 1
ATOM 2450 N N . GLU C 1 71 ? 33.706 32.029 28.800 1.00 25.89 74 GLU C N 1
ATOM 2451 C CA . GLU C 1 71 ? 35.045 32.596 29.005 1.00 26.08 74 GLU C CA 1
ATOM 2452 C C . GLU C 1 71 ? 35.579 32.378 30.424 1.00 25.23 74 GLU C C 1
ATOM 2453 O O . GLU C 1 71 ? 36.785 32.440 30.649 1.00 25.04 74 GLU C O 1
ATOM 2459 N N . ASP C 1 72 ? 34.678 32.086 31.369 1.00 23.01 75 ASP C N 1
ATOM 2460 C CA . ASP C 1 72 ? 35.055 31.878 32.772 1.00 21.39 75 ASP C CA 1
ATOM 2461 C C . ASP C 1 72 ? 35.410 30.434 33.143 1.00 20.29 75 ASP C C 1
ATOM 2462 O O . ASP C 1 72 ? 35.806 30.161 34.280 1.00 20.16 75 ASP C O 1
ATOM 2467 N N . TYR C 1 73 ? 35.292 29.518 32.191 1.00 19.70 76 TYR C N 1
ATOM 2468 C CA . TYR C 1 73 ? 35.491 28.106 32.473 1.00 19.20 76 TYR C CA 1
ATOM 2469 C C . TYR C 1 73 ? 36.913 27.802 32.983 1.00 18.89 76 TYR C C 1
ATOM 2470 O O . TYR C 1 73 ? 37.092 27.078 33.960 1.00 18.08 76 TYR C O 1
ATOM 2479 N N . ALA C 1 74 ? 37.930 28.352 32.324 1.00 18.87 77 ALA C N 1
ATOM 2480 C CA . ALA C 1 74 ? 39.286 28.089 32.802 1.00 19.20 77 ALA C CA 1
ATOM 2481 C C . ALA C 1 74 ? 39.532 28.583 34.220 1.00 18.54 77 ALA C C 1
ATOM 2482 O O . ALA C 1 74 ? 40.182 27.886 34.985 1.00 18.44 77 ALA C O 1
ATOM 2484 N N . GLY C 1 75 ? 39.012 29.766 34.554 1.00 18.39 78 GLY C N 1
ATOM 2485 C CA . GLY C 1 75 ? 39.140 30.353 35.890 1.00 17.61 78 GLY C CA 1
ATOM 2486 C C . GLY C 1 75 ? 38.406 29.560 36.960 1.00 17.05 78 GLY C C 1
ATOM 2487 O O . GLY C 1 75 ? 38.888 29.398 38.080 1.00 17.27 78 GLY C O 1
ATOM 2488 N N . LEU C 1 76 ? 37.204 29.084 36.616 1.00 16.44 79 LEU C N 1
ATOM 2489 C CA . LEU C 1 76 ? 36.517 28.140 37.494 1.00 15.65 79 LEU C CA 1
ATOM 2490 C C . LEU C 1 76 ? 37.428 26.951 37.811 1.00 14.95 79 LEU C C 1
ATOM 2491 O O . LEU C 1 76 ? 37.627 26.608 38.970 1.00 14.81 79 LEU C O 1
ATOM 2496 N N . ASN C 1 77 ? 37.944 26.311 36.768 1.00 14.82 80 ASN C N 1
ATOM 2497 C CA . ASN C 1 77 ? 38.752 25.101 36.935 1.00 15.49 80 ASN C CA 1
ATOM 2498 C C . ASN C 1 77 ? 40.077 25.380 37.632 1.00 15.56 80 ASN C C 1
ATOM 2499 O O . ASN C 1 77 ? 40.579 24.520 38.337 1.00 15.97 80 ASN C O 1
ATOM 2504 N N . GLN C 1 78 ? 40.613 26.589 37.477 1.00 16.05 81 GLN C N 1
ATOM 2505 C CA . GLN C 1 78 ? 41.875 26.937 38.140 1.00 17.49 81 GLN C CA 1
ATOM 2506 C C . GLN C 1 78 ? 41.737 26.760 39.645 1.00 16.17 81 GLN C C 1
ATOM 2507 O O . GLN C 1 78 ? 42.609 26.160 40.282 1.00 17.16 81 GLN C O 1
ATOM 2513 N N . VAL C 1 79 ? 40.636 27.266 40.213 1.00 15.48 82 VAL C N 1
ATOM 2514 C CA . VAL C 1 79 ? 40.371 27.125 41.636 1.00 15.36 82 VAL C CA 1
ATOM 2515 C C . VAL C 1 79 ? 39.916 25.703 41.998 1.00 15.21 82 VAL C C 1
ATOM 2516 O O . VAL C 1 79 ? 40.424 25.075 42.920 1.00 14.77 82 VAL C O 1
ATOM 2520 N N . TRP C 1 80 ? 38.941 25.189 41.250 1.00 14.47 83 TRP C N 1
ATOM 2521 C CA . TRP C 1 80 ? 38.375 23.888 41.548 1.00 13.81 83 TRP C CA 1
ATOM 2522 C C . TRP C 1 80 ? 39.403 22.746 41.542 1.00 14.26 83 TRP C C 1
ATOM 2523 O O . TRP C 1 80 ? 39.395 21.900 42.442 1.00 14.17 83 TRP C O 1
ATOM 2534 N N . ASP C 1 81 ? 40.285 22.744 40.539 1.00 14.74 84 ASP C N 1
ATOM 2535 C CA . ASP C 1 81 ? 41.219 21.625 40.318 1.00 16.31 84 ASP C CA 1
ATOM 2536 C C . ASP C 1 81 ? 42.265 21.504 41.445 1.00 17.69 84 ASP C C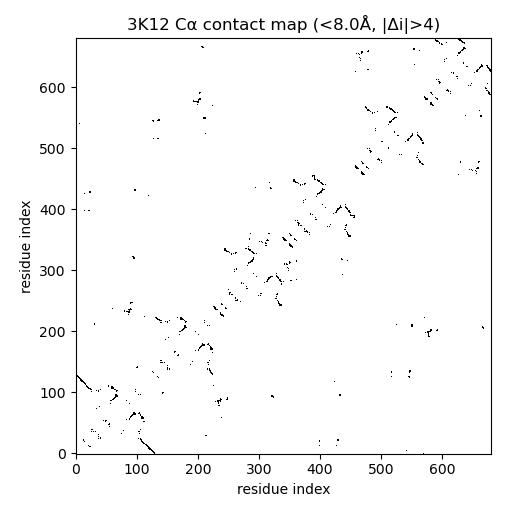 1
ATOM 2537 O O . ASP C 1 81 ? 42.898 20.459 41.576 1.00 20.02 84 ASP C O 1
ATOM 2542 N N . GLN C 1 82 ? 42.425 22.572 42.233 1.00 17.74 85 GLN C N 1
ATOM 2543 C CA . GLN C 1 82 ? 43.389 22.636 43.353 1.00 18.02 85 GLN C CA 1
ATOM 2544 C C . GLN C 1 82 ? 42.716 22.386 44.711 1.00 16.84 85 GLN C C 1
ATOM 2545 O O . GLN C 1 82 ? 43.389 22.425 45.746 1.00 17.09 85 GLN C O 1
ATOM 2551 N N . TRP C 1 83 ? 41.396 22.181 44.729 1.00 15.30 86 TRP C N 1
ATOM 2552 C CA . TRP C 1 83 ? 40.600 22.279 45.947 1.00 15.30 86 TRP C CA 1
ATOM 2553 C C . TRP C 1 83 ? 40.417 21.003 46.773 1.00 15.98 86 TRP C C 1
ATOM 2554 O O . TRP C 1 83 ? 40.529 21.024 47.998 1.00 16.01 86 TRP C O 1
ATOM 2565 N N . PHE C 1 84 ? 40.094 19.896 46.117 1.00 16.03 87 PHE C N 1
ATOM 2566 C CA . PHE C 1 84 ? 39.661 18.732 46.884 1.00 16.52 87 PHE C CA 1
ATOM 2567 C C . PHE C 1 84 ? 40.822 17.897 47.370 1.00 17.70 87 PHE C C 1
ATOM 2568 O O . PHE C 1 84 ? 41.868 17.870 46.716 1.00 18.25 87 PHE C O 1
ATOM 2576 N N . PRO C 1 85 ? 40.638 17.230 48.537 1.00 17.68 88 PRO C N 1
ATOM 2577 C CA . PRO C 1 85 ? 41.707 16.333 48.993 1.00 18.52 88 PRO C CA 1
ATOM 2578 C C . PRO C 1 85 ? 42.047 15.290 47.932 1.00 18.24 88 PRO C C 1
ATOM 2579 O O . PRO C 1 85 ? 41.208 14.874 47.089 1.00 17.34 88 PRO C O 1
ATOM 2583 N N . GLU C 1 86 ? 43.283 14.854 47.929 1.00 17.79 89 GLU C N 1
ATOM 2584 C CA . GLU C 1 86 ? 43.737 13.917 46.947 1.00 16.32 89 GLU C CA 1
ATOM 2585 C C . GLU C 1 86 ? 42.871 12.633 46.788 1.00 16.32 89 GLU C C 1
ATOM 2586 O O . GLU C 1 86 ? 42.626 11.911 47.750 1.00 16.73 89 GLU C O 1
ATOM 2592 N N . GLY C 1 87 ? 42.407 12.387 45.561 1.00 16.52 90 GLY C N 1
ATOM 2593 C CA . GLY C 1 87 ? 41.578 11.225 45.248 1.00 15.97 90 GLY C CA 1
ATOM 2594 C C . GLY C 1 87 ? 40.144 11.305 45.790 1.00 15.32 90 GLY C C 1
ATOM 2595 O O . GLY C 1 87 ? 39.414 10.300 45.834 1.00 15.48 90 GLY C O 1
ATOM 2596 N N . ARG C 1 88 ? 39.752 12.495 46.249 1.00 14.33 91 ARG C N 1
ATOM 2597 C CA . ARG C 1 88 ? 38.440 12.646 46.860 1.00 13.55 91 ARG C CA 1
ATOM 2598 C C . ARG C 1 88 ? 37.574 13.665 46.143 1.00 13.20 91 ARG C C 1
ATOM 2599 O O . ARG C 1 88 ? 36.597 14.137 46.721 1.00 13.84 91 ARG C O 1
ATOM 2607 N N . ALA C 1 89 ? 37.888 14.034 44.909 1.00 13.33 92 ALA C N 1
ATOM 2608 C CA . ALA C 1 89 ? 36.988 14.903 44.146 1.00 13.18 92 ALA C CA 1
ATOM 2609 C C . ALA C 1 89 ? 35.581 14.285 44.007 1.00 12.68 92 ALA C C 1
ATOM 2610 O O . ALA C 1 89 ? 35.425 13.079 43.912 1.00 12.75 92 ALA C O 1
ATOM 2612 N N . PRO C 1 90 ? 34.554 15.127 44.063 1.00 12.12 93 PRO C N 1
ATOM 2613 C CA . PRO C 1 90 ? 33.184 14.599 43.849 1.00 11.27 93 PRO C CA 1
ATOM 2614 C C . PRO C 1 90 ? 32.906 14.351 42.369 1.00 11.90 93 PRO C C 1
ATOM 2615 O O . PRO C 1 90 ? 33.691 14.697 41.493 1.00 11.96 93 PRO C O 1
ATOM 2619 N N . THR C 1 91 ? 31.762 13.729 42.100 1.00 11.68 94 THR C N 1
ATOM 2620 C CA . THR C 1 91 ? 31.267 13.746 40.739 1.00 10.91 94 THR C CA 1
ATOM 2621 C C . THR C 1 91 ? 30.863 15.168 40.384 1.00 10.58 94 THR C C 1
ATOM 2622 O O . THR C 1 91 ? 30.528 15.961 41.284 1.00 11.85 94 THR C O 1
ATOM 2626 N N . ARG C 1 92 ? 30.912 15.518 39.110 1.00 11.49 95 ARG C N 1
ATOM 2627 C CA . ARG C 1 92 ? 30.741 16.891 38.702 1.00 11.60 95 ARG C CA 1
ATOM 2628 C C . ARG C 1 92 ? 30.012 16.975 37.386 1.00 11.86 95 ARG C C 1
ATOM 2629 O O . ARG C 1 92 ? 30.245 16.136 36.498 1.00 12.92 95 ARG C O 1
ATOM 2637 N N . ALA C 1 93 ? 29.165 17.983 37.246 1.00 12.28 96 ALA C N 1
ATOM 2638 C CA . ALA C 1 93 ? 28.567 18.309 35.943 1.00 12.17 96 ALA C CA 1
ATOM 2639 C C . ALA C 1 93 ? 28.422 19.789 35.775 1.00 13.27 96 ALA C C 1
ATOM 2640 O O . ALA C 1 93 ? 27.678 20.435 36.528 1.00 13.63 96 ALA C O 1
ATOM 2642 N N . CYS C 1 94 ? 29.142 20.330 34.807 1.00 14.04 97 CYS C N 1
ATOM 2643 C CA . CYS C 1 94 ? 29.156 21.765 34.555 1.00 15.07 97 CYS C CA 1
ATOM 2644 C C . CYS C 1 94 ? 28.595 22.069 33.174 1.00 16.09 97 CYS C C 1
ATOM 2645 O O . CYS C 1 94 ? 28.995 21.451 32.191 1.00 17.80 97 CYS C O 1
ATOM 2648 N N . SER C 1 95 ? 27.667 23.016 33.127 1.00 15.99 98 SER C N 1
ATOM 2649 C CA . SER C 1 95 ? 27.140 23.549 31.862 1.00 16.71 98 SER C CA 1
ATOM 2650 C C . SER C 1 95 ? 26.924 25.053 31.981 1.00 16.62 98 SER C C 1
ATOM 2651 O O . SER C 1 95 ? 27.050 25.611 33.070 1.00 16.43 98 SER C O 1
ATOM 2654 N N . LEU C 1 96 ? 26.619 25.708 30.864 1.00 17.10 99 LEU C N 1
ATOM 2655 C CA . LEU C 1 96 ? 26.313 27.132 30.881 1.00 18.23 99 LEU C CA 1
ATOM 2656 C C . LEU C 1 96 ? 24.866 27.313 31.282 1.00 19.07 99 LEU C C 1
ATOM 2657 O O . LEU C 1 96 ? 24.019 26.476 30.958 1.00 21.09 99 LEU C O 1
ATOM 2662 N N . ALA C 1 97 ? 24.573 28.398 31.981 1.00 18.25 100 ALA C N 1
ATOM 2663 C CA . ALA C 1 97 ? 23.221 28.683 32.450 1.00 18.69 100 ALA C CA 1
ATOM 2664 C C . ALA C 1 97 ? 23.039 30.160 32.642 1.00 18.97 100 ALA C C 1
ATOM 2665 O O . ALA C 1 97 ? 23.989 30.878 32.960 1.00 20.41 100 ALA C O 1
ATOM 2667 N N . GLU C 1 98 ? 21.803 30.600 32.482 1.00 18.89 101 GLU C N 1
ATOM 2668 C CA . GLU C 1 98 ? 21.415 31.948 32.798 1.00 18.50 101 GLU C CA 1
ATOM 2669 C C . GLU C 1 98 ? 20.902 31.946 34.233 1.00 18.16 101 GLU C C 1
ATOM 2670 O O . GLU C 1 98 ? 19.899 31.312 34.556 1.00 18.61 101 GLU C O 1
ATOM 2676 N N . LEU C 1 99 ? 21.598 32.676 35.093 1.00 16.96 102 LEU C N 1
ATOM 2677 C CA . LEU C 1 99 ? 21.293 32.745 36.516 1.00 16.34 102 LEU C CA 1
ATOM 2678 C C . LEU C 1 99 ? 20.396 33.948 36.820 1.00 17.38 102 LEU C C 1
ATOM 2679 O O . LEU C 1 99 ? 20.276 34.876 35.997 1.00 17.85 102 LEU C O 1
ATOM 2684 N N . ILE C 1 100 ? 19.773 33.931 37.982 1.00 17.69 103 ILE C N 1
ATOM 2685 C CA . ILE C 1 100 ? 18.800 34.976 38.304 1.00 19.24 103 ILE C CA 1
ATOM 2686 C C . ILE C 1 100 ? 19.455 36.349 38.417 1.00 20.09 103 ILE C C 1
ATOM 2687 O O . ILE C 1 100 ? 18.966 37.324 37.830 1.00 21.01 103 ILE C O 1
ATOM 2692 N N . ASP C 1 101 ? 20.558 36.434 39.156 1.00 19.06 104 ASP C N 1
ATOM 2693 C CA . ASP C 1 101 ? 21.297 37.694 39.278 1.00 20.32 104 ASP C CA 1
ATOM 2694 C C . ASP C 1 101 ? 22.386 37.730 38.192 1.00 20.39 104 ASP C C 1
ATOM 2695 O O . ASP C 1 101 ? 23.234 36.849 38.148 1.00 19.24 104 ASP C O 1
ATOM 2700 N N . PRO C 1 102 ? 22.381 38.756 37.311 1.00 21.75 105 PRO C N 1
ATOM 2701 C CA . PRO C 1 102 ? 23.413 38.841 36.269 1.00 21.99 105 PRO C CA 1
ATOM 2702 C C . PRO C 1 102 ? 24.845 39.006 36.813 1.00 21.71 105 PRO C C 1
ATOM 2703 O O . PRO C 1 102 ? 25.783 38.808 36.050 1.00 24.04 105 PRO C O 1
ATOM 2707 N N . ARG C 1 103 ? 25.007 39.343 38.087 1.00 21.24 106 ARG C N 1
ATOM 2708 C CA . ARG C 1 103 ? 26.340 39.436 38.698 1.00 21.17 106 ARG C CA 1
ATOM 2709 C C . ARG C 1 103 ? 26.962 38.086 39.046 1.00 20.45 106 ARG C C 1
ATOM 2710 O O . ARG C 1 103 ? 28.193 37.989 39.198 1.00 20.17 106 ARG C O 1
ATOM 2718 N N . TRP C 1 104 ? 26.123 37.069 39.240 1.00 19.24 107 TRP C N 1
ATOM 2719 C CA . TRP C 1 104 ? 26.647 35.733 39.586 1.00 18.17 107 TRP C CA 1
ATOM 2720 C C . TRP C 1 104 ? 27.376 35.097 38.420 1.00 17.74 107 TRP C C 1
ATOM 2721 O O . TRP C 1 104 ? 26.811 34.949 37.343 1.00 19.29 107 TRP C O 1
ATOM 2732 N N . ARG C 1 105 ? 28.618 34.677 38.632 1.00 16.60 108 ARG C N 1
ATOM 2733 C CA . ARG C 1 105 ? 29.359 34.063 37.534 1.00 16.82 108 ARG C CA 1
ATOM 2734 C C . ARG C 1 105 ? 29.219 32.551 37.584 1.00 16.00 108 ARG C C 1
ATOM 2735 O O . ARG C 1 105 ? 29.505 31.872 36.598 1.00 15.84 108 ARG C O 1
ATOM 2743 N N . VAL C 1 106 ? 28.737 32.049 38.716 1.00 15.51 109 VAL C N 1
ATOM 2744 C CA . VAL C 1 106 ? 28.671 30.588 38.957 1.00 15.31 109 VAL C CA 1
ATOM 2745 C C . VAL C 1 106 ? 27.735 30.289 40.115 1.00 14.61 109 VAL C C 1
ATOM 2746 O O . VAL C 1 106 ? 27.584 31.105 41.017 1.00 14.83 109 VAL C O 1
ATOM 2750 N N . GLU C 1 107 ? 27.069 29.142 40.063 1.00 14.63 110 GLU C N 1
ATOM 2751 C CA . GLU C 1 107 ? 26.195 28.666 41.137 1.00 13.23 110 GLU C CA 1
ATOM 2752 C C . GLU C 1 107 ? 26.441 27.168 41.243 1.00 13.74 110 GLU C C 1
ATOM 2753 O O . GLU C 1 107 ? 26.531 26.480 40.212 1.00 14.38 110 GLU C O 1
ATOM 2767 N N . ILE C 1 109 ? 25.366 23.356 43.270 1.00 11.12 112 ILE C N 1
ATOM 2768 C CA . ILE C 1 109 ? 24.370 22.620 44.013 1.00 11.53 112 ILE C CA 1
ATOM 2769 C C . ILE C 1 109 ? 25.044 21.318 44.439 1.00 10.79 112 ILE C C 1
ATOM 2770 O O . ILE C 1 109 ? 25.688 20.676 43.605 1.00 11.48 112 ILE C O 1
ATOM 2775 N N . VAL C 1 110 ? 24.894 20.906 45.690 1.00 10.87 113 VAL C N 1
ATOM 2776 C CA . VAL C 1 110 ? 25.770 19.872 46.271 1.00 11.25 113 VAL C CA 1
ATOM 2777 C C . VAL C 1 110 ? 24.996 18.752 46.958 1.00 11.64 113 VAL C C 1
ATOM 2778 O O . VAL C 1 110 ? 24.006 18.984 47.664 1.00 12.28 113 VAL C O 1
ATOM 2782 N N . VAL C 1 111 ? 25.456 17.522 46.755 1.00 11.34 114 VAL C N 1
ATOM 2783 C CA . VAL C 1 111 ? 25.076 16.401 47.599 1.00 11.40 114 VAL C CA 1
ATOM 2784 C C . VAL C 1 111 ? 26.355 15.855 48.219 1.00 11.99 114 VAL C C 1
ATOM 2785 O O . VAL C 1 111 ? 27.362 15.706 47.532 1.00 10.63 114 VAL C O 1
ATOM 2789 N N . ALA C 1 112 ? 26.305 15.575 49.520 1.00 11.80 115 ALA C N 1
ATOM 2790 C CA . ALA C 1 112 ? 27.488 15.083 50.247 1.00 11.34 115 ALA C CA 1
ATOM 2791 C C . ALA C 1 112 ? 27.067 14.034 51.273 1.00 12.21 115 ALA C C 1
ATOM 2792 O O . ALA C 1 112 ? 25.877 13.787 51.492 1.00 12.70 115 ALA C O 1
ATOM 2794 N N . ALA C 1 113 ? 28.072 13.420 51.893 1.00 14.65 116 ALA C N 1
ATOM 2795 C CA . ALA C 1 113 ? 27.873 12.415 52.930 1.00 16.82 116 ALA C CA 1
ATOM 2796 C C . ALA C 1 113 ? 28.323 12.961 54.278 1.00 18.52 116 ALA C C 1
ATOM 2797 O O . ALA C 1 113 ? 29.137 13.878 54.353 1.00 18.57 116 ALA C O 1
ATOM 2799 N N . ARG C 1 114 ? 27.798 12.362 55.333 1.00 20.80 117 ARG C N 1
ATOM 2800 C CA . ARG C 1 114 ? 28.282 12.617 56.683 1.00 25.30 117 ARG C CA 1
ATOM 2801 C C . ARG C 1 114 ? 28.441 11.268 57.361 1.00 27.35 117 ARG C C 1
ATOM 2802 O O . ARG C 1 114 ? 27.445 10.574 57.604 1.00 28.20 117 ARG C O 1
ATOM 2810 N N . GLU C 1 115 ? 29.680 10.885 57.652 1.00 30.13 118 GLU C N 1
ATOM 2811 C CA . GLU C 1 115 ? 29.955 9.698 58.484 1.00 32.70 118 GLU C CA 1
ATOM 2812 C C . GLU C 1 115 ? 29.353 9.842 59.878 1.00 33.36 118 GLU C C 1
ATOM 2813 O O . GLU C 1 115 ? 29.008 8.849 60.526 1.00 34.50 118 GLU C O 1
ATOM 2819 N N . HIS D 1 1 ? 32.392 3.913 54.130 1.00 30.98 4 HIS D N 1
ATOM 2820 C CA . HIS D 1 1 ? 33.032 5.114 53.531 1.00 30.00 4 HIS D CA 1
ATOM 2821 C C . HIS D 1 1 ? 32.626 5.240 52.065 1.00 28.09 4 HIS D C 1
ATOM 2822 O O . HIS D 1 1 ? 32.244 4.256 51.435 1.00 29.53 4 HIS D O 1
ATOM 2829 N N . ILE D 1 2 ? 32.733 6.449 51.534 1.00 25.40 5 ILE D N 1
ATOM 2830 C CA . ILE D 1 2 ? 32.515 6.709 50.121 1.00 22.09 5 ILE D CA 1
ATOM 2831 C C . ILE D 1 2 ? 33.562 5.966 49.302 1.00 21.45 5 ILE D C 1
ATOM 2832 O O . ILE D 1 2 ? 34.744 5.949 49.651 1.00 22.37 5 ILE D O 1
ATOM 2837 N N . GLU D 1 3 ? 33.129 5.328 48.227 1.00 18.63 6 GLU D N 1
ATOM 2838 C CA . GLU D 1 3 ? 34.061 4.733 47.275 1.00 17.75 6 GLU D CA 1
ATOM 2839 C C . GLU D 1 3 ? 33.957 5.512 45.969 1.00 16.95 6 GLU D C 1
ATOM 2840 O O . GLU D 1 3 ? 32.844 5.763 45.494 1.00 16.99 6 GLU D O 1
ATOM 2846 N N . ARG D 1 4 ? 35.089 5.915 45.412 1.00 15.47 7 ARG D N 1
ATOM 2847 C CA . ARG D 1 4 ? 35.141 6.660 44.180 1.00 15.25 7 ARG D CA 1
ATOM 2848 C C . ARG D 1 4 ? 35.838 5.877 43.086 1.00 15.35 7 ARG D C 1
ATOM 2849 O O . ARG D 1 4 ? 36.784 5.101 43.350 1.00 15.94 7 ARG D O 1
ATOM 2857 N N . PHE D 1 5 ? 35.406 6.132 41.857 1.00 14.71 8 PHE D N 1
ATOM 2858 C CA . PHE D 1 5 ? 35.883 5.406 40.666 1.00 14.52 8 PHE D CA 1
ATOM 2859 C C . PHE D 1 5 ? 36.252 6.366 39.558 1.00 14.70 8 PHE D C 1
ATOM 2860 O O . PHE D 1 5 ? 35.533 7.344 39.303 1.00 13.86 8 PHE D O 1
ATOM 2868 N N . GLU D 1 6 ? 37.358 6.093 38.874 1.00 14.48 9 GLU D N 1
ATOM 2869 C CA . GLU D 1 6 ? 37.844 6.887 37.768 1.00 14.76 9 GLU D CA 1
ATOM 2870 C C . GLU D 1 6 ? 38.026 8.347 38.207 1.00 15.22 9 GLU D C 1
ATOM 2871 O O . GLU D 1 6 ? 37.344 9.260 37.741 1.00 16.31 9 GLU D O 1
ATOM 2877 N N . VAL D 1 7 ? 38.981 8.523 39.127 1.00 15.53 10 VAL D N 1
ATOM 2878 C CA . VAL D 1 7 ? 39.157 9.784 39.857 1.00 17.17 10 VAL D CA 1
ATOM 2879 C C . VAL D 1 7 ? 40.405 10.501 39.404 1.00 17.63 10 VAL D C 1
ATOM 2880 O O . VAL D 1 7 ? 41.472 9.881 39.249 1.00 19.98 10 VAL D O 1
ATOM 2884 N N . VAL D 1 8 ? 40.239 11.789 39.159 1.00 16.20 11 VAL D N 1
ATOM 2885 C CA . VAL D 1 8 ? 41.323 12.712 38.820 1.00 16.80 11 VAL D CA 1
ATOM 2886 C C . VAL D 1 8 ? 41.104 13.969 39.689 1.00 16.46 11 VAL D C 1
ATOM 2887 O O . VAL D 1 8 ? 40.083 14.070 40.399 1.00 15.14 11 VAL D O 1
ATOM 2891 N N . LYS D 1 9 ? 42.020 14.933 39.637 1.00 15.31 12 LYS D N 1
ATOM 2892 C CA . LYS D 1 9 ? 41.853 16.175 40.437 1.00 15.57 12 LYS D CA 1
ATOM 2893 C C . LYS D 1 9 ? 40.506 16.842 40.194 1.00 14.73 12 LYS D C 1
ATOM 2894 O O . LYS D 1 9 ? 39.870 17.367 41.136 1.00 16.36 12 LYS D O 1
ATOM 2900 N N . ARG D 1 10 ? 40.051 16.806 38.947 1.00 14.70 13 ARG D N 1
ATOM 2901 C CA . ARG D 1 10 ? 38.818 17.526 38.617 1.00 15.66 13 ARG D CA 1
ATOM 2902 C C . ARG D 1 10 ? 37.541 16.833 39.080 1.00 14.88 13 ARG D C 1
ATOM 2903 O O . ARG D 1 10 ? 36.554 17.516 39.374 1.00 14.60 13 ARG D O 1
ATOM 2911 N N . ARG D 1 11 ? 37.515 15.513 39.074 1.00 14.99 14 ARG D N 1
ATOM 2912 C CA . ARG D 1 11 ? 36.244 14.824 39.327 1.00 14.16 14 ARG D CA 1
ATOM 2913 C C . ARG D 1 11 ? 36.474 13.350 39.513 1.00 13.06 14 ARG D C 1
ATOM 2914 O O . ARG D 1 11 ? 37.483 12.800 39.040 1.00 14.31 14 ARG D O 1
ATOM 2922 N N . ALA D 1 12 ? 35.545 12.699 40.196 1.00 12.39 15 ALA D N 1
ATOM 2923 C CA . ALA D 1 12 ? 35.364 11.246 40.109 1.00 11.47 15 ALA D CA 1
ATOM 2924 C C . ALA D 1 12 ? 34.272 11.029 39.069 1.00 11.60 15 ALA D C 1
ATOM 2925 O O . ALA D 1 12 ? 33.273 11.757 39.058 1.00 12.14 15 ALA D O 1
ATOM 2927 N N . GLU D 1 13 ? 34.423 10.023 38.199 1.00 11.60 16 GLU D N 1
ATOM 2928 C CA . GLU D 1 13 ? 33.318 9.696 37.315 1.00 12.55 16 GLU D CA 1
ATOM 2929 C C . GLU D 1 13 ? 32.117 9.161 38.095 1.00 11.83 16 GLU D C 1
ATOM 2930 O O . GLU D 1 13 ? 30.961 9.388 37.703 1.00 12.46 16 GLU D O 1
ATOM 2944 N N . ALA D 1 15 ? 30.736 7.997 42.272 1.00 11.33 18 ALA D N 1
ATOM 2945 C CA . ALA D 1 15 ? 30.900 7.883 43.716 1.00 12.77 18 ALA D CA 1
ATOM 2946 C C . ALA D 1 15 ? 29.796 7.008 44.280 1.00 13.92 18 ALA D C 1
ATOM 2947 O O . ALA D 1 15 ? 28.613 7.173 43.909 1.00 14.50 18 ALA D O 1
ATOM 2949 N N . LEU D 1 16 ? 30.155 6.068 45.147 1.00 14.34 19 LEU D N 1
ATOM 2950 C CA . LEU D 1 16 ? 29.218 5.185 45.803 1.00 17.26 19 LEU D CA 1
ATOM 2951 C C . LEU D 1 16 ? 29.131 5.604 47.273 1.00 17.67 19 LEU D C 1
ATOM 2952 O O . LEU D 1 16 ? 30.163 5.764 47.954 1.00 17.59 19 LEU D O 1
ATOM 2957 N N . HIS D 1 17 ? 27.917 5.794 47.753 1.00 16.27 20 HIS D N 1
ATOM 2958 C CA . HIS D 1 17 ? 27.642 6.115 49.158 1.00 16.77 20 HIS D CA 1
ATOM 2959 C C . HIS D 1 17 ? 26.648 5.110 49.682 1.00 17.38 20 HIS D C 1
ATOM 2960 O O . HIS D 1 17 ? 25.463 5.198 49.384 1.00 15.71 20 HIS D O 1
ATOM 2967 N N . GLY D 1 18 ? 27.146 4.115 50.415 1.00 18.76 21 GLY D N 1
ATOM 2968 C CA . GLY D 1 18 ? 26.304 3.004 50.827 1.00 19.65 21 GLY D CA 1
ATOM 2969 C C . GLY D 1 18 ? 25.774 2.325 49.571 1.00 19.48 21 GLY D C 1
ATOM 2970 O O . GLY D 1 18 ? 26.557 1.912 48.700 1.00 22.28 21 GLY D O 1
ATOM 2971 N N . ASN D 1 19 ? 24.458 2.268 49.436 1.00 18.97 22 ASN D N 1
ATOM 2972 C CA . ASN D 1 19 ? 23.904 1.657 48.219 1.00 18.61 22 ASN D CA 1
ATOM 2973 C C . ASN D 1 19 ? 23.299 2.656 47.226 1.00 16.96 22 ASN D C 1
ATOM 2974 O O . ASN D 1 19 ? 22.447 2.315 46.413 1.00 16.66 22 ASN D O 1
ATOM 2979 N N . THR D 1 20 ? 23.775 3.891 47.288 1.00 14.75 23 THR D N 1
ATOM 2980 C CA . THR D 1 20 ? 23.394 4.894 46.300 1.00 13.87 23 THR D CA 1
ATOM 2981 C C . THR D 1 20 ? 24.602 5.257 45.451 1.00 12.99 23 THR D C 1
ATOM 2982 O O . THR D 1 20 ? 25.708 5.456 45.968 1.00 13.78 23 THR D O 1
ATOM 2986 N N . VAL D 1 21 ? 24.404 5.295 44.137 1.00 11.89 24 VAL D N 1
ATOM 2987 C CA . VAL D 1 21 ? 25.431 5.560 43.158 1.00 11.42 24 VAL D CA 1
ATOM 2988 C C . VAL D 1 21 ? 25.222 6.925 42.536 1.00 11.30 24 VAL D C 1
ATOM 2989 O O . VAL D 1 21 ? 24.112 7.241 42.088 1.00 11.48 24 VAL D O 1
ATOM 2993 N N . TYR D 1 22 ? 26.281 7.728 42.481 1.00 10.82 25 TYR D N 1
ATOM 2994 C CA . TYR D 1 22 ? 26.261 9.018 41.796 1.00 10.02 25 TYR D CA 1
ATOM 2995 C C . TYR D 1 22 ? 27.212 8.941 40.630 1.00 10.33 25 TYR D C 1
ATOM 2996 O O . TYR D 1 22 ? 28.376 8.595 40.814 1.00 10.60 25 TYR D O 1
ATOM 3005 N N . ILE D 1 23 ? 26.730 9.249 39.432 1.00 9.98 26 ILE D N 1
ATOM 3006 C CA . ILE D 1 23 ? 27.563 9.353 38.251 1.00 10.37 26 ILE D CA 1
ATOM 3007 C C . ILE D 1 23 ? 27.457 10.777 37.707 1.00 10.15 26 ILE D C 1
ATOM 3008 O O . ILE D 1 23 ? 26.349 11.291 37.463 1.00 11.75 26 ILE D O 1
ATOM 3013 N N . GLY D 1 24 ? 28.605 11.405 37.542 1.00 11.42 27 GLY D N 1
ATOM 3014 C CA . GLY D 1 24 ? 28.714 12.783 37.090 1.00 12.15 27 GLY D CA 1
ATOM 3015 C C . GLY D 1 24 ? 28.397 12.976 35.624 1.00 12.06 27 GLY D C 1
ATOM 3016 O O . GLY D 1 24 ? 28.020 12.003 34.936 1.00 14.34 27 GLY D O 1
ATOM 3017 N N . GLY D 1 25 ? 28.590 14.188 35.130 1.00 12.67 28 GLY D N 1
ATOM 3018 C CA . GLY D 1 25 ? 28.199 14.539 33.778 1.00 13.13 28 GLY D CA 1
ATOM 3019 C C . GLY D 1 25 ? 28.803 13.605 32.753 1.00 13.08 28 GLY D C 1
ATOM 3020 O O . GLY D 1 25 ? 30.035 13.439 32.668 1.00 14.41 28 GLY D O 1
ATOM 3021 N N . GLN D 1 26 ? 27.930 12.967 31.992 1.00 12.36 29 GLN D N 1
ATOM 3022 C CA . GLN D 1 26 ? 28.344 12.011 30.961 1.00 13.03 29 GLN D CA 1
ATOM 3023 C C . GLN D 1 26 ? 28.084 12.571 29.582 1.00 13.04 29 GLN D C 1
ATOM 3024 O O . GLN D 1 26 ? 26.944 12.946 29.258 1.00 13.11 29 GLN D O 1
ATOM 3030 N N . VAL D 1 27 ? 29.134 12.613 28.754 1.00 13.30 30 VAL D N 1
ATOM 3031 C CA . VAL D 1 27 ? 29.029 13.071 27.358 1.00 15.03 30 VAL D CA 1
ATOM 3032 C C . VAL D 1 27 ? 29.661 12.013 26.443 1.00 15.96 30 VAL D C 1
ATOM 3033 O O . VAL D 1 27 ? 30.342 11.115 26.925 1.00 15.99 30 VAL D O 1
ATOM 3037 N N . ALA D 1 28 ? 29.418 12.120 25.141 1.00 17.27 31 ALA D N 1
ATOM 3038 C CA . ALA D 1 28 ? 29.914 11.109 24.201 1.00 19.22 31 ALA D CA 1
ATOM 3039 C C . ALA D 1 28 ? 31.423 11.225 24.040 1.00 20.64 31 ALA D C 1
ATOM 3040 O O . ALA D 1 28 ? 31.932 12.306 23.774 1.00 21.21 31 ALA D O 1
ATOM 3042 N N . ASP D 1 29 ? 32.116 10.098 24.191 1.00 22.96 32 ASP D N 1
ATOM 3043 C CA . ASP D 1 29 ? 33.558 10.017 23.902 1.00 25.67 32 ASP D CA 1
ATOM 3044 C C . ASP D 1 29 ? 33.879 10.464 22.472 1.00 25.98 32 ASP D C 1
ATOM 3045 O O . ASP D 1 29 ? 34.902 11.113 22.228 1.00 26.42 32 ASP D O 1
ATOM 3050 N N . ASP D 1 30 ? 33.011 10.114 21.532 1.00 26.76 33 ASP D N 1
ATOM 3051 C CA . ASP D 1 30 ? 33.172 10.567 20.156 1.00 27.08 33 ASP D CA 1
ATOM 3052 C C . ASP D 1 30 ? 31.968 11.414 19.775 1.00 26.13 33 ASP D C 1
ATOM 3053 O O . ASP D 1 30 ? 30.960 10.865 19.358 1.00 24.93 33 ASP D O 1
ATOM 3058 N N . PRO D 1 31 ? 32.081 12.747 19.909 1.00 26.83 34 PRO D N 1
ATOM 3059 C CA . PRO D 1 31 ? 30.928 13.609 19.657 1.00 27.16 34 PRO D CA 1
ATOM 3060 C C . PRO D 1 31 ? 30.732 14.070 18.209 1.00 28.16 34 PRO D C 1
ATOM 3061 O O . PRO D 1 31 ? 30.081 15.087 17.980 1.00 28.51 34 PRO D O 1
ATOM 3065 N N . SER D 1 32 ? 31.273 13.334 17.242 1.00 29.02 35 SER D N 1
ATOM 3066 C CA . SER D 1 32 ? 31.015 13.685 15.842 1.00 29.86 35 SER D CA 1
ATOM 3067 C C . SER D 1 32 ? 29.698 13.097 15.339 1.00 30.23 35 SER D C 1
ATOM 3068 O O . SER D 1 32 ? 29.207 13.504 14.289 1.00 31.90 35 SER D O 1
ATOM 3071 N N . GLY D 1 33 ? 29.137 12.149 16.087 1.00 30.12 36 GLY D N 1
ATOM 3072 C CA . GLY D 1 33 ? 27.890 11.478 15.706 1.00 29.50 36 GLY D CA 1
ATOM 3073 C C . GLY D 1 33 ? 26.641 12.292 16.011 1.00 28.57 36 GLY D C 1
ATOM 3074 O O . GLY D 1 33 ? 26.716 13.345 16.658 1.00 28.94 36 GLY D O 1
ATOM 3075 N N . ASP D 1 34 ? 25.504 11.783 15.534 1.00 26.85 37 ASP D N 1
ATOM 3076 C CA . ASP D 1 34 ? 24.188 12.386 15.734 1.00 25.89 37 ASP D CA 1
ATOM 3077 C C . ASP D 1 34 ? 23.687 12.131 17.155 1.00 24.08 37 ASP D C 1
ATOM 3078 O O . ASP D 1 34 ? 24.364 11.467 17.954 1.00 23.52 37 ASP D O 1
ATOM 3083 N N . ILE D 1 35 ? 22.495 12.637 17.460 1.00 21.82 38 ILE D N 1
ATOM 3084 C CA . ILE D 1 35 ? 21.961 12.498 18.821 1.00 20.85 38 ILE D CA 1
ATOM 3085 C C . ILE D 1 35 ? 21.814 11.044 19.234 1.00 20.91 38 ILE D C 1
ATOM 3086 O O . ILE D 1 35 ? 22.100 10.688 20.381 1.00 19.97 38 ILE D O 1
ATOM 3091 N N . GLN D 1 36 ? 21.371 10.184 18.312 1.00 20.36 39 GLN D N 1
ATOM 3092 C CA . GLN D 1 36 ? 21.162 8.793 18.638 1.00 20.32 39 GLN D CA 1
ATOM 3093 C C . GLN D 1 36 ? 22.486 8.137 19.018 1.00 20.15 39 GLN D C 1
ATOM 3094 O O . GLN D 1 36 ? 22.580 7.378 20.008 1.00 20.09 39 GLN D O 1
ATOM 3100 N N . ASP D 1 37 ? 23.501 8.419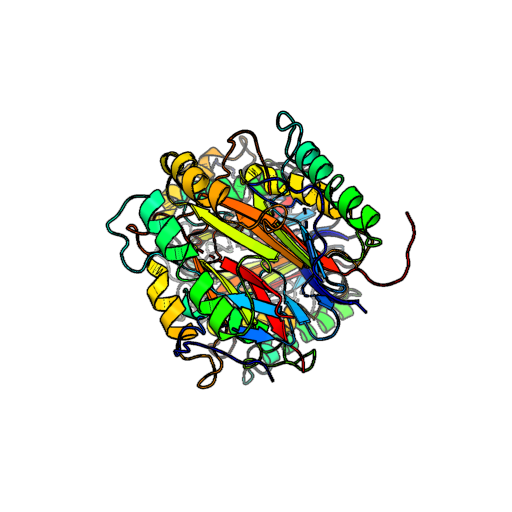 18.212 1.00 20.70 40 ASP D N 1
ATOM 3101 C CA . ASP D 1 37 ? 24.832 7.860 18.439 1.00 21.55 40 ASP D CA 1
ATOM 3102 C C . ASP D 1 37 ? 25.360 8.323 19.803 1.00 20.19 40 ASP D C 1
ATOM 3103 O O . ASP D 1 37 ? 25.831 7.499 20.594 1.00 20.86 40 ASP D O 1
ATOM 3108 N N . GLN D 1 38 ? 25.236 9.617 20.079 1.00 18.61 41 GLN D N 1
ATOM 3109 C CA . GLN D 1 38 ? 25.770 10.185 21.334 1.00 17.62 41 GLN D CA 1
ATOM 3110 C C . GLN D 1 38 ? 25.028 9.672 22.554 1.00 17.65 41 GLN D C 1
ATOM 3111 O O . GLN D 1 38 ? 25.646 9.340 23.573 1.00 16.54 41 GLN D O 1
ATOM 3117 N N . THR D 1 39 ? 23.713 9.533 22.424 1.00 16.29 42 THR D N 1
ATOM 3118 C CA . THR D 1 39 ? 22.880 9.011 23.497 1.00 15.69 42 THR D CA 1
ATOM 3119 C C . THR D 1 39 ? 23.260 7.551 23.808 1.00 16.17 42 THR D C 1
ATOM 3120 O O . THR D 1 39 ? 23.376 7.149 24.968 1.00 15.34 42 THR D O 1
ATOM 3124 N N . ARG D 1 40 ? 23.462 6.744 22.751 1.00 17.02 43 ARG D N 1
ATOM 3125 C CA . ARG D 1 40 ? 23.853 5.350 22.943 1.00 18.15 43 ARG D CA 1
ATOM 3126 C C . ARG D 1 40 ? 25.208 5.265 23.644 1.00 16.67 43 ARG D C 1
ATOM 3127 O O . ARG D 1 40 ? 25.364 4.468 24.559 1.00 17.85 43 ARG D O 1
ATOM 3135 N N . GLN D 1 41 ? 26.174 6.047 23.169 1.00 16.44 44 GLN D N 1
ATOM 3136 C CA . GLN D 1 41 ? 27.515 6.077 23.794 1.00 16.11 44 GLN D CA 1
ATOM 3137 C C . GLN D 1 41 ? 27.429 6.370 25.293 1.00 15.38 44 GLN D C 1
ATOM 3138 O O . GLN D 1 41 ? 28.080 5.700 26.108 1.00 15.54 44 GLN D O 1
ATOM 3144 N N . ILE D 1 42 ? 26.627 7.379 25.638 1.00 14.31 45 ILE D N 1
ATOM 3145 C CA . ILE D 1 42 ? 26.464 7.798 27.024 1.00 13.82 45 ILE D CA 1
ATOM 3146 C C . ILE D 1 42 ? 25.788 6.715 27.838 1.00 11.98 45 ILE D C 1
ATOM 3147 O O . ILE D 1 42 ? 26.265 6.367 28.909 1.00 12.19 45 ILE D O 1
ATOM 3152 N N . LEU D 1 43 ? 24.668 6.169 27.344 1.00 12.07 46 LEU D N 1
ATOM 3153 C CA . LEU D 1 43 ? 24.001 5.131 28.078 1.00 13.53 46 LEU D CA 1
ATOM 3154 C C . LEU D 1 43 ? 24.858 3.887 28.223 1.00 13.04 46 LEU D C 1
ATOM 3155 O O . LEU D 1 43 ? 24.785 3.208 29.252 1.00 13.10 46 LEU D O 1
ATOM 3160 N N . GLU D 1 44 ? 25.675 3.582 27.194 1.00 14.71 47 GLU D N 1
ATOM 3161 C CA A GLU D 1 44 ? 26.573 2.441 27.359 0.50 15.06 47 GLU D CA 1
ATOM 3162 C CA B GLU D 1 44 ? 26.635 2.470 27.286 0.50 15.43 47 GLU D CA 1
ATOM 3163 C C . GLU D 1 44 ? 27.635 2.684 28.431 1.00 14.69 47 GLU D C 1
ATOM 3164 O O . GLU D 1 44 ? 27.929 1.770 29.217 1.00 15.02 47 GLU D O 1
ATOM 3175 N N . ASN D 1 45 ? 28.192 3.890 28.486 1.00 14.15 48 ASN D N 1
ATOM 3176 C CA . ASN D 1 45 ? 29.195 4.158 29.518 1.00 13.86 48 ASN D CA 1
ATOM 3177 C C . ASN D 1 45 ? 28.563 4.136 30.915 1.00 12.66 48 ASN D C 1
ATOM 3178 O O . ASN D 1 45 ? 29.153 3.612 31.880 1.00 12.40 48 ASN D O 1
ATOM 3183 N N . ILE D 1 46 ? 27.330 4.654 31.038 1.00 12.88 49 ILE D N 1
ATOM 3184 C CA . ILE D 1 46 ? 26.591 4.500 32.288 1.00 13.17 49 ILE D CA 1
ATOM 3185 C C . ILE D 1 46 ? 26.416 3.039 32.684 1.00 12.65 49 ILE D C 1
ATOM 3186 O O . ILE D 1 46 ? 26.583 2.659 33.835 1.00 14.31 49 ILE D O 1
ATOM 3191 N N . ASP D 1 47 ? 26.065 2.216 31.686 1.00 13.62 50 ASP D N 1
ATOM 3192 C CA . ASP D 1 47 ? 25.869 0.784 31.915 1.00 13.99 50 ASP D CA 1
ATOM 3193 C C . ASP D 1 47 ? 27.134 0.150 32.488 1.00 12.35 50 ASP D C 1
ATOM 3194 O O . ASP D 1 47 ? 27.078 -0.637 33.416 1.00 12.82 50 ASP D O 1
ATOM 3199 N N . ARG D 1 48 ? 28.261 0.486 31.868 1.00 12.82 51 ARG D N 1
ATOM 3200 C CA . ARG D 1 48 ? 29.574 -0.081 32.253 1.00 13.95 51 ARG D CA 1
ATOM 3201 C C . ARG D 1 48 ? 29.884 0.323 33.682 1.00 13.28 51 ARG D C 1
ATOM 3202 O O . ARG D 1 48 ? 30.259 -0.508 34.498 1.00 14.38 51 ARG D O 1
ATOM 3210 N N . LEU D 1 49 ? 29.684 1.613 33.973 1.00 13.21 52 LEU D N 1
ATOM 3211 C CA . LEU D 1 49 ? 29.945 2.118 35.304 1.00 13.03 52 LEU D CA 1
ATOM 3212 C C . LEU D 1 49 ? 29.057 1.463 36.351 1.00 13.25 52 LEU D C 1
ATOM 3213 O O . LEU D 1 49 ? 29.550 0.968 37.370 1.00 12.42 52 LEU D O 1
ATOM 3218 N N . LEU D 1 50 ? 27.749 1.366 36.063 1.00 12.76 53 LEU D N 1
ATOM 3219 C CA . LEU D 1 50 ? 26.821 0.725 36.983 1.00 13.69 53 LEU D CA 1
ATOM 3220 C C . LEU D 1 50 ? 27.205 -0.728 37.240 1.00 13.94 53 LEU D C 1
ATOM 3221 O O . LEU D 1 50 ? 27.258 -1.175 38.361 1.00 14.29 53 LEU D O 1
ATOM 3226 N N . GLN D 1 51 ? 27.457 -1.470 36.176 1.00 15.33 54 GLN D N 1
ATOM 3227 C CA . GLN D 1 51 ? 27.722 -2.901 36.359 1.00 15.50 54 GLN D CA 1
ATOM 3228 C C . GLN D 1 51 ? 29.024 -3.152 37.120 1.00 16.46 54 GLN D C 1
ATOM 3229 O O . GLN D 1 51 ? 29.132 -4.150 37.855 1.00 17.80 54 GLN D O 1
ATOM 3235 N N . SER D 1 52 ? 29.973 -2.228 36.985 1.00 15.61 55 SER D N 1
ATOM 3236 C CA . SER D 1 52 ? 31.266 -2.369 37.685 1.00 16.91 55 SER D CA 1
ATOM 3237 C C . SER D 1 52 ? 31.114 -2.385 39.204 1.00 18.12 55 SER D C 1
ATOM 3238 O O . SER D 1 52 ? 32.009 -2.868 39.913 1.00 19.33 55 SER D O 1
ATOM 3241 N N . VAL D 1 53 ? 30.018 -1.814 39.707 1.00 17.75 56 VAL D N 1
ATOM 3242 C CA . VAL D 1 53 ? 29.744 -1.807 41.149 1.00 17.77 56 VAL D CA 1
ATOM 3243 C C . VAL D 1 53 ? 28.562 -2.669 41.556 1.00 18.27 56 VAL D C 1
ATOM 3244 O O . VAL D 1 53 ? 28.125 -2.631 42.686 1.00 18.98 56 VAL D O 1
ATOM 3248 N N . GLY D 1 54 ? 28.070 -3.499 40.640 1.00 18.16 57 GLY D N 1
ATOM 3249 C CA . GLY D 1 54 ? 26.972 -4.382 40.977 1.00 19.33 57 GLY D CA 1
ATOM 3250 C C . GLY D 1 54 ? 25.586 -3.783 40.807 1.00 18.98 57 GLY D C 1
ATOM 3251 O O . GLY D 1 54 ? 24.619 -4.352 41.307 1.00 21.75 57 GLY D O 1
ATOM 3252 N N . SER D 1 55 ? 25.491 -2.649 40.119 1.00 17.34 58 SER D N 1
ATOM 3253 C CA . SER D 1 55 ? 24.203 -2.071 39.737 1.00 16.87 58 SER D CA 1
ATOM 3254 C C . SER D 1 55 ? 23.939 -2.422 38.272 1.00 15.72 58 SER D C 1
ATOM 3255 O O . SER D 1 55 ? 24.710 -3.171 37.644 1.00 16.31 58 SER D O 1
ATOM 3258 N N . ASP D 1 56 ? 22.861 -1.871 37.713 1.00 15.73 59 ASP D N 1
ATOM 3259 C CA . ASP D 1 56 ? 22.481 -2.208 36.339 1.00 15.03 59 ASP D CA 1
ATOM 3260 C C . ASP D 1 56 ? 21.442 -1.200 35.858 1.00 14.73 59 ASP D C 1
ATOM 3261 O O . ASP D 1 56 ? 20.949 -0.377 36.646 1.00 14.12 59 ASP D O 1
ATOM 3266 N N . ARG D 1 57 ? 21.096 -1.245 34.578 1.00 13.40 60 ARG D N 1
ATOM 3267 C CA . ARG D 1 57 ? 20.233 -0.221 33.994 1.00 13.96 60 ARG D CA 1
ATOM 3268 C C . ARG D 1 57 ? 18.795 -0.273 34.468 1.00 13.66 60 ARG D C 1
ATOM 3269 O O . ARG D 1 57 ? 18.038 0.649 34.143 1.00 15.36 60 ARG D O 1
ATOM 3277 N N . GLY D 1 58 ? 18.437 -1.319 35.204 1.00 13.98 61 GLY D N 1
ATOM 3278 C CA . GLY D 1 58 ? 17.122 -1.415 35.822 1.00 12.90 61 GLY D CA 1
ATOM 3279 C C . GLY D 1 58 ? 17.084 -0.801 37.210 1.00 12.92 61 GLY D C 1
ATOM 3280 O O . GLY D 1 58 ? 16.052 -0.866 37.855 1.00 12.88 61 GLY D O 1
ATOM 3281 N N . GLN D 1 59 ? 18.199 -0.232 37.680 1.00 12.21 62 GLN D N 1
ATOM 3282 C CA . GLN D 1 59 ? 18.286 0.290 39.046 1.00 12.67 62 GLN D CA 1
ATOM 3283 C C . GLN D 1 59 ? 18.549 1.798 39.059 1.00 11.68 62 GLN D C 1
ATOM 3284 O O . GLN D 1 59 ? 18.966 2.347 40.105 1.00 13.32 62 GLN D O 1
ATOM 3290 N N . VAL D 1 60 ? 18.338 2.480 37.943 1.00 10.98 63 VAL D N 1
ATOM 3291 C CA . VAL D 1 60 ? 18.596 3.920 37.939 1.00 10.67 63 VAL D CA 1
ATOM 3292 C C . VAL D 1 60 ? 17.398 4.639 38.562 1.00 11.54 63 VAL D C 1
ATOM 3293 O O . VAL D 1 60 ? 16.240 4.213 38.453 1.00 11.64 63 VAL D O 1
ATOM 3297 N N . LEU D 1 61 ? 17.696 5.724 39.271 1.00 10.30 64 LEU D N 1
ATOM 3298 C CA . LEU D 1 61 ? 16.649 6.435 40.030 1.00 10.64 64 LEU D CA 1
ATOM 3299 C C . LEU D 1 61 ? 16.300 7.747 39.360 1.00 9.57 64 LEU D C 1
ATOM 3300 O O . LEU D 1 61 ? 15.108 8.044 39.179 1.00 10.55 64 LEU D O 1
ATOM 3305 N N . SER D 1 62 ? 17.321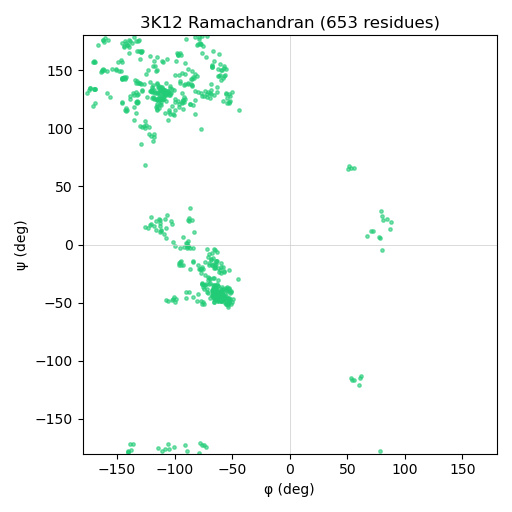 8.545 38.990 1.00 9.52 65 SER D N 1
ATOM 3306 C CA . SER D 1 62 ? 17.065 9.834 38.328 1.00 9.91 65 SER D CA 1
ATOM 3307 C C . SER D 1 62 ? 18.111 10.090 37.277 1.00 10.99 65 SER D C 1
ATOM 3308 O O . SER D 1 62 ? 19.290 9.752 37.471 1.00 11.39 65 SER D O 1
ATOM 3311 N N . VAL D 1 63 ? 17.693 10.700 36.173 1.00 10.02 66 VAL D N 1
ATOM 3312 C CA . VAL D 1 63 ? 18.635 11.172 35.140 1.00 10.04 66 VAL D CA 1
ATOM 3313 C C . VAL D 1 63 ? 18.272 12.589 34.759 1.00 10.97 66 VAL D C 1
ATOM 3314 O O . VAL D 1 63 ? 17.133 12.860 34.376 1.00 11.33 66 VAL D O 1
ATOM 3318 N N . ARG D 1 64 ? 19.225 13.500 34.900 1.00 10.18 67 ARG D N 1
ATOM 3319 C CA . ARG D 1 64 ? 19.082 14.854 34.401 1.00 10.09 67 ARG D CA 1
ATOM 3320 C C . ARG D 1 64 ? 19.644 14.857 33.007 1.00 10.26 67 ARG D C 1
ATOM 3321 O O . ARG D 1 64 ? 20.775 14.422 32.776 1.00 11.79 67 ARG D O 1
ATOM 3329 N N . ILE D 1 65 ? 18.843 15.299 32.047 1.00 10.84 68 ILE D N 1
ATOM 3330 C CA . ILE D 1 65 ? 19.254 15.285 30.626 1.00 11.36 68 ILE D CA 1
ATOM 3331 C C . ILE D 1 65 ? 19.344 16.701 30.107 1.00 11.89 68 ILE D C 1
ATOM 3332 O O . ILE D 1 65 ? 18.330 17.425 30.074 1.00 11.59 68 ILE D O 1
ATOM 3337 N N . LEU D 1 66 ? 20.549 17.106 29.719 1.00 12.67 69 LEU D N 1
ATOM 3338 C CA . LEU D 1 66 ? 20.805 18.440 29.180 1.00 13.19 69 LEU D CA 1
ATOM 3339 C C . LEU D 1 66 ? 20.978 18.260 27.678 1.00 15.33 69 LEU D C 1
ATOM 3340 O O . LEU D 1 66 ? 21.911 17.604 27.239 1.00 15.45 69 LEU D O 1
ATOM 3345 N N . LEU D 1 67 ? 20.068 18.845 26.910 1.00 14.61 70 LEU D N 1
ATOM 3346 C CA . LEU D 1 67 ? 20.006 18.621 25.470 1.00 15.80 70 LEU D CA 1
ATOM 3347 C C . LEU D 1 67 ? 20.449 19.886 24.758 1.00 16.00 70 LEU D C 1
ATOM 3348 O O . LEU D 1 67 ? 19.951 20.959 25.059 1.00 17.18 70 LEU D O 1
ATOM 3353 N N . ALA D 1 68 ? 21.390 19.777 23.816 1.00 16.73 71 ALA D N 1
ATOM 3354 C CA . ALA D 1 68 ? 21.933 20.981 23.173 1.00 17.55 71 ALA D CA 1
ATOM 3355 C C . ALA D 1 68 ? 20.987 21.647 22.167 1.00 19.01 71 ALA D C 1
ATOM 3356 O O . ALA D 1 68 ? 20.990 22.875 22.056 1.00 19.58 71 ALA D O 1
ATOM 3358 N N . HIS D 1 69 ? 20.206 20.839 21.450 1.00 19.40 72 HIS D N 1
ATOM 3359 C CA . HIS D 1 69 ? 19.432 21.303 20.293 1.00 20.71 72 HIS D CA 1
ATOM 3360 C C . HIS D 1 69 ? 18.052 20.680 20.298 1.00 20.18 72 HIS D C 1
ATOM 3361 O O . HIS D 1 69 ? 17.901 19.452 20.356 1.00 19.88 72 HIS D O 1
ATOM 3368 N N . ARG D 1 70 ? 17.037 21.539 20.186 1.00 21.16 73 ARG D N 1
ATOM 3369 C CA . ARG D 1 70 ? 15.638 21.122 20.181 1.00 22.15 73 ARG D CA 1
ATOM 3370 C C . ARG D 1 70 ? 15.313 20.044 19.151 1.00 21.53 73 ARG D C 1
ATOM 3371 O O . ARG D 1 70 ? 14.549 19.115 19.442 1.00 22.38 73 ARG D O 1
ATOM 3379 N N . GLU D 1 71 ? 15.898 20.163 17.955 1.00 22.66 74 GLU D N 1
ATOM 3380 C CA . GLU D 1 71 ? 15.617 19.222 16.872 1.00 24.04 74 GLU D CA 1
ATOM 3381 C C . GLU D 1 71 ? 16.117 17.803 17.159 1.00 23.35 74 GLU D C 1
ATOM 3382 O O . GLU D 1 71 ? 15.770 16.867 16.436 1.00 24.66 74 GLU D O 1
ATOM 3388 N N . ASP D 1 72 ? 16.933 17.652 18.214 1.00 22.48 75 ASP D N 1
ATOM 3389 C CA . ASP D 1 72 ? 17.457 16.345 18.618 1.00 20.92 75 ASP D CA 1
ATOM 3390 C C . ASP D 1 72 ? 16.603 15.616 19.659 1.00 20.07 75 ASP D C 1
ATOM 3391 O O . ASP D 1 72 ? 16.911 14.481 20.054 1.00 18.40 75 ASP D O 1
ATOM 3396 N N . TYR D 1 73 ? 15.531 16.252 20.107 1.00 18.67 76 TYR D N 1
ATOM 3397 C CA . TYR D 1 73 ? 14.718 15.687 21.175 1.00 18.74 76 TYR D CA 1
ATOM 3398 C C . TYR D 1 73 ? 14.108 14.324 20.795 1.00 18.11 76 TYR D C 1
ATOM 3399 O O . TYR D 1 73 ? 14.171 13.342 21.565 1.00 17.71 76 TYR D O 1
ATOM 3408 N N . ALA D 1 74 ? 13.525 14.238 19.599 1.00 17.95 77 ALA D N 1
ATOM 3409 C CA . ALA D 1 74 ? 12.951 12.969 19.164 1.00 18.09 77 ALA D CA 1
ATOM 3410 C C . ALA D 1 74 ? 13.977 11.838 19.087 1.00 16.53 77 ALA D C 1
ATOM 3411 O O . ALA D 1 74 ? 13.675 10.705 19.486 1.00 17.40 77 ALA D O 1
ATOM 3413 N N . GLY D 1 75 ? 15.187 12.132 18.603 1.00 17.80 78 GLY D N 1
ATOM 3414 C CA . GLY D 1 75 ? 16.268 11.132 18.522 1.00 17.34 78 GLY D CA 1
ATOM 3415 C C . GLY D 1 75 ? 16.740 10.654 19.883 1.00 16.90 78 GLY D C 1
ATOM 3416 O O . GLY D 1 75 ? 16.970 9.453 20.088 1.00 17.68 78 GLY D O 1
ATOM 3417 N N . LEU D 1 76 ? 16.864 11.592 20.821 1.00 16.17 79 LEU D N 1
ATOM 3418 C CA . LEU D 1 76 ? 17.181 11.232 22.196 1.00 15.53 79 LEU D CA 1
ATOM 3419 C C . LEU D 1 76 ? 16.159 10.237 22.711 1.00 14.85 79 LEU D C 1
ATOM 3420 O O . LEU D 1 76 ? 16.495 9.185 23.274 1.00 14.41 79 LEU D O 1
ATOM 3425 N N . ASN D 1 77 ? 14.876 10.567 22.514 1.00 14.99 80 ASN D N 1
ATOM 3426 C CA . ASN D 1 77 ? 13.839 9.715 23.082 1.00 15.16 80 ASN D CA 1
ATOM 3427 C C . ASN D 1 77 ? 13.698 8.364 22.387 1.00 15.26 80 ASN D C 1
ATOM 3428 O O . ASN D 1 77 ? 13.314 7.395 23.023 1.00 16.37 80 ASN D O 1
ATOM 3433 N N . GLN D 1 78 ? 14.043 8.328 21.101 1.00 16.59 81 GLN D N 1
ATOM 3434 C CA . GLN D 1 78 ? 14.051 7.076 20.326 1.00 18.18 81 GLN D CA 1
ATOM 3435 C C . GLN D 1 78 ? 14.975 6.061 20.996 1.00 17.53 81 GLN D C 1
ATOM 3436 O O . GLN D 1 78 ? 14.579 4.919 21.257 1.00 17.62 81 GLN D O 1
ATOM 3442 N N . VAL D 1 79 ? 16.190 6.494 21.319 1.00 16.22 82 VAL D N 1
ATOM 3443 C CA . VAL D 1 79 ? 17.136 5.590 21.988 1.00 15.18 82 VAL D CA 1
ATOM 3444 C C . VAL D 1 79 ? 16.700 5.274 23.422 1.00 14.01 82 VAL D C 1
ATOM 3445 O O . VAL D 1 79 ? 16.734 4.121 23.853 1.00 14.65 82 VAL D O 1
ATOM 3449 N N . TRP D 1 80 ? 16.308 6.322 24.174 1.00 13.79 83 TRP D N 1
ATOM 3450 C CA . TRP D 1 80 ? 15.823 6.142 25.534 1.00 13.84 83 TRP D CA 1
ATOM 3451 C C . TRP D 1 80 ? 14.751 5.042 25.615 1.00 13.41 83 TRP D C 1
ATOM 3452 O O . TRP D 1 80 ? 14.798 4.171 26.471 1.00 14.24 83 TRP D O 1
ATOM 3463 N N . ASP D 1 81 ? 13.791 5.106 24.681 1.00 15.25 84 ASP D N 1
ATOM 3464 C CA . ASP D 1 81 ? 12.679 4.164 24.657 1.00 16.76 84 ASP D CA 1
ATOM 3465 C C . ASP D 1 81 ? 13.090 2.734 24.253 1.00 16.84 84 ASP D C 1
ATOM 3466 O O . ASP D 1 81 ? 12.362 1.767 24.529 1.00 18.84 84 ASP D O 1
ATOM 3471 N N . GLN D 1 82 ? 14.258 2.609 23.651 1.00 16.38 85 GLN D N 1
ATOM 3472 C CA . GLN D 1 82 ? 14.796 1.296 23.256 1.00 15.61 85 GLN D CA 1
ATOM 3473 C C . GLN D 1 82 ? 15.738 0.694 24.255 1.00 15.12 85 GLN D C 1
ATOM 3474 O O . GLN D 1 82 ? 16.203 -0.401 24.062 1.00 15.18 85 GLN D O 1
ATOM 3480 N N . TRP D 1 83 ? 16.038 1.416 25.332 1.00 12.24 86 TRP D N 1
ATOM 3481 C CA . TRP D 1 83 ? 17.157 1.058 26.193 1.00 12.53 86 TRP D CA 1
ATOM 3482 C C . TRP D 1 83 ? 16.791 0.316 27.474 1.00 11.68 86 TRP D C 1
ATOM 3483 O O . TRP D 1 83 ? 17.474 -0.609 27.887 1.00 12.26 86 TRP D O 1
ATOM 3494 N N . PHE D 1 84 ? 15.752 0.799 28.158 1.00 12.39 87 PHE D N 1
ATOM 3495 C CA . PHE D 1 84 ? 15.452 0.318 29.503 1.00 13.04 87 PHE D CA 1
ATOM 3496 C C . PHE D 1 84 ? 14.405 -0.779 29.531 1.00 13.40 87 PHE D C 1
ATOM 3497 O O . PHE D 1 84 ? 13.499 -0.779 28.681 1.00 14.01 87 PHE D O 1
ATOM 3505 N N . PRO D 1 85 ? 14.535 -1.733 30.478 1.00 14.23 88 PRO D N 1
ATOM 3506 C CA . PRO D 1 85 ? 13.493 -2.758 30.644 1.00 15.00 88 PRO D CA 1
ATOM 3507 C C . PRO D 1 85 ? 12.129 -2.113 30.901 1.00 16.06 88 PRO D C 1
ATOM 3508 O O . PRO D 1 85 ? 12.035 -1.056 31.550 1.00 15.43 88 PRO D O 1
ATOM 3512 N N . GLU D 1 86 ? 11.061 -2.728 30.409 1.00 15.10 89 GLU D N 1
ATOM 3513 C CA . GLU D 1 86 ? 9.720 -2.157 30.525 1.00 16.31 89 GLU D CA 1
ATOM 3514 C C . GLU D 1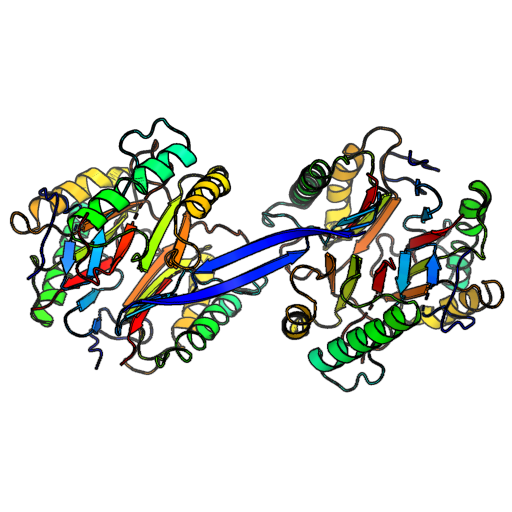 86 ? 9.389 -1.861 31.981 1.00 15.98 89 GLU D C 1
ATOM 3515 O O . GLU D 1 86 ? 9.544 -2.713 32.834 1.00 16.98 89 GLU D O 1
ATOM 3521 N N . GLY D 1 87 ? 8.933 -0.635 32.212 1.00 16.97 90 GLY D N 1
ATOM 3522 C CA . GLY D 1 87 ? 8.470 -0.216 33.523 1.00 17.37 90 GLY D CA 1
ATOM 3523 C C . GLY D 1 87 ? 9.570 0.166 34.500 1.00 17.32 90 GLY D C 1
ATOM 3524 O O . GLY D 1 87 ? 9.254 0.655 35.599 1.00 19.30 90 GLY D O 1
ATOM 3525 N N . ARG D 1 88 ? 10.842 -0.009 34.120 1.00 16.19 91 ARG D N 1
ATOM 3526 C CA A ARG D 1 88 ? 11.956 0.241 35.032 0.50 15.98 91 ARG D CA 1
ATOM 3527 C CA B ARG D 1 88 ? 11.949 0.243 35.034 0.50 16.00 91 ARG D CA 1
ATOM 3528 C C . ARG D 1 88 ? 12.833 1.416 34.623 1.00 15.16 91 ARG D C 1
ATOM 3529 O O . ARG D 1 88 ? 13.891 1.630 35.221 1.00 15.42 91 ARG D O 1
ATOM 3544 N N . ALA D 1 89 ? 12.414 2.179 33.623 1.00 13.93 92 ALA D N 1
ATOM 3545 C CA . ALA D 1 89 ? 13.163 3.385 33.275 1.00 13.69 92 ALA D CA 1
ATOM 3546 C C . ALA D 1 89 ? 13.176 4.378 34.428 1.00 13.33 92 ALA D C 1
ATOM 3547 O O . ALA D 1 89 ? 12.190 4.507 35.175 1.00 14.06 92 ALA D O 1
ATOM 3549 N N . PRO D 1 90 ? 14.297 5.090 34.573 1.00 12.47 93 PRO D N 1
ATOM 3550 C CA . PRO D 1 90 ? 14.363 6.012 35.708 1.00 12.10 93 PRO D CA 1
ATOM 3551 C C . PRO D 1 90 ? 13.560 7.279 35.480 1.00 11.63 93 PRO D C 1
ATOM 3552 O O . PRO D 1 90 ? 13.206 7.621 34.329 1.00 11.44 93 PRO D O 1
ATOM 3556 N N . THR D 1 91 ? 13.319 7.993 36.584 1.00 10.27 94 THR D N 1
ATOM 3557 C CA . THR D 1 91 ? 12.772 9.346 36.462 1.00 9.83 94 THR D CA 1
ATOM 3558 C C . THR D 1 91 ? 13.758 10.213 35.705 1.00 11.06 94 THR D C 1
ATOM 3559 O O . THR D 1 91 ? 14.969 9.987 35.777 1.00 10.95 94 THR D O 1
ATOM 3563 N N . ARG D 1 92 ? 13.261 11.212 34.994 1.00 10.72 95 ARG D N 1
ATOM 3564 C CA . ARG D 1 92 ? 14.107 12.056 34.170 1.00 10.77 95 ARG D CA 1
ATOM 3565 C C . ARG D 1 92 ? 13.577 13.475 34.133 1.00 11.12 95 ARG D C 1
ATOM 3566 O O . ARG D 1 92 ? 12.400 13.722 34.380 1.00 11.69 95 ARG D O 1
ATOM 3574 N N . ALA D 1 93 ? 14.452 14.390 33.801 1.00 11.20 96 ALA D N 1
ATOM 3575 C CA . ALA D 1 93 ? 14.056 15.776 33.543 1.00 10.66 96 ALA D CA 1
ATOM 3576 C C . ALA D 1 93 ? 14.964 16.309 32.459 1.00 11.81 96 ALA D C 1
ATOM 3577 O O . ALA D 1 93 ? 16.190 16.303 32.616 1.00 12.28 96 ALA D O 1
ATOM 3579 N N . CYS D 1 94 ? 14.373 16.744 31.358 1.00 12.24 97 CYS D N 1
ATOM 3580 C CA . CYS D 1 94 ? 15.139 17.145 30.184 1.00 13.64 97 CYS D CA 1
ATOM 3581 C C . CYS D 1 94 ? 14.835 18.582 29.885 1.00 14.37 97 CYS D C 1
ATOM 3582 O O . CYS D 1 94 ? 13.664 18.961 29.863 1.00 16.41 97 CYS D O 1
ATOM 3585 N N . SER D 1 95 ? 15.880 19.368 29.668 1.00 14.19 98 SER D N 1
ATOM 3586 C CA . SER D 1 95 ? 15.724 20.756 29.215 1.00 15.28 98 SER D CA 1
ATOM 3587 C C . SER D 1 95 ? 16.856 21.116 28.244 1.00 15.73 98 SER D C 1
ATOM 3588 O O . SER D 1 95 ? 17.814 20.346 28.077 1.00 15.35 98 SER D O 1
ATOM 3591 N N . LEU D 1 96 ? 16.754 22.255 27.582 1.00 16.70 99 LEU D N 1
ATOM 3592 C CA . LEU D 1 96 ? 17.774 22.634 26.617 1.00 19.00 99 LEU D CA 1
ATOM 3593 C C . LEU D 1 96 ? 18.851 23.392 27.371 1.00 19.64 99 LEU D C 1
ATOM 3594 O O . LEU D 1 96 ? 18.555 24.178 28.295 1.00 22.39 99 LEU D O 1
ATOM 3599 N N . ALA D 1 97 ? 20.106 23.114 27.039 1.00 18.99 100 ALA D N 1
ATOM 3600 C CA . ALA D 1 97 ? 21.221 23.759 27.721 1.00 19.71 100 ALA D CA 1
ATOM 3601 C C . ALA D 1 97 ? 22.371 23.963 26.755 1.00 19.82 100 ALA D C 1
ATOM 3602 O O . ALA D 1 97 ? 22.529 23.196 25.809 1.00 21.20 100 ALA D O 1
ATOM 3604 N N . GLU D 1 98 ? 23.153 25.021 26.983 1.00 20.68 101 GLU D N 1
ATOM 3605 C CA . GLU D 1 98 ? 24.443 25.180 26.319 1.00 20.95 101 GLU D CA 1
ATOM 3606 C C . GLU D 1 98 ? 25.516 24.399 27.090 1.00 19.33 101 GLU D C 1
ATOM 3607 O O . GLU D 1 98 ? 25.746 24.646 28.277 1.00 19.10 101 GLU D O 1
ATOM 3613 N N . LEU D 1 99 ? 26.148 23.450 26.408 1.00 18.18 102 LEU D N 1
ATOM 3614 C CA . LEU D 1 99 ? 27.174 22.606 27.007 1.00 17.27 102 LEU D CA 1
ATOM 3615 C C . LEU D 1 99 ? 28.554 23.185 26.725 1.00 18.21 102 LEU D C 1
ATOM 3616 O O . LEU D 1 99 ? 28.715 24.064 25.851 1.00 18.33 102 LEU D O 1
ATOM 3621 N N . ILE D 1 100 ? 29.547 22.710 27.466 1.00 17.74 103 ILE D N 1
ATOM 3622 C CA . ILE D 1 100 ? 30.866 23.323 27.376 1.00 18.94 103 ILE D CA 1
ATOM 3623 C C . ILE D 1 100 ? 31.500 23.101 25.995 1.00 18.77 103 ILE D C 1
ATOM 3624 O O . ILE D 1 100 ? 32.069 24.039 25.416 1.00 20.28 103 ILE D O 1
ATOM 3629 N N . ASP D 1 101 ? 31.383 21.895 25.456 1.00 19.15 104 ASP D N 1
ATOM 3630 C CA . ASP D 1 101 ? 31.929 21.590 24.127 1.00 20.30 104 ASP D CA 1
ATOM 3631 C C . ASP D 1 101 ? 30.776 21.655 23.135 1.00 20.51 104 ASP D C 1
ATOM 3632 O O . ASP D 1 101 ? 29.778 20.956 23.297 1.00 19.34 104 ASP D O 1
ATOM 3637 N N . PRO D 1 102 ? 30.889 22.503 22.101 1.00 21.44 105 PRO D N 1
ATOM 3638 C CA . PRO D 1 102 ? 29.781 22.682 21.157 1.00 21.85 105 PRO D CA 1
ATOM 3639 C C . PRO D 1 102 ? 29.448 21.420 20.357 1.00 21.56 105 PRO D C 1
ATOM 3640 O O . PRO D 1 102 ? 28.374 21.346 19.757 1.00 23.42 105 PRO D O 1
ATOM 3644 N N . ARG D 1 103 ? 30.340 20.430 20.371 1.00 20.84 106 ARG D N 1
ATOM 3645 C CA . ARG D 1 103 ? 30.109 19.175 19.666 1.00 20.78 106 ARG D CA 1
ATOM 3646 C C . ARG D 1 103 ? 29.161 18.236 20.425 1.00 19.95 106 ARG D C 1
ATOM 3647 O O . ARG D 1 103 ? 28.591 17.338 19.830 1.00 20.88 106 ARG D O 1
ATOM 3655 N N . TRP D 1 104 ? 29.022 18.432 21.740 1.00 19.44 107 TRP D N 1
ATOM 3656 C CA . TRP D 1 104 ? 28.182 17.566 22.555 1.00 18.90 107 TRP D CA 1
ATOM 3657 C C . TRP D 1 104 ? 26.716 17.873 22.305 1.00 18.26 107 TRP D C 1
ATOM 3658 O O . TRP D 1 104 ? 26.312 19.031 22.405 1.00 19.92 107 TRP D O 1
ATOM 3669 N N . ARG D 1 105 ? 25.922 16.850 21.994 1.00 17.73 108 ARG D N 1
ATOM 3670 C CA . ARG D 1 105 ? 24.508 17.071 21.706 1.00 17.22 108 ARG D CA 1
ATOM 3671 C C . ARG D 1 105 ? 23.686 16.819 22.963 1.00 16.80 108 ARG D C 1
ATOM 3672 O O . ARG D 1 105 ? 22.527 17.243 23.035 1.00 17.01 108 ARG D O 1
ATOM 3680 N N . VAL D 1 106 ? 24.284 16.154 23.949 1.00 15.85 109 VAL D N 1
ATOM 3681 C CA . VAL D 1 106 ? 23.544 15.794 25.152 1.00 15.58 109 VAL D CA 1
ATOM 3682 C C . VAL D 1 106 ? 24.525 15.455 26.272 1.00 15.20 109 VAL D C 1
ATOM 3683 O O . VAL D 1 106 ? 25.650 15.004 26.038 1.00 14.33 109 VAL D O 1
ATOM 3687 N N . GLU D 1 107 ? 24.086 15.696 27.501 1.00 14.50 110 GLU D N 1
ATOM 3688 C CA . GLU D 1 107 ? 24.847 15.348 28.678 1.00 14.25 110 GLU D CA 1
ATOM 3689 C C . GLU D 1 107 ? 23.869 14.817 29.707 1.00 13.54 110 GLU D C 1
ATOM 3690 O O . GLU D 1 107 ? 22.772 15.367 29.846 1.00 14.62 110 GLU D O 1
ATOM 3704 N N . ILE D 1 109 ? 23.272 13.204 33.817 1.00 11.34 112 ILE D N 1
ATOM 3705 C CA . ILE D 1 109 ? 23.756 13.155 35.206 1.00 11.32 112 ILE D CA 1
ATOM 3706 C C . ILE D 1 109 ? 22.875 12.169 35.955 1.00 10.86 112 ILE D C 1
ATOM 3707 O O . ILE D 1 109 ? 21.637 12.244 35.858 1.00 11.19 112 ILE D O 1
ATOM 3712 N N . VAL D 1 110 ? 23.465 11.236 36.671 1.00 10.72 113 VAL D N 1
ATOM 3713 C CA . VAL D 1 110 ? 22.734 10.069 37.126 1.00 11.00 113 VAL D CA 1
ATOM 3714 C C . VAL D 1 110 ? 22.822 9.815 38.628 1.00 10.91 113 VAL D C 1
ATOM 3715 O O . VAL D 1 110 ? 23.902 9.950 39.225 1.00 11.88 113 VAL D O 1
ATOM 3719 N N . VAL D 1 111 ? 21.698 9.454 39.219 1.00 10.36 114 VAL D N 1
ATOM 3720 C CA . VAL D 1 111 ? 21.656 8.816 40.530 1.00 10.26 114 VAL D CA 1
ATOM 3721 C C . VAL D 1 111 ? 21.010 7.446 40.378 1.00 10.48 114 VAL D C 1
ATOM 3722 O O . VAL D 1 111 ? 19.976 7.321 39.686 1.00 10.59 114 VAL D O 1
ATOM 3726 N N . ALA D 1 112 ? 21.621 6.419 40.982 1.00 10.13 115 ALA D N 1
ATOM 3727 C CA . ALA D 1 112 ? 21.148 5.044 40.835 1.00 10.24 115 ALA D CA 1
ATOM 3728 C C . ALA D 1 112 ? 21.227 4.315 42.165 1.00 11.34 115 ALA D C 1
ATOM 3729 O O . ALA D 1 112 ? 21.862 4.786 43.118 1.00 11.56 115 ALA D O 1
ATOM 3731 N N . ALA D 1 113 ? 20.558 3.181 42.249 1.00 13.24 116 ALA D N 1
ATOM 3732 C CA . ALA D 1 113 ? 20.677 2.299 43.410 1.00 14.52 116 ALA D CA 1
ATOM 3733 C C . ALA D 1 113 ? 21.645 1.164 43.122 1.00 15.92 116 ALA D C 1
ATOM 3734 O O . ALA D 1 113 ? 21.936 0.837 41.968 1.00 16.52 116 ALA D O 1
ATOM 3736 N N . ARG D 1 114 ? 22.173 0.588 44.183 1.00 18.02 117 ARG D N 1
ATOM 3737 C CA . ARG D 1 114 ? 23.008 -0.580 44.046 1.00 20.77 117 ARG D CA 1
ATOM 3738 C C . ARG D 1 114 ? 22.447 -1.596 45.003 1.00 22.21 117 ARG D C 1
ATOM 3739 O O . ARG D 1 114 ? 22.869 -1.677 46.148 1.00 23.95 117 ARG D O 1
ATOM 3747 N N . GLU D 1 115 ? 21.461 -2.344 44.534 1.00 24.94 118 GLU D N 1
ATOM 3748 C CA . GLU D 1 115 ? 20.775 -3.331 45.364 1.00 28.04 118 GLU D CA 1
ATOM 3749 C C . GLU D 1 115 ? 20.988 -4.717 44.777 1.00 30.00 118 GLU D C 1
ATOM 3750 O O . GLU D 1 115 ? 21.302 -4.857 43.587 1.00 29.87 118 GLU D O 1
ATOM 3756 N N . GLY D 1 116 ? 20.834 -5.730 45.624 1.00 32.26 119 GLY D N 1
ATOM 3757 C CA . GLY D 1 116 ? 21.183 -7.108 45.274 1.00 34.90 119 GLY D CA 1
ATOM 3758 C C . GLY D 1 116 ? 22.682 -7.353 45.352 1.00 36.58 119 GLY D C 1
ATOM 3759 O O . GLY D 1 116 ? 23.464 -6.471 45.737 1.00 37.49 119 GLY D O 1
ATOM 3760 N N . HIS D 1 117 ? 23.078 -8.570 44.996 1.00 38.42 120 HIS D N 1
ATOM 3761 C CA . HIS D 1 117 ? 24.483 -8.915 44.840 1.00 39.93 120 HIS D CA 1
ATOM 3762 C C . HIS D 1 117 ? 24.632 -9.500 43.447 1.00 40.39 120 HIS D C 1
ATOM 3763 O O . HIS D 1 117 ? 24.864 -10.704 43.273 1.00 41.12 120 HIS D O 1
ATOM 3770 N N . HIS D 1 118 ? 24.461 -8.634 42.451 1.00 41.08 121 HIS D N 1
ATOM 3771 C CA . HIS D 1 118 ? 24.460 -9.057 41.056 1.00 40.95 121 HIS D CA 1
ATOM 3772 C C . HIS D 1 118 ? 25.853 -8.918 40.489 1.00 40.27 121 HIS D C 1
ATOM 3773 O O . HIS D 1 118 ? 26.508 -7.881 40.637 1.00 40.57 121 HIS D O 1
ATOM 3780 N N . HIS D 1 119 ? 26.313 -9.989 39.858 1.00 39.20 122 HIS D N 1
ATOM 3781 C CA . HIS D 1 119 ? 27.633 -9.998 39.264 1.00 37.69 122 HIS D CA 1
ATOM 3782 C C . HIS D 1 119 ? 27.478 -9.740 37.780 1.00 35.73 122 HIS D C 1
ATOM 3783 O O . HIS D 1 119 ? 26.480 -10.136 37.175 1.00 35.69 122 HIS D O 1
ATOM 3790 N N . HIS D 1 120 ? 28.449 -9.037 37.217 1.00 33.42 123 HIS D N 1
ATOM 3791 C CA . HIS D 1 120 ? 28.465 -8.732 35.788 1.00 31.36 123 HIS D CA 1
ATOM 3792 C C . HIS D 1 120 ? 29.847 -9.010 35.232 1.00 31.82 123 HIS D C 1
ATOM 3793 O O . HIS D 1 120 ? 30.751 -9.348 36.003 1.00 31.86 123 HIS D O 1
ATOM 3800 N N . HIS E 1 1 ? -29.891 4.364 2.490 1.00 33.11 4 HIS E N 1
ATOM 3801 C CA . HIS E 1 1 ? -30.430 5.734 2.687 1.00 32.76 4 HIS E CA 1
ATOM 3802 C C . HIS E 1 1 ? -30.106 6.191 4.108 1.00 31.03 4 HIS E C 1
ATOM 3803 O O . HIS E 1 1 ? -29.557 5.428 4.892 1.00 32.07 4 HIS E O 1
ATOM 3810 N N . ILE E 1 2 ? -30.432 7.437 4.422 1.00 28.60 5 ILE E N 1
ATOM 3811 C CA . ILE E 1 2 ? -30.182 7.975 5.749 1.00 25.49 5 ILE E CA 1
ATOM 3812 C C . ILE E 1 2 ? -31.263 7.514 6.724 1.00 24.58 5 ILE E C 1
ATOM 3813 O O . ILE E 1 2 ? -32.467 7.598 6.427 1.00 24.96 5 ILE E O 1
ATOM 3818 N N . GLU E 1 3 ? -30.841 7.012 7.886 1.00 21.54 6 GLU E N 1
ATOM 3819 C CA . GLU E 1 3 ? -31.773 6.720 8.968 1.00 20.27 6 GLU E CA 1
ATOM 3820 C C . GLU E 1 3 ? -31.651 7.792 10.027 1.00 18.98 6 GLU E C 1
ATOM 3821 O O . GLU E 1 3 ? -30.540 8.178 10.387 1.00 18.76 6 GLU E O 1
ATOM 3827 N N . ARG E 1 4 ? -32.766 8.271 10.549 1.00 16.45 7 ARG E N 1
ATOM 3828 C CA . ARG E 1 4 ? -32.759 9.344 11.538 1.00 15.88 7 ARG E CA 1
ATOM 3829 C C . ARG E 1 4 ? -33.469 8.908 12.810 1.00 16.27 7 ARG E C 1
ATOM 3830 O O . ARG E 1 4 ? -34.417 8.129 12.750 1.00 16.73 7 ARG E O 1
ATOM 3838 N N . PHE E 1 5 ? -33.039 9.465 13.939 1.00 15.12 8 PHE E N 1
ATOM 3839 C CA . PHE E 1 5 ? -33.509 9.043 15.260 1.00 15.47 8 PHE E CA 1
ATOM 3840 C C . PHE E 1 5 ? -33.870 10.221 16.137 1.00 15.58 8 PHE E C 1
ATOM 3841 O O . PHE E 1 5 ? -33.156 11.243 16.174 1.00 15.03 8 PHE E O 1
ATOM 3849 N N . GLU E 1 6 ? -34.974 10.093 16.878 1.00 16.21 9 GLU E N 1
ATOM 3850 C CA . GLU E 1 6 ? -35.457 11.162 17.755 1.00 17.11 9 GLU E CA 1
ATOM 3851 C C . GLU E 1 6 ? -35.589 12.470 16.960 1.00 17.15 9 GLU E C 1
ATOM 3852 O O . GLU E 1 6 ? -34.889 13.459 17.199 1.00 17.28 9 GLU E O 1
ATOM 3858 N N . VAL E 1 7 ? -36.520 12.443 16.017 1.00 17.60 10 VAL E N 1
ATOM 3859 C CA . VAL E 1 7 ? -36.638 13.496 15.016 1.00 19.19 10 VAL E CA 1
ATOM 3860 C C . VAL E 1 7 ? -37.889 14.347 15.234 1.00 19.60 10 VAL E C 1
ATOM 3861 O O . VAL E 1 7 ? -38.999 13.829 15.475 1.00 21.59 10 VAL E O 1
ATOM 3865 N N . VAL E 1 8 ? -37.701 15.646 15.167 1.00 18.59 11 VAL E N 1
ATOM 3866 C CA . VAL E 1 8 ? -38.804 16.612 15.168 1.00 19.18 11 VAL E CA 1
ATOM 3867 C C . VAL E 1 8 ? -38.506 17.637 14.079 1.00 18.71 11 VAL E C 1
ATOM 3868 O O . VAL E 1 8 ? -37.459 17.572 13.418 1.00 17.22 11 VAL E O 1
ATOM 3872 N N . LYS E 1 9 ? -39.412 18.589 13.891 1.00 18.42 12 LYS E N 1
ATOM 3873 C CA . LYS E 1 9 ? -39.220 19.628 12.870 1.00 18.65 12 LYS E CA 1
ATOM 3874 C C . LYS E 1 9 ? -37.855 20.307 12.993 1.00 18.18 12 LYS E C 1
ATOM 3875 O O . LYS E 1 9 ? -37.194 20.571 11.970 1.00 17.64 12 LYS E O 1
ATOM 3881 N N . ARG E 1 10 ? -37.424 20.578 14.224 1.00 17.04 13 ARG E N 1
ATOM 3882 C CA . ARG E 1 10 ? -36.170 21.297 14.399 1.00 18.46 13 ARG E CA 1
ATOM 3883 C C . ARG E 1 10 ? -34.912 20.499 14.111 1.00 17.98 13 ARG E C 1
ATOM 3884 O O . ARG E 1 10 ? -33.920 21.066 13.628 1.00 17.40 13 ARG E O 1
ATOM 3892 N N . ARG E 1 11 ? -34.921 19.212 14.424 1.00 17.20 14 ARG E N 1
ATOM 3893 C CA . ARG E 1 11 ? -33.688 18.437 14.309 1.00 16.44 14 ARG E CA 1
ATOM 3894 C C . ARG E 1 11 ? -33.935 16.965 14.498 1.00 14.86 14 ARG E C 1
ATOM 3895 O O . ARG E 1 11 ? -34.923 16.580 15.164 1.00 14.80 14 ARG E O 1
ATOM 3903 N N . ALA E 1 12 ? -33.036 16.148 13.958 1.00 13.24 15 ALA E N 1
ATOM 3904 C CA . ALA E 1 12 ? -32.840 14.774 14.401 1.00 13.53 15 ALA E CA 1
ATOM 3905 C C . ALA E 1 12 ? -31.780 14.800 15.489 1.00 13.82 15 ALA E C 1
ATOM 3906 O O . ALA E 1 12 ? -30.785 15.508 15.346 1.00 13.71 15 ALA E O 1
ATOM 3908 N N . GLU E 1 13 ? -31.957 14.047 16.579 1.00 13.37 16 GLU E N 1
ATOM 3909 C CA . GLU E 1 13 ? -30.851 13.908 17.525 1.00 13.87 16 GLU E CA 1
ATOM 3910 C C . GLU E 1 13 ? -29.669 13.184 16.882 1.00 11.89 16 GLU E C 1
ATOM 3911 O O . GLU E 1 13 ? -28.503 13.507 17.177 1.00 12.95 16 GLU E O 1
ATOM 3925 N N . ALA E 1 15 ? -28.347 11.036 13.089 1.00 12.49 18 ALA E N 1
ATOM 3926 C CA . ALA E 1 15 ? -28.514 10.591 11.719 1.00 13.90 18 ALA E CA 1
ATOM 3927 C C . ALA E 1 15 ? -27.435 9.591 11.369 1.00 14.59 18 ALA E C 1
ATOM 3928 O O . ALA E 1 15 ? -26.238 9.823 11.666 1.00 15.41 18 ALA E O 1
ATOM 3930 N N . LEU E 1 16 ? -27.833 8.489 10.741 1.00 15.49 19 LEU E N 1
ATOM 3931 C CA . LEU E 1 16 ? -26.918 7.440 10.315 1.00 17.34 19 LEU E CA 1
ATOM 3932 C C . LEU E 1 16 ? -26.841 7.461 8.802 1.00 18.46 19 LEU E C 1
ATOM 3933 O O . LEU E 1 16 ? -27.876 7.508 8.124 1.00 19.35 19 LEU E O 1
ATOM 3938 N N . HIS E 1 17 ? -25.624 7.435 8.285 1.00 17.30 20 HIS E N 1
ATOM 3939 C CA . HIS E 1 17 ? -25.368 7.406 6.844 1.00 18.84 20 HIS E CA 1
ATOM 3940 C C . HIS E 1 17 ? -24.385 6.283 6.591 1.00 19.09 20 HIS E C 1
ATOM 3941 O O . HIS E 1 17 ? -23.186 6.433 6.828 1.00 18.42 20 HIS E O 1
ATOM 3948 N N . GLY E 1 18 ? -24.905 5.148 6.111 1.00 19.63 21 GLY E N 1
ATOM 3949 C CA . GLY E 1 18 ? -24.102 3.926 5.962 1.00 20.72 21 GLY E CA 1
ATOM 3950 C C . GLY E 1 18 ? -23.617 3.521 7.345 1.00 20.49 21 GLY E C 1
ATOM 3951 O O . GLY E 1 18 ? -24.423 3.215 8.215 1.00 23.20 21 GLY E O 1
ATOM 3952 N N . ASN E 1 19 ? -22.307 3.604 7.542 1.00 19.88 22 ASN E N 1
ATOM 3953 C CA . ASN E 1 19 ? -21.713 3.240 8.824 1.00 20.35 22 ASN E CA 1
ATOM 3954 C C . ASN E 1 19 ? -21.123 4.417 9.582 1.00 18.48 22 ASN E C 1
ATOM 3955 O O . ASN E 1 19 ? -20.303 4.251 10.484 1.00 18.57 22 ASN E O 1
ATOM 3960 N N . THR E 1 20 ? -21.542 5.615 9.208 1.00 15.40 23 THR E N 1
ATOM 3961 C CA . THR E 1 20 ? -21.135 6.823 9.908 1.00 14.99 23 THR E CA 1
ATOM 3962 C C . THR E 1 20 ? -22.315 7.406 10.649 1.00 13.68 23 THR E C 1
ATOM 3963 O O . THR E 1 20 ? -23.414 7.514 10.105 1.00 14.01 23 THR E O 1
ATOM 3967 N N . VAL E 1 21 ? -22.094 7.761 11.921 1.00 12.25 24 VAL E N 1
ATOM 3968 C CA . VAL E 1 21 ? -23.110 8.300 12.802 1.00 12.94 24 VAL E CA 1
ATOM 3969 C C . VAL E 1 21 ? -22.848 9.758 13.103 1.00 12.93 24 VAL E C 1
ATOM 3970 O O . VAL E 1 21 ? -21.730 10.132 13.436 1.00 12.48 24 VAL E O 1
ATOM 3974 N N . TYR E 1 22 ? -23.876 10.585 12.973 1.00 11.81 25 TYR E N 1
ATOM 3975 C CA . TYR E 1 22 ? -23.801 11.987 13.319 1.00 10.81 25 TYR E CA 1
ATOM 3976 C C . TYR E 1 22 ? -24.747 12.255 14.470 1.00 10.42 25 TYR E C 1
ATOM 3977 O O . TYR E 1 22 ? -25.939 11.920 14.383 1.00 10.59 25 TYR E O 1
ATOM 3986 N N . ILE E 1 23 ? -24.225 12.831 15.553 1.00 10.64 26 ILE E N 1
ATOM 3987 C CA . ILE E 1 23 ? -25.054 13.225 16.691 1.00 11.59 26 ILE E CA 1
ATOM 3988 C C . ILE E 1 23 ? -24.934 14.724 16.869 1.00 12.14 26 ILE E C 1
ATOM 3989 O O . ILE E 1 23 ? -23.820 15.254 16.936 1.00 12.29 26 ILE E O 1
ATOM 3994 N N . GLY E 1 24 ? -26.078 15.408 16.906 1.00 12.00 27 GLY E N 1
ATOM 3995 C CA . GLY E 1 24 ? -26.104 16.864 17.012 1.00 12.70 27 GLY E CA 1
ATOM 3996 C C . GLY E 1 24 ? -25.792 17.362 18.391 1.00 12.36 27 GLY E C 1
ATOM 3997 O O . GLY E 1 24 ? -25.393 16.577 19.282 1.00 13.36 27 GLY E O 1
ATOM 3998 N N . GLY E 1 25 ? -25.951 18.651 18.599 1.00 13.02 28 GLY E N 1
ATOM 3999 C CA . GLY E 1 25 ? -25.571 19.281 19.875 1.00 14.02 28 GLY E CA 1
ATOM 4000 C C . GLY E 1 25 ? -26.179 18.589 21.090 1.00 13.97 28 GLY E C 1
ATOM 4001 O O . GLY E 1 25 ? -27.397 18.471 21.225 1.00 15.24 28 GLY E O 1
ATOM 4002 N N . GLN E 1 26 ? -25.305 18.130 21.988 1.00 12.79 29 GLN E N 1
ATOM 4003 C CA . GLN E 1 26 ? -25.737 17.430 23.184 1.00 11.89 29 GLN E CA 1
ATOM 4004 C C . GLN E 1 26 ? -25.417 18.270 24.408 1.00 12.31 29 GLN E C 1
ATOM 4005 O O . GLN E 1 26 ? -24.301 18.745 24.567 1.00 12.97 29 GLN E O 1
ATOM 4011 N N . VAL E 1 27 ? -26.432 18.489 25.240 1.00 13.27 30 VAL E N 1
ATOM 4012 C CA . VAL E 1 27 ? -26.319 19.287 26.458 1.00 13.79 30 VAL E CA 1
ATOM 4013 C C . VAL E 1 27 ? -26.932 18.470 27.607 1.00 14.25 30 VAL E C 1
ATOM 4014 O O . VAL E 1 27 ? -27.611 17.480 27.367 1.00 14.69 30 VAL E O 1
ATOM 4018 N N . ALA E 1 28 ? -26.678 18.897 28.840 1.00 14.98 31 ALA E N 1
ATOM 4019 C CA . ALA E 1 28 ? -27.179 18.124 29.992 1.00 15.36 31 ALA E CA 1
ATOM 4020 C C . ALA E 1 28 ? -28.673 18.312 30.133 1.00 16.82 31 ALA E C 1
ATOM 4021 O O . ALA E 1 28 ? -29.141 19.457 30.125 1.00 17.90 31 ALA E O 1
ATOM 4023 N N . ASP E 1 29 ? -29.395 17.203 30.300 1.00 17.93 32 ASP E N 1
ATOM 4024 C CA . ASP E 1 29 ? -30.843 17.253 30.576 1.00 19.05 32 ASP E CA 1
ATOM 4025 C C . ASP E 1 29 ? -31.146 18.046 31.847 1.00 19.31 32 ASP E C 1
ATOM 4026 O O . ASP E 1 29 ? -32.156 18.731 31.912 1.00 20.15 32 ASP E O 1
ATOM 4031 N N . ASP E 1 30 ? -30.272 17.923 32.838 1.00 17.76 33 ASP E N 1
ATOM 4032 C CA . ASP E 1 30 ? -30.415 18.663 34.089 1.00 18.19 33 ASP E CA 1
ATOM 4033 C C . ASP E 1 30 ? -29.147 19.477 34.255 1.00 18.04 33 ASP E C 1
ATOM 4034 O O . ASP E 1 30 ? -28.144 18.966 34.763 1.00 17.62 33 ASP E O 1
ATOM 4039 N N . PRO E 1 31 ? -29.191 20.741 33.823 1.00 18.24 34 PRO E N 1
ATOM 4040 C CA . PRO E 1 31 ? -28.001 21.589 33.862 1.00 18.99 34 PRO E CA 1
ATOM 4041 C C . PRO E 1 31 ? -27.832 22.343 35.174 1.00 19.71 34 PRO E C 1
ATOM 4042 O O . PRO E 1 31 ? -27.117 23.359 35.200 1.00 20.55 34 PRO E O 1
ATOM 4046 N N . SER E 1 32 ? -28.456 21.863 36.253 1.00 19.70 35 SER E N 1
ATOM 4047 C CA . SER E 1 32 ? -28.225 22.473 37.562 1.00 20.91 35 SER E CA 1
ATOM 4048 C C . SER E 1 32 ? -26.860 22.121 38.135 1.00 21.45 35 SER E C 1
ATOM 4049 O O . SER E 1 32 ? -26.390 22.770 39.088 1.00 23.78 35 SER E O 1
ATOM 4052 N N . GLY E 1 33 ? -26.229 21.107 37.550 1.00 22.22 36 GLY E N 1
ATOM 4053 C CA . GLY E 1 33 ? -25.006 20.531 38.093 1.00 21.84 36 GLY E CA 1
ATOM 4054 C C . GLY E 1 33 ? -23.726 21.173 37.595 1.00 20.67 36 GLY E C 1
ATOM 4055 O O . GLY E 1 33 ? -23.738 22.058 36.735 1.00 21.06 36 GLY E O 1
ATOM 4056 N N . ASP E 1 34 ? -22.614 20.696 38.142 1.00 18.72 37 ASP E N 1
ATOM 4057 C CA . ASP E 1 34 ? -21.309 21.219 37.778 1.00 17.70 37 ASP E CA 1
ATOM 4058 C C . ASP E 1 34 ? -20.791 20.591 36.478 1.00 17.01 37 ASP E C 1
ATOM 4059 O O . ASP E 1 34 ? -21.468 19.755 35.867 1.00 15.61 37 ASP E O 1
ATOM 4064 N N . ILE E 1 35 ? -19.617 21.026 36.050 1.00 16.11 38 ILE E N 1
ATOM 4065 C CA . ILE E 1 35 ? -19.112 20.579 34.754 1.00 15.18 38 ILE E CA 1
ATOM 4066 C C . ILE E 1 35 ? -18.959 19.060 34.710 1.00 15.50 38 ILE E C 1
ATOM 4067 O O . ILE E 1 35 ? -19.285 18.423 33.701 1.00 15.14 38 ILE E O 1
ATOM 4072 N N . GLN E 1 36 ? -18.514 18.458 35.805 1.00 15.16 39 GLN E N 1
ATOM 4073 C CA . GLN E 1 36 ? -18.333 17.013 35.798 1.00 15.67 39 GLN E CA 1
ATOM 4074 C C . GLN E 1 36 ? -19.674 16.313 35.639 1.00 16.14 39 GLN E C 1
ATOM 4075 O O . GLN E 1 36 ? -19.796 15.356 34.871 1.00 14.72 39 GLN E O 1
ATOM 4081 N N . ASP E 1 37 ? -20.698 16.799 36.332 1.00 14.63 40 ASP E N 1
ATOM 4082 C CA . ASP E 1 37 ? -22.012 16.184 36.224 1.00 14.86 40 ASP E CA 1
ATOM 4083 C C . ASP E 1 37 ? -22.601 16.343 34.825 1.00 14.57 40 ASP E C 1
ATOM 4084 O O . ASP E 1 37 ? -23.144 15.380 34.252 1.00 15.49 40 ASP E O 1
ATOM 4089 N N . GLN E 1 38 ? -22.511 17.553 34.297 1.00 14.39 41 GLN E N 1
ATOM 4090 C CA . GLN E 1 38 ? -23.041 17.817 32.966 1.00 13.58 41 GLN E CA 1
ATOM 4091 C C . GLN E 1 38 ? -22.303 16.998 31.915 1.00 12.92 41 GLN E C 1
ATOM 4092 O O . GLN E 1 38 ? -22.926 16.468 30.971 1.00 12.66 41 GLN E O 1
ATOM 4098 N N . THR E 1 39 ? -20.992 16.879 32.067 1.00 12.14 42 THR E N 1
ATOM 4099 C CA . THR E 1 39 ? -20.197 16.097 31.111 1.00 11.81 42 THR E CA 1
ATOM 4100 C C . THR E 1 39 ? -20.627 14.631 31.132 1.00 12.49 42 THR E C 1
ATOM 4101 O O . THR E 1 39 ? -20.801 14.026 30.077 1.00 13.23 42 THR E O 1
ATOM 4105 N N . ARG E 1 40 ? -20.782 14.051 32.326 1.00 13.55 43 ARG E N 1
ATOM 4106 C CA . ARG E 1 40 ? -21.216 12.661 32.444 1.00 13.29 43 ARG E CA 1
ATOM 4107 C C . ARG E 1 40 ? -22.630 12.482 31.847 1.00 12.14 43 ARG E C 1
ATOM 4108 O O . ARG E 1 40 ? -22.879 11.489 31.165 1.00 12.10 43 ARG E O 1
ATOM 4116 N N . GLN E 1 41 ? -23.550 13.413 32.100 1.00 12.11 44 GLN E N 1
ATOM 4117 C CA . GLN E 1 41 ? -24.907 13.310 31.556 1.00 12.43 44 GLN E CA 1
ATOM 4118 C C . GLN E 1 41 ? -24.835 13.219 30.028 1.00 12.27 44 GLN E C 1
ATOM 4119 O O . GLN E 1 41 ? -25.481 12.377 29.407 1.00 12.67 44 GLN E O 1
ATOM 4125 N N . ILE E 1 42 ? -24.039 14.108 29.432 1.00 11.96 45 ILE E N 1
ATOM 4126 C CA . ILE E 1 42 ? -23.919 14.181 27.969 1.00 11.97 45 ILE E CA 1
ATOM 4127 C C . ILE E 1 42 ? -23.307 12.896 27.413 1.00 11.19 45 ILE E C 1
ATOM 4128 O O . ILE E 1 42 ? -23.825 12.308 26.455 1.00 11.54 45 ILE E O 1
ATOM 4133 N N . LEU E 1 43 ? -22.225 12.426 28.035 1.00 11.20 46 LEU E N 1
ATOM 4134 C CA . LEU E 1 43 ? -21.566 11.252 27.549 1.00 10.54 46 LEU E CA 1
ATOM 4135 C C . LEU E 1 43 ? -22.458 10.014 27.714 1.00 11.02 46 LEU E C 1
ATOM 4136 O O . LEU E 1 43 ? -22.431 9.118 26.875 1.00 10.85 46 LEU E O 1
ATOM 4141 N N . GLU E 1 44 ? -23.237 9.977 28.792 1.00 11.33 47 GLU E N 1
ATOM 4142 C CA . GLU E 1 44 ? -24.171 8.845 28.950 1.00 12.09 47 GLU E CA 1
ATOM 4143 C C . GLU E 1 44 ? -25.315 8.886 27.950 1.00 11.48 47 GLU E C 1
ATOM 4144 O O . GLU E 1 44 ? -25.735 7.821 27.451 1.00 11.04 47 GLU E O 1
ATOM 4150 N N . ASN E 1 45 ? -25.771 10.092 27.595 1.00 11.91 48 ASN E N 1
ATOM 4151 C CA . ASN E 1 45 ? -26.762 10.171 26.518 1.00 12.57 48 ASN E CA 1
ATOM 4152 C C . ASN E 1 45 ? -26.170 9.737 25.161 1.00 12.88 48 ASN E C 1
ATOM 4153 O O . ASN E 1 45 ? -26.823 9.052 24.348 1.00 12.89 48 ASN E O 1
ATOM 4158 N N . ILE E 1 46 ? -24.922 10.124 24.923 1.00 11.78 49 ILE E N 1
ATOM 4159 C CA . ILE E 1 46 ? -24.206 9.646 23.755 1.00 11.87 49 ILE E CA 1
ATOM 4160 C C . ILE E 1 46 ? -24.097 8.113 23.744 1.00 11.51 49 ILE E C 1
ATOM 4161 O O . ILE E 1 46 ? -24.338 7.466 22.715 1.00 11.55 49 ILE E O 1
ATOM 4166 N N . ASP E 1 47 ? -23.789 7.493 24.892 1.00 11.95 50 ASP E N 1
ATOM 4167 C CA . ASP E 1 47 ? -23.792 6.033 24.957 1.00 12.13 50 ASP E CA 1
ATOM 4168 C C . ASP E 1 47 ? -25.142 5.481 24.471 1.00 11.42 50 ASP E C 1
ATOM 4169 O O . ASP E 1 47 ? -25.200 4.555 23.663 1.00 11.02 50 ASP E O 1
ATOM 4174 N N . ARG E 1 48 ? -26.230 6.023 25.022 1.00 11.46 51 ARG E N 1
ATOM 4175 C CA . ARG E 1 48 ? -27.574 5.518 24.689 1.00 12.37 51 ARG E CA 1
ATOM 4176 C C . ARG E 1 48 ? -27.887 5.669 23.210 1.00 12.25 51 ARG E C 1
ATOM 4177 O O . ARG E 1 48 ? -28.389 4.738 22.602 1.00 12.96 51 ARG E O 1
ATOM 4185 N N . LEU E 1 49 ? -27.525 6.814 22.624 1.00 12.44 52 LEU E N 1
ATOM 4186 C CA . LEU E 1 49 ? -27.787 7.024 21.199 1.00 12.10 52 LEU E CA 1
ATOM 4187 C C . LEU E 1 49 ? -26.967 6.055 20.369 1.00 11.49 52 LEU E C 1
ATOM 4188 O O . LEU E 1 49 ? -27.502 5.353 19.505 1.00 11.44 52 LEU E O 1
ATOM 4193 N N . LEU E 1 50 ? -25.666 5.958 20.647 1.00 11.51 53 LEU E N 1
ATOM 4194 C CA . LEU E 1 50 ? -24.821 5.037 19.895 1.00 12.19 53 LEU E CA 1
ATOM 4195 C C . LEU E 1 50 ? -25.305 3.603 20.004 1.00 12.23 53 LEU E C 1
ATOM 4196 O O . LEU E 1 50 ? -25.373 2.891 19.012 1.00 13.11 53 LEU E O 1
ATOM 4201 N N . GLN E 1 51 ? -25.613 3.184 21.233 1.00 12.59 54 GLN E N 1
ATOM 4202 C CA . GLN E 1 51 ? -26.027 1.785 21.454 1.00 13.95 54 GLN E CA 1
ATOM 4203 C C . GLN E 1 51 ? -27.313 1.463 20.711 1.00 14.82 54 GLN E C 1
ATOM 4204 O O . GLN E 1 51 ? -27.495 0.311 20.277 1.00 15.82 54 GLN E O 1
ATOM 4210 N N . SER E 1 52 ? -28.187 2.458 20.535 1.00 14.82 55 SER E N 1
ATOM 4211 C CA . SER E 1 52 ? -29.479 2.254 19.834 1.00 16.28 55 SER E CA 1
ATOM 4212 C C . SER E 1 52 ? -29.286 1.901 18.365 1.00 17.01 55 SER E C 1
ATOM 4213 O O . SER E 1 52 ? -30.196 1.330 17.759 1.00 19.26 55 SER E O 1
ATOM 4216 N N . VAL E 1 53 ? -28.114 2.213 17.786 1.00 17.27 56 VAL E N 1
ATOM 4217 C CA . VAL E 1 53 ? -27.794 1.796 16.409 1.00 17.08 56 VAL E CA 1
ATOM 4218 C C . VAL E 1 53 ? -26.667 0.780 16.312 1.00 17.13 56 VAL E C 1
ATOM 4219 O O . VAL E 1 53 ? -26.095 0.554 15.243 1.00 18.88 56 VAL E O 1
ATOM 4223 N N . GLY E 1 54 ? -26.341 0.162 17.439 1.00 15.98 57 GLY E N 1
ATOM 4224 C CA . GLY E 1 54 ? -25.342 -0.890 17.481 1.00 17.74 57 GLY E CA 1
ATOM 4225 C C . GLY E 1 54 ? -23.915 -0.397 17.495 1.00 17.19 57 GLY E C 1
ATOM 4226 O O . GLY E 1 54 ? -23.010 -1.112 17.068 1.00 19.02 57 GLY E O 1
ATOM 4227 N N . SER E 1 55 ? -23.713 0.833 17.967 1.00 15.63 58 SER E N 1
ATOM 4228 C CA . SER E 1 55 ? -22.376 1.412 18.161 1.00 15.77 58 SER E CA 1
ATOM 4229 C C . SER E 1 55 ? -22.110 1.481 19.672 1.00 14.96 58 SER E C 1
ATOM 4230 O O . SER E 1 55 ? -22.943 1.024 20.462 1.00 15.47 58 SER E O 1
ATOM 4233 N N . ASP E 1 56 ? -20.967 2.052 20.059 1.00 14.10 59 ASP E N 1
ATOM 4234 C CA . ASP E 1 56 ? -20.609 2.155 21.477 1.00 13.42 59 ASP E CA 1
ATOM 4235 C C . ASP E 1 56 ? -19.555 3.224 21.671 1.00 12.87 59 ASP E C 1
ATOM 4236 O O . ASP E 1 56 ? -19.058 3.817 20.677 1.00 12.78 59 ASP E O 1
ATOM 4241 N N . ARG E 1 57 ? -19.159 3.473 22.926 1.00 12.36 60 ARG E N 1
ATOM 4242 C CA . ARG E 1 57 ? -18.222 4.582 23.216 1.00 12.38 60 ARG E CA 1
ATOM 4243 C C . ARG E 1 57 ? -16.801 4.295 22.756 1.00 12.06 60 ARG E C 1
ATOM 4244 O O . ARG E 1 57 ? -15.949 5.163 22.907 1.00 13.39 60 ARG E O 1
ATOM 4252 N N . GLY E 1 58 ? -16.565 3.088 22.231 1.00 11.73 61 GLY E N 1
ATOM 4253 C CA . GLY E 1 58 ? -15.282 2.739 21.631 1.00 12.70 61 GLY E CA 1
ATOM 4254 C C . GLY E 1 58 ? -15.200 3.059 20.143 1.00 12.81 61 GLY E C 1
ATOM 4255 O O . GLY E 1 58 ? -14.154 2.814 19.529 1.00 13.28 61 GLY E O 1
ATOM 4256 N N . GLN E 1 59 ? -16.283 3.585 19.569 1.00 11.54 62 GLN E N 1
ATOM 4257 C CA . GLN E 1 59 ? -16.331 3.823 18.112 1.00 12.35 62 GLN E CA 1
ATOM 4258 C C . GLN E 1 59 ? -16.563 5.282 17.766 1.00 11.36 62 GLN E C 1
ATOM 4259 O O . GLN E 1 59 ? -17.072 5.593 16.675 1.00 13.17 62 GLN E O 1
ATOM 4265 N N . VAL E 1 60 ? -16.223 6.192 18.667 1.00 10.93 63 VAL E N 1
ATOM 4266 C CA . VAL E 1 60 ? -16.421 7.619 18.391 1.00 10.77 63 VAL E CA 1
ATOM 4267 C C . VAL E 1 60 ? -15.224 8.120 17.591 1.00 11.16 63 VAL E C 1
ATOM 4268 O O . VAL E 1 60 ? -14.108 7.666 17.806 1.00 12.23 63 VAL E O 1
ATOM 4272 N N . LEU E 1 61 ? -15.461 9.043 16.646 1.00 10.48 64 LEU E N 1
ATOM 4273 C CA . LEU E 1 61 ? -14.388 9.541 15.761 1.00 11.23 64 LEU E CA 1
ATOM 4274 C C . LEU E 1 61 ? -13.940 10.932 16.113 1.00 10.43 64 LEU E C 1
ATOM 4275 O O . LEU E 1 61 ? -12.742 11.195 16.216 1.00 10.59 64 LEU E O 1
ATOM 4280 N N . SER E 1 62 ? -14.906 11.831 16.283 1.00 10.73 65 SER E N 1
ATOM 4281 C CA . SER E 1 62 ? -14.614 13.209 16.631 1.00 11.16 65 SER E CA 1
ATOM 4282 C C . SER E 1 62 ? -15.642 13.779 17.573 1.00 11.63 65 SER E C 1
ATOM 4283 O O . SER E 1 62 ? -16.820 13.426 17.472 1.00 10.89 65 SER E O 1
ATOM 4286 N N . VAL E 1 63 ? -15.185 14.626 18.490 1.00 10.36 66 VAL E N 1
ATOM 4287 C CA . VAL E 1 63 ? -16.087 15.371 19.354 1.00 10.92 66 VAL E CA 1
ATOM 4288 C C . VAL E 1 63 ? -15.661 16.826 19.387 1.00 11.15 66 VAL E C 1
ATOM 4289 O O . VAL E 1 63 ? -14.509 17.137 19.691 1.00 12.89 66 VAL E O 1
ATOM 4293 N N . ARG E 1 64 ? -16.577 17.710 19.015 1.00 9.97 67 ARG E N 1
ATOM 4294 C CA . ARG E 1 64 ? -16.367 19.133 19.194 1.00 10.42 67 ARG E CA 1
ATOM 4295 C C . ARG E 1 64 ? -16.950 19.509 20.544 1.00 10.55 67 ARG E C 1
ATOM 4296 O O . ARG E 1 64 ? -18.124 19.178 20.826 1.00 10.93 67 ARG E O 1
ATOM 4304 N N . ILE E 1 65 ? -16.140 20.158 21.377 1.00 10.38 68 ILE E N 1
ATOM 4305 C CA . ILE E 1 65 ? -16.532 20.491 22.739 1.00 11.04 68 ILE E CA 1
ATOM 4306 C C . ILE E 1 65 ? -16.596 21.975 22.869 1.00 11.80 68 ILE E C 1
ATOM 4307 O O . ILE E 1 65 ? -15.574 22.664 22.775 1.00 12.96 68 ILE E O 1
ATOM 4312 N N . LEU E 1 66 ? -17.809 22.458 23.116 1.00 11.85 69 LEU E N 1
ATOM 4313 C CA . LEU E 1 66 ? -18.044 23.891 23.359 1.00 13.19 69 LEU E CA 1
ATOM 4314 C C . LEU E 1 66 ? -18.177 24.114 24.849 1.00 14.41 69 LEU E C 1
ATOM 4315 O O . LEU E 1 66 ? -19.107 23.600 25.473 1.00 14.71 69 LEU E O 1
ATOM 4320 N N . LEU E 1 67 ? -17.197 24.799 25.436 1.00 14.68 70 LEU E N 1
ATOM 4321 C CA . LEU E 1 67 ? -17.150 24.981 26.889 1.00 15.77 70 LEU E CA 1
ATOM 4322 C C . LEU E 1 67 ? -17.603 26.399 27.255 1.00 15.31 70 LEU E C 1
ATOM 4323 O O . LEU E 1 67 ? -17.119 27.389 26.665 1.00 15.84 70 LEU E O 1
ATOM 4328 N N . ALA E 1 68 ? -18.531 26.520 28.202 1.00 14.83 71 ALA E N 1
ATOM 4329 C CA . ALA E 1 68 ? -19.076 27.854 28.559 1.00 15.99 71 ALA E CA 1
ATOM 4330 C C . ALA E 1 68 ? -18.126 28.720 29.372 1.00 16.98 71 ALA E C 1
ATOM 4331 O O . ALA E 1 68 ? -18.077 29.938 29.153 1.00 18.05 71 ALA E O 1
ATOM 4333 N N . HIS E 1 69 ? -17.397 28.103 30.295 1.00 16.87 72 HIS E N 1
ATOM 4334 C CA . HIS E 1 69 ? -16.554 28.847 31.259 1.00 17.67 72 HIS E CA 1
ATOM 4335 C C . HIS E 1 69 ? -15.159 28.235 31.346 1.00 17.82 72 HIS E C 1
ATOM 4336 O O . HIS E 1 69 ? -15.004 27.033 31.583 1.00 17.51 72 HI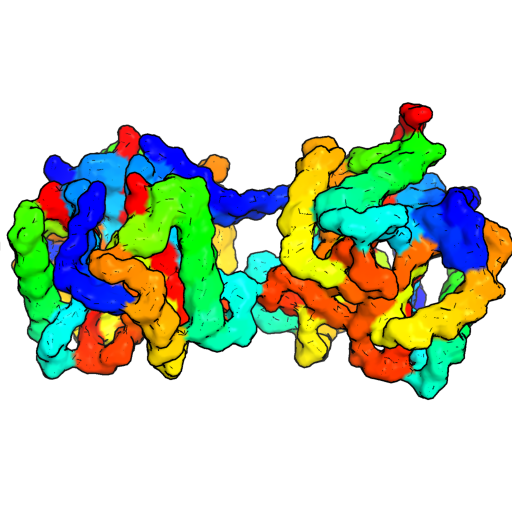S E O 1
ATOM 4343 N N . ARG E 1 70 ? -14.133 29.079 31.202 1.00 18.90 73 ARG E N 1
ATOM 4344 C CA . ARG E 1 70 ? -12.756 28.620 31.208 1.00 19.22 73 ARG E CA 1
ATOM 4345 C C . ARG E 1 70 ? -12.392 27.802 32.446 1.00 19.44 73 ARG E C 1
ATOM 4346 O O . ARG E 1 70 ? -11.648 26.813 32.359 1.00 19.17 73 ARG E O 1
ATOM 4354 N N . GLU E 1 71 ? -12.946 28.181 33.591 1.00 18.97 74 GLU E N 1
ATOM 4355 C CA . GLU E 1 71 ? -12.603 27.538 34.856 1.00 20.07 74 GLU E CA 1
ATOM 4356 C C . GLU E 1 71 ? -13.096 26.097 34.920 1.00 19.45 74 GLU E C 1
ATOM 4357 O O . GLU E 1 71 ? -12.641 25.307 35.747 1.00 19.97 74 GLU E O 1
ATOM 4363 N N . ASP E 1 72 ? -14.038 25.770 34.037 1.00 17.23 75 ASP E N 1
ATOM 4364 C CA . ASP E 1 72 ? -14.597 24.412 33.983 1.00 17.13 75 ASP E CA 1
ATOM 4365 C C . ASP E 1 72 ? -13.760 23.428 33.162 1.00 16.57 75 ASP E C 1
ATOM 4366 O O . ASP E 1 72 ? -14.072 22.234 33.088 1.00 16.48 75 ASP E O 1
ATOM 4371 N N . TYR E 1 73 ? -12.679 23.902 32.550 1.00 16.86 76 TYR E N 1
ATOM 4372 C CA . TYR E 1 73 ? -11.864 23.027 31.696 1.00 15.66 76 TYR E CA 1
ATOM 4373 C C . TYR E 1 73 ? -11.289 21.830 32.453 1.00 16.64 76 TYR E C 1
ATOM 4374 O O . TYR E 1 73 ? -11.314 20.688 31.963 1.00 15.40 76 TYR E O 1
ATOM 4383 N N . ALA E 1 74 ? -10.776 22.067 33.654 1.00 16.84 77 ALA E N 1
ATOM 4384 C CA . ALA E 1 74 ? -10.160 20.962 34.411 1.00 16.96 77 ALA E CA 1
ATOM 4385 C C . ALA E 1 74 ? -11.171 19.863 34.727 1.00 15.53 77 ALA E C 1
ATOM 4386 O O . ALA E 1 74 ? -10.844 18.682 34.613 1.00 16.15 77 ALA E O 1
ATOM 4388 N N . GLY E 1 75 ? -12.381 20.256 35.121 1.00 16.28 78 GLY E N 1
ATOM 4389 C CA . GLY E 1 75 ? -13.455 19.302 35.456 1.00 16.59 78 GLY E CA 1
ATOM 4390 C C . GLY E 1 75 ? -13.891 18.509 34.230 1.00 16.06 78 GLY E C 1
ATOM 4391 O O . GLY E 1 75 ? -14.155 17.308 34.302 1.00 16.43 78 GLY E O 1
ATOM 4392 N N . LEU E 1 76 ? -13.939 19.182 33.091 1.00 15.08 79 LEU E N 1
ATOM 4393 C CA . LEU E 1 76 ? -14.261 18.519 31.835 1.00 14.12 79 LEU E CA 1
ATOM 4394 C C . LEU E 1 76 ? -13.250 17.418 31.543 1.00 14.35 79 LEU E C 1
ATOM 4395 O O . LEU E 1 76 ? -13.619 16.283 31.231 1.00 14.51 79 LEU E O 1
ATOM 4400 N N . ASN E 1 77 ? -11.968 17.744 31.662 1.00 13.71 80 ASN E N 1
ATOM 4401 C CA . ASN E 1 77 ? -10.900 16.805 31.358 1.00 14.04 80 ASN E CA 1
ATOM 4402 C C . ASN E 1 77 ? -10.820 15.653 32.369 1.00 15.09 80 ASN E C 1
ATOM 4403 O O . ASN E 1 77 ? -10.499 14.526 32.000 1.00 15.31 80 ASN E O 1
ATOM 4408 N N . GLN E 1 78 ? -11.147 15.946 33.627 1.00 16.41 81 GLN E N 1
ATOM 4409 C CA . GLN E 1 78 ? -11.187 14.926 34.690 1.00 17.77 81 GLN E CA 1
ATOM 4410 C C . GLN E 1 78 ? -12.068 13.782 34.236 1.00 17.14 81 GLN E C 1
ATOM 4411 O O . GLN E 1 78 ? -11.678 12.612 34.296 1.00 18.40 81 GLN E O 1
ATOM 4417 N N . VAL E 1 79 ? -13.245 14.120 33.727 1.00 15.67 82 VAL E N 1
ATOM 4418 C CA . VAL E 1 79 ? -14.185 13.099 33.272 1.00 14.63 82 VAL E CA 1
ATOM 4419 C C . VAL E 1 79 ? -13.724 12.497 31.958 1.00 14.91 82 VAL E C 1
ATOM 4420 O O . VAL E 1 79 ? -13.647 11.275 31.800 1.00 14.10 82 VAL E O 1
ATOM 4424 N N . TRP E 1 80 ? -13.421 13.355 30.986 1.00 13.23 83 TRP E N 1
ATOM 4425 C CA . TRP E 1 80 ? -12.984 12.884 29.665 1.00 13.82 83 TRP E CA 1
ATOM 4426 C C . TRP E 1 80 ? -11.855 11.859 29.691 1.00 14.65 83 TRP E C 1
ATOM 4427 O O . TRP E 1 80 ? -11.917 10.828 29.027 1.00 14.04 83 TRP E O 1
ATOM 4438 N N . ASP E 1 81 ? -10.804 12.171 30.449 1.00 15.00 84 ASP E N 1
ATOM 4439 C CA . ASP E 1 81 ? -9.559 11.411 30.402 1.00 16.61 84 ASP E CA 1
ATOM 4440 C C . ASP E 1 81 ? -9.653 10.030 31.015 1.00 16.54 84 ASP E C 1
ATOM 4441 O O . ASP E 1 81 ? -8.747 9.233 30.816 1.00 17.00 84 ASP E O 1
ATOM 4446 N N . GLN E 1 82 ? -10.757 9.746 31.709 1.00 16.67 85 GLN E N 1
ATOM 4447 C CA A GLN E 1 82 ? -10.982 8.417 32.269 0.50 16.88 85 GLN E CA 1
ATOM 4448 C CA B GLN E 1 82 ? -10.999 8.400 32.272 0.50 17.43 85 GLN E CA 1
ATOM 4449 C C . GLN E 1 82 ? -12.203 7.705 31.665 1.00 17.01 85 GLN E C 1
ATOM 4450 O O . GLN E 1 82 ? -12.547 6.583 32.063 1.00 17.72 85 GLN E O 1
ATOM 4461 N N . TRP E 1 83 ? -12.857 8.350 30.710 1.00 14.40 86 TRP E N 1
ATOM 4462 C CA . TRP E 1 83 ? -14.133 7.825 30.207 1.00 12.73 86 TRP E CA 1
ATOM 4463 C C . TRP E 1 83 ? -14.004 6.684 29.211 1.00 12.33 86 TRP E C 1
ATOM 4464 O O . TRP E 1 83 ? -14.802 5.743 29.205 1.00 11.98 86 TRP E O 1
ATOM 4475 N N . PHE E 1 84 ? -13.061 6.810 28.292 1.00 12.40 87 PHE E N 1
ATOM 4476 C CA . PHE E 1 84 ? -13.066 5.965 27.125 1.00 10.66 87 PHE E CA 1
ATOM 4477 C C . PHE E 1 84 ? -12.264 4.666 27.309 1.00 12.12 87 PHE E C 1
ATOM 4478 O O . PHE E 1 84 ? -11.335 4.629 28.138 1.00 13.04 87 PHE E O 1
ATOM 4486 N N . PRO E 1 85 ? -12.593 3.623 26.517 1.00 13.25 88 PRO E N 1
ATOM 4487 C CA . PRO E 1 85 ? -11.782 2.386 26.505 1.00 14.60 88 PRO E CA 1
ATOM 4488 C C . PRO E 1 85 ? -10.342 2.658 26.075 1.00 16.04 88 PRO E C 1
ATOM 4489 O O . PRO E 1 85 ? -10.041 3.657 25.389 1.00 14.90 88 PRO E O 1
ATOM 4493 N N . GLU E 1 86 ? -9.449 1.773 26.502 1.00 16.87 89 GLU E N 1
ATOM 4494 C CA . GLU E 1 86 ? -8.016 1.869 26.250 1.00 18.43 89 GLU E CA 1
ATOM 4495 C C . GLU E 1 86 ? -7.663 2.247 24.811 1.00 17.67 89 GLU E C 1
ATOM 4496 O O . GLU E 1 86 ? -7.995 1.527 23.878 1.00 18.15 89 GLU E O 1
ATOM 4502 N N . GLY E 1 87 ? -7.043 3.419 24.656 1.00 16.96 90 GLY E N 1
ATOM 4503 C CA . GLY E 1 87 ? -6.556 3.908 23.354 1.00 16.94 90 GLY E CA 1
ATOM 4504 C C . GLY E 1 87 ? -7.615 4.252 22.333 1.00 16.94 90 GLY E C 1
ATOM 4505 O O . GLY E 1 87 ? -7.292 4.550 21.178 1.00 17.67 90 GLY E O 1
ATOM 4506 N N . ARG E 1 88 ? -8.875 4.233 22.749 1.00 16.22 91 ARG E N 1
ATOM 4507 C CA . ARG E 1 88 ? -9.968 4.450 21.811 1.00 15.39 91 ARG E CA 1
ATOM 4508 C C . ARG E 1 88 ? -10.679 5.791 21.974 1.00 14.55 91 ARG E C 1
ATOM 4509 O O . ARG E 1 88 ? -11.733 5.995 21.355 1.00 15.24 91 ARG E O 1
ATOM 4517 N N . ALA E 1 89 ? -10.160 6.707 22.782 1.00 13.23 92 ALA E N 1
ATOM 4518 C CA . ALA E 1 89 ? -10.813 8.023 22.872 1.00 13.03 92 ALA E CA 1
ATOM 4519 C C . ALA E 1 89 ? -10.837 8.713 21.500 1.00 12.98 92 ALA E C 1
ATOM 4520 O O . ALA E 1 89 ? -9.882 8.605 20.725 1.00 13.75 92 ALA E O 1
ATOM 4522 N N . PRO E 1 90 ? -11.939 9.395 21.193 1.00 11.63 93 PRO E N 1
ATOM 4523 C CA . PRO E 1 90 ? -12.014 10.090 19.908 1.00 11.79 93 PRO E CA 1
ATOM 4524 C C . PRO E 1 90 ? -11.133 11.351 19.873 1.00 11.35 93 PRO E C 1
ATOM 4525 O O . PRO E 1 90 ? -10.731 11.905 20.930 1.00 11.92 93 PRO E O 1
ATOM 4529 N N . THR E 1 91 ? -10.850 11.809 18.654 1.00 11.16 94 THR E N 1
ATOM 4530 C CA . THR E 1 91 ? -10.292 13.141 18.494 1.00 11.01 94 THR E CA 1
ATOM 4531 C C . THR E 1 91 ? -11.236 14.187 19.046 1.00 11.09 94 THR E C 1
ATOM 4532 O O . THR E 1 91 ? -12.460 13.983 19.069 1.00 10.97 94 THR E O 1
ATOM 4536 N N . ARG E 1 92 ? -10.685 15.288 19.519 1.00 10.60 95 ARG E N 1
ATOM 4537 C CA . ARG E 1 92 ? -11.506 16.330 20.127 1.00 11.62 95 ARG E CA 1
ATOM 4538 C C . ARG E 1 92 ? -10.924 17.701 19.843 1.00 11.68 95 ARG E C 1
ATOM 4539 O O . ARG E 1 92 ? -9.722 17.827 19.570 1.00 11.92 95 ARG E O 1
ATOM 4547 N N . ALA E 1 93 ? -11.781 18.715 19.914 1.00 11.20 96 ALA E N 1
ATOM 4548 C CA . ALA E 1 93 ? -11.352 20.097 19.816 1.00 12.29 96 ALA E CA 1
ATOM 4549 C C . ALA E 1 93 ? -12.262 20.886 20.727 1.00 12.65 96 ALA E C 1
ATOM 4550 O O . ALA E 1 93 ? -13.481 20.843 20.566 1.00 14.13 96 ALA E O 1
ATOM 4552 N N . CYS E 1 94 ? -11.666 21.586 21.680 1.00 12.82 97 CYS E N 1
ATOM 4553 C CA . CYS E 1 94 ? -12.377 22.326 22.701 1.00 13.73 97 CYS E CA 1
ATOM 4554 C C . CYS E 1 94 ? -12.045 23.811 22.637 1.00 14.39 97 CYS E C 1
ATOM 4555 O O . CYS E 1 94 ? -10.869 24.170 22.569 1.00 15.60 97 CYS E O 1
ATOM 4558 N N . SER E 1 95 ? -13.074 24.650 22.655 1.00 13.35 98 SER E N 1
ATOM 4559 C CA . SER E 1 95 ? -12.866 26.084 22.795 1.00 15.16 98 SER E CA 1
ATOM 4560 C C . SER E 1 95 ? -14.008 26.644 23.602 1.00 15.69 98 SER E C 1
ATOM 4561 O O . SER E 1 95 ? -14.990 25.924 23.897 1.00 15.90 98 SER E O 1
ATOM 4564 N N . LEU E 1 96 ? -13.913 27.924 23.939 1.00 16.23 99 LEU E N 1
ATOM 4565 C CA . LEU E 1 96 ? -14.964 28.579 24.703 1.00 17.87 99 LEU E CA 1
ATOM 4566 C C . LEU E 1 96 ? -16.031 29.079 23.748 1.00 19.17 99 LEU E C 1
ATOM 4567 O O . LEU E 1 96 ? -15.724 29.536 22.641 1.00 22.01 99 LEU E O 1
ATOM 4572 N N . ALA E 1 97 ? -17.278 28.983 24.177 1.00 19.04 100 ALA E N 1
ATOM 4573 C CA . ALA E 1 97 ? -18.406 29.436 23.381 1.00 19.62 100 ALA E CA 1
ATOM 4574 C C . ALA E 1 97 ? -19.489 29.928 24.296 1.00 20.33 100 ALA E C 1
ATOM 4575 O O . ALA E 1 97 ? -19.638 29.452 25.430 1.00 21.08 100 ALA E O 1
ATOM 4577 N N . GLU E 1 98 ? -20.246 30.899 23.813 1.00 20.34 101 GLU E N 1
ATOM 4578 C CA . GLU E 1 98 ? -21.496 31.272 24.463 1.00 20.89 101 GLU E CA 1
ATOM 4579 C C . GLU E 1 98 ? -22.609 30.363 23.922 1.00 19.73 101 GLU E C 1
ATOM 4580 O O . GLU E 1 98 ? -22.868 30.340 22.718 1.00 19.42 101 GLU E O 1
ATOM 4586 N N . LEU E 1 99 ? -23.261 29.618 24.814 1.00 18.07 102 LEU E N 1
ATOM 4587 C CA . LEU E 1 99 ? -24.304 28.666 24.420 1.00 17.31 102 LEU E CA 1
ATOM 4588 C C . LEU E 1 99 ? -25.698 29.275 24.590 1.00 17.66 102 LEU E C 1
ATOM 4589 O O . LEU E 1 99 ? -25.828 30.301 25.260 1.00 18.40 102 LEU E O 1
ATOM 4594 N N . ILE E 1 100 ? -26.715 28.658 23.985 1.00 18.16 103 ILE E N 1
ATOM 4595 C CA . ILE E 1 100 ? -28.067 29.249 23.927 1.00 19.64 103 ILE E CA 1
ATOM 4596 C C . ILE E 1 100 ? -28.688 29.404 25.326 1.00 20.19 103 ILE E C 1
ATOM 4597 O O . ILE E 1 100 ? -29.261 30.439 25.651 1.00 21.45 103 ILE E O 1
ATOM 4602 N N . ASP E 1 101 ? -28.525 28.387 26.163 1.00 19.70 104 ASP E N 1
ATOM 4603 C CA . ASP E 1 101 ? -28.998 28.416 27.540 1.00 20.10 104 ASP E CA 1
ATOM 4604 C C . ASP E 1 101 ? -27.800 28.688 28.455 1.00 20.20 104 ASP E C 1
ATOM 4605 O O . ASP E 1 101 ? -26.842 27.903 28.458 1.00 19.68 104 ASP E O 1
ATOM 4610 N N . PRO E 1 102 ? -27.822 29.803 29.218 1.00 20.16 105 PRO E N 1
ATOM 4611 C CA . PRO E 1 102 ? -26.724 30.133 30.129 1.00 19.60 105 PRO E CA 1
ATOM 4612 C C . PRO E 1 102 ? -26.448 29.079 31.208 1.00 18.93 105 PRO E C 1
ATOM 4613 O O . PRO E 1 102 ? -25.369 29.071 31.787 1.00 19.54 105 PRO E O 1
ATOM 4617 N N . ARG E 1 103 ? -27.381 28.161 31.447 1.00 18.36 106 ARG E N 1
ATOM 4618 C CA . ARG E 1 103 ? -27.132 27.103 32.427 1.00 18.25 106 ARG E CA 1
ATOM 4619 C C . ARG E 1 103 ? -26.227 25.964 31.912 1.00 16.63 106 ARG E C 1
ATOM 4620 O O . ARG E 1 103 ? -25.680 25.196 32.708 1.00 17.10 106 ARG E O 1
ATOM 4628 N N . TRP E 1 104 ? -26.134 25.819 30.587 1.00 16.50 107 TRP E N 1
ATOM 4629 C CA . TRP E 1 104 ? -25.296 24.755 30.018 1.00 16.24 107 TRP E CA 1
ATOM 4630 C C . TRP E 1 104 ? -23.817 25.081 30.200 1.00 15.67 107 TRP E C 1
ATOM 4631 O O . TRP E 1 104 ? -23.365 26.153 29.793 1.00 17.94 107 TRP E O 1
ATOM 4642 N N . ARG E 1 105 ? -23.054 24.145 30.777 1.00 14.72 108 ARG E N 1
ATOM 4643 C CA . ARG E 1 105 ? -21.626 24.349 31.004 1.00 14.73 108 ARG E CA 1
ATOM 4644 C C . ARG E 1 105 ? -20.825 23.815 29.836 1.00 14.23 108 ARG E C 1
ATOM 4645 O O . ARG E 1 105 ? -19.661 24.171 29.661 1.00 14.26 108 ARG E O 1
ATOM 4653 N N . VAL E 1 106 ? -21.465 22.974 29.035 1.00 13.86 109 VAL E N 1
ATOM 4654 C CA . VAL E 1 106 ? -20.769 22.317 27.943 1.00 13.57 109 VAL E CA 1
ATOM 4655 C C . VAL E 1 106 ? -21.762 21.799 26.918 1.00 13.41 109 VAL E C 1
ATOM 4656 O O . VAL E 1 106 ? -22.887 21.486 27.237 1.00 13.67 109 VAL E O 1
ATOM 4660 N N . GLU E 1 107 ? -21.329 21.740 25.663 1.00 12.92 110 GLU E N 1
ATOM 4661 C CA . GLU E 1 107 ? -22.119 21.130 24.609 1.00 12.89 110 GLU E CA 1
ATOM 4662 C C . GLU E 1 107 ? -21.168 20.348 23.712 1.00 13.03 110 GLU E C 1
ATOM 4663 O O . GLU E 1 107 ? -20.048 20.810 23.448 1.00 13.96 110 GLU E O 1
ATOM 4677 N N . ILE E 1 109 ? -20.655 17.837 20.082 1.00 11.11 112 ILE E N 1
ATOM 4678 C CA . ILE E 1 109 ? -21.178 17.503 18.759 1.00 11.18 112 ILE E CA 1
ATOM 4679 C C . ILE E 1 109 ? -20.335 16.332 18.291 1.00 10.61 112 ILE E C 1
ATOM 4680 O O . ILE E 1 109 ? -19.095 16.421 18.352 1.00 11.00 112 ILE E O 1
ATOM 4685 N N . VAL E 1 110 ? -20.945 15.266 17.770 1.00 10.51 113 VAL E N 1
ATOM 4686 C CA . VAL E 1 110 ? -20.238 13.993 17.645 1.00 11.57 113 VAL E CA 1
ATOM 4687 C C . VAL E 1 110 ? -20.331 13.409 16.247 1.00 11.34 113 VAL E C 1
ATOM 4688 O O . VAL E 1 110 ? -21.412 13.428 15.622 1.00 11.23 113 VAL E O 1
ATOM 4692 N N . VAL E 1 111 ? -19.209 12.876 15.769 1.00 11.20 114 VAL E N 1
ATOM 4693 C CA . VAL E 1 111 ? -19.210 11.937 14.640 1.00 10.14 114 VAL E CA 1
ATOM 4694 C C . VAL E 1 111 ? -18.659 10.607 15.153 1.00 10.63 114 VAL E C 1
ATOM 4695 O O . VAL E 1 111 ? -17.635 10.580 15.861 1.00 10.77 114 VAL E O 1
ATOM 4699 N N . ALA E 1 112 ? -19.346 9.522 14.816 1.00 10.50 115 ALA E N 1
ATOM 4700 C CA . ALA E 1 112 ? -18.965 8.180 15.266 1.00 11.29 115 ALA E CA 1
ATOM 4701 C C . ALA E 1 112 ? -19.138 7.170 14.142 1.00 11.91 115 ALA E C 1
ATOM 4702 O O . ALA E 1 112 ? -19.588 7.523 13.047 1.00 13.05 115 ALA E O 1
ATOM 4704 N N . ALA E 1 113 ? -18.750 5.922 14.395 1.00 14.00 116 ALA E N 1
ATOM 4705 C CA . ALA E 1 113 ? -18.903 4.864 13.408 1.00 15.37 116 ALA E CA 1
ATOM 4706 C C . ALA E 1 113 ? -19.760 3.772 13.993 1.00 17.41 116 ALA E C 1
ATOM 4707 O O . ALA E 1 113 ? -19.965 3.688 15.214 1.00 17.73 116 ALA E O 1
ATOM 4709 N N . ARG E 1 114 ? -20.275 2.947 13.093 1.00 20.28 117 ARG E N 1
ATOM 4710 C CA . ARG E 1 114 ? -20.984 1.739 13.475 1.00 24.72 117 ARG E CA 1
ATOM 4711 C C . ARG E 1 114 ? -20.462 0.634 12.568 1.00 26.66 117 ARG E C 1
ATOM 4712 O O . ARG E 1 114 ? -20.597 0.707 11.355 1.00 27.81 117 ARG E O 1
ATOM 4720 N N . GLU E 1 115 ? -19.859 -0.389 13.141 1.00 28.68 118 GLU E N 1
ATOM 4721 C CA . GLU E 1 115 ? -19.280 -1.444 12.335 1.00 31.09 118 GLU E CA 1
ATOM 4722 C C . GLU E 1 115 ? -20.352 -2.426 11.874 1.00 31.19 118 GLU E C 1
ATOM 4723 O O . GLU E 1 115 ? -21.315 -2.675 12.593 1.00 32.38 118 GLU E O 1
ATOM 4729 N N . HIS F 1 1 ? -11.742 9.703 -5.310 1.00 35.66 4 HIS F N 1
ATOM 4730 C CA . HIS F 1 1 ? -11.320 10.996 -5.934 1.00 34.99 4 HIS F CA 1
ATOM 4731 C C . HIS F 1 1 ? -12.338 12.106 -5.668 1.00 33.44 4 HIS F C 1
ATOM 4732 O O . HIS F 1 1 ? -13.457 12.111 -6.208 1.00 34.50 4 HIS F O 1
ATOM 4739 N N . ILE F 1 2 ? -11.925 13.035 -4.812 1.00 30.68 5 ILE F N 1
ATOM 4740 C CA . ILE F 1 2 ? -12.721 14.174 -4.364 1.00 27.49 5 ILE F CA 1
ATOM 4741 C C . ILE F 1 2 ? -13.084 15.111 -5.495 1.00 27.17 5 ILE F C 1
ATOM 4742 O O . ILE F 1 2 ? -12.210 15.526 -6.260 1.00 27.45 5 ILE F O 1
ATOM 4747 N N . GLU F 1 3 ? -14.363 15.469 -5.577 1.00 25.88 6 GLU F N 1
ATOM 4748 C CA . GLU F 1 3 ? -14.824 16.472 -6.524 1.00 24.95 6 GLU F CA 1
ATOM 4749 C C . GLU F 1 3 ? -15.118 17.743 -5.773 1.00 23.87 6 GLU F C 1
ATOM 4750 O O . GLU F 1 3 ? -15.813 17.724 -4.755 1.00 23.24 6 GLU F O 1
ATOM 4756 N N . ARG F 1 4 ? -14.589 18.854 -6.261 1.00 21.55 7 ARG F N 1
ATOM 4757 C CA . ARG F 1 4 ? -14.806 20.132 -5.631 1.00 21.11 7 ARG F CA 1
ATOM 4758 C C . ARG F 1 4 ? -15.592 21.046 -6.555 1.00 21.27 7 ARG F C 1
ATOM 4759 O O . ARG F 1 4 ? -15.516 20.909 -7.778 1.00 21.62 7 ARG F O 1
ATOM 4767 N N . PHE F 1 5 ? -16.367 21.935 -5.945 1.00 20.83 8 PHE F N 1
ATOM 4768 C CA . PHE F 1 5 ? -17.276 22.863 -6.632 1.00 21.00 8 PHE F CA 1
ATOM 4769 C C . PHE F 1 5 ? -17.145 24.290 -6.116 1.00 21.13 8 PHE F C 1
ATOM 4770 O O . PHE F 1 5 ? -16.992 24.531 -4.907 1.00 20.57 8 PHE F O 1
ATOM 4778 N N . GLU F 1 6 ? -17.212 25.252 -7.045 1.00 21.10 9 GLU F N 1
ATOM 4779 C CA . GLU F 1 6 ? -17.046 26.674 -6.750 1.00 22.16 9 GLU F CA 1
ATOM 4780 C C . GLU F 1 6 ? -15.773 26.926 -5.936 1.00 22.06 9 GLU F C 1
ATOM 4781 O O . GLU F 1 6 ? -15.829 27.380 -4.774 1.00 21.53 9 GLU F O 1
ATOM 4787 N N . VAL F 1 7 ? -14.647 26.636 -6.590 1.00 22.39 10 VAL F N 1
ATOM 4788 C CA . VAL F 1 7 ? -13.331 26.615 -5.944 1.00 22.69 10 VAL F CA 1
ATOM 4789 C C . VAL F 1 7 ? -12.468 27.818 -6.310 1.00 23.14 10 VAL F C 1
ATOM 4790 O O . VAL F 1 7 ? -12.320 28.168 -7.501 1.00 24.12 10 VAL F O 1
ATOM 4794 N N . VAL F 1 8 ? -11.894 28.431 -5.281 1.00 22.88 11 VAL F N 1
ATOM 4795 C CA . VAL F 1 8 ? -10.917 29.529 -5.405 1.00 23.23 11 VAL F CA 1
ATOM 4796 C C . VAL F 1 8 ? -9.732 29.180 -4.492 1.00 23.04 11 VAL F C 1
ATOM 4797 O O . VAL F 1 8 ? -9.767 28.167 -3.773 1.00 22.63 11 VAL F O 1
ATOM 4801 N N . LYS F 1 9 ? -8.674 29.989 -4.516 1.00 21.95 12 LYS F N 1
ATOM 4802 C CA . LYS F 1 9 ? -7.518 29.727 -3.656 1.00 22.47 12 LYS F CA 1
ATOM 4803 C C . LYS F 1 9 ? -7.924 29.561 -2.186 1.00 21.88 12 LYS F C 1
ATOM 4804 O O . LYS F 1 9 ? -7.360 28.737 -1.469 1.00 22.41 12 LYS F O 1
ATOM 4810 N N . ARG F 1 10 ? -8.882 30.353 -1.739 1.00 21.08 13 ARG F N 1
ATOM 4811 C CA . ARG F 1 10 ? -9.212 30.335 -0.324 1.00 20.59 13 ARG F CA 1
ATOM 4812 C C . ARG F 1 10 ? -10.028 29.115 0.077 1.00 20.30 13 ARG F C 1
ATOM 4813 O O . ARG F 1 10 ? -9.914 28.640 1.219 1.00 19.81 13 ARG F O 1
ATOM 4821 N N . ARG F 1 11 ? -10.890 28.634 -0.814 1.00 19.09 14 ARG F N 1
ATOM 4822 C CA . ARG F 1 11 ? -11.818 27.556 -0.417 1.00 19.46 14 ARG F CA 1
ATOM 4823 C C . ARG F 1 11 ? -12.542 26.952 -1.587 1.00 19.41 14 ARG F C 1
ATOM 4824 O O . ARG F 1 11 ? -12.717 27.604 -2.631 1.00 18.66 14 ARG F O 1
ATOM 4832 N N . ALA F 1 12 ? -13.002 25.720 -1.409 1.00 17.42 15 ALA F N 1
ATOM 4833 C CA . ALA F 1 12 ? -14.106 25.180 -2.224 1.00 16.66 15 ALA F CA 1
ATOM 4834 C C . ALA F 1 12 ? -15.379 25.460 -1.486 1.00 17.10 15 ALA F C 1
ATOM 4835 O O . ALA F 1 12 ? -15.424 25.320 -0.257 1.00 16.06 15 ALA F O 1
ATOM 4837 N N . GLU F 1 13 ? -16.428 25.892 -2.181 1.00 17.33 16 GLU F N 1
ATOM 4838 C CA . GLU F 1 13 ? -17.746 25.962 -1.523 1.00 17.49 16 GLU F CA 1
ATOM 4839 C C . GLU F 1 13 ? -18.240 24.583 -1.090 1.00 15.84 16 GLU F C 1
ATOM 4840 O O . GLU F 1 13 ? -18.906 24.445 -0.050 1.00 15.98 16 GLU F O 1
ATOM 4854 N N . ALA F 1 15 ? -17.271 20.121 -1.346 1.00 16.64 18 ALA F N 1
ATOM 4855 C CA . ALA F 1 15 ? -16.422 19.011 -1.720 1.00 17.67 18 ALA F CA 1
ATOM 4856 C C . ALA F 1 15 ? -17.215 17.735 -1.537 1.00 18.88 18 ALA F C 1
ATOM 4857 O O . ALA F 1 15 ? -17.904 17.578 -0.518 1.00 18.88 18 ALA F O 1
ATOM 4859 N N . LEU F 1 16 ? -17.158 16.862 -2.539 1.00 20.03 19 LEU F N 1
ATOM 4860 C CA . LEU F 1 16 ? -17.851 15.576 -2.533 1.00 21.24 19 LEU F CA 1
ATOM 4861 C C . LEU F 1 16 ? -16.828 14.443 -2.425 1.00 21.93 19 LEU F C 1
ATOM 4862 O O . LEU F 1 16 ? -15.888 14.374 -3.228 1.00 23.01 19 LEU F O 1
ATOM 4867 N N . HIS F 1 17 ? -16.990 13.572 -1.438 1.00 21.37 20 HIS F N 1
ATOM 4868 C CA . HIS F 1 17 ? -16.095 12.468 -1.190 1.00 21.75 20 HIS F CA 1
ATOM 4869 C C . HIS F 1 17 ? -16.942 11.217 -1.157 1.00 22.58 20 HIS F C 1
ATOM 4870 O O . HIS F 1 17 ? -17.667 10.996 -0.185 1.00 21.53 20 HIS F O 1
ATOM 4877 N N . GLY F 1 18 ? -16.859 10.409 -2.214 1.00 23.90 21 GLY F N 1
ATOM 4878 C CA . GLY F 1 18 ? -17.762 9.278 -2.397 1.00 24.78 21 GLY F CA 1
ATOM 4879 C C . GLY F 1 18 ? -19.203 9.764 -2.357 1.00 24.69 21 GLY F C 1
ATOM 4880 O O . GLY F 1 18 ? -19.610 10.591 -3.179 1.00 26.98 21 GLY F O 1
ATOM 4881 N N . ASN F 1 19 ? -19.960 9.313 -1.362 1.00 24.58 22 ASN F N 1
ATOM 4882 C CA . ASN F 1 19 ? -21.343 9.767 -1.238 1.00 24.27 22 ASN F CA 1
ATOM 4883 C C . ASN F 1 19 ? -21.616 10.721 -0.074 1.00 22.36 22 ASN F C 1
ATOM 4884 O O . ASN F 1 19 ? -22.752 10.870 0.351 1.00 22.43 22 ASN F O 1
ATOM 4889 N N . THR F 1 20 ? -20.566 11.389 0.408 1.00 19.85 23 THR F N 1
ATOM 4890 C CA . THR F 1 20 ? -20.705 12.440 1.422 1.00 18.34 23 THR F CA 1
ATOM 4891 C C . THR F 1 20 ? -20.336 13.820 0.851 1.00 17.39 23 THR F C 1
ATOM 4892 O O . THR F 1 20 ? -19.325 13.972 0.148 1.00 17.50 23 THR F O 1
ATOM 4896 N N . VAL F 1 21 ? -21.164 14.803 1.179 1.00 15.19 24 VAL F N 1
ATOM 4897 C CA . VAL F 1 21 ? -21.058 16.203 0.740 1.00 15.65 24 VAL F CA 1
ATOM 4898 C C . VAL F 1 21 ? -20.640 17.068 1.909 1.00 15.16 24 VAL F C 1
ATOM 4899 O O . VAL F 1 21 ? -21.255 17.027 2.989 1.00 14.94 24 VAL F O 1
ATOM 4903 N N . TYR F 1 22 ? -19.608 17.873 1.705 1.00 13.65 25 TYR F N 1
ATOM 4904 C CA . TYR F 1 22 ? -19.181 18.871 2.683 1.00 12.59 25 TYR F CA 1
ATOM 4905 C C . TYR F 1 22 ? -19.412 20.224 2.069 1.00 13.71 25 TYR F C 1
ATOM 4906 O O . TYR F 1 22 ? -18.938 20.476 0.959 1.00 14.47 25 TYR F O 1
ATOM 4915 N N . ILE F 1 23 ? -20.160 21.082 2.754 1.00 14.08 26 ILE F N 1
ATOM 4916 C CA . ILE F 1 23 ? -20.358 22.464 2.320 1.00 14.10 26 ILE F CA 1
ATOM 4917 C C . ILE F 1 23 ? -19.788 23.360 3.392 1.00 15.35 26 ILE F C 1
ATOM 4918 O O . ILE F 1 23 ? -20.129 23.194 4.568 1.00 14.99 26 ILE F O 1
ATOM 4923 N N . GLY F 1 24 ? -18.879 24.271 3.024 1.00 14.76 27 GLY F N 1
ATOM 4924 C CA . GLY F 1 24 ? -18.246 25.146 4.010 1.00 15.07 27 GLY F CA 1
ATOM 4925 C C . GLY F 1 24 ? -19.095 26.286 4.460 1.00 15.41 27 GLY F C 1
ATOM 4926 O O . GLY F 1 24 ? -20.306 26.326 4.171 1.00 15.65 27 GLY F O 1
ATOM 4927 N N . GLY F 1 25 ? -18.484 27.203 5.201 1.00 15.34 28 GLY F N 1
ATOM 4928 C CA . GLY F 1 25 ? -19.217 28.276 5.846 1.00 16.32 28 GLY F CA 1
ATOM 4929 C C . GLY F 1 25 ? -20.095 29.028 4.863 1.00 16.96 28 GLY F C 1
ATOM 4930 O O . GLY F 1 25 ? -19.594 29.562 3.864 1.00 18.18 28 GLY F O 1
ATOM 4931 N N . GLN F 1 26 ? -21.392 29.067 5.158 1.00 16.61 29 GLN F N 1
ATOM 4932 C CA . GLN F 1 26 ? -22.366 29.716 4.279 1.00 16.58 29 GLN F CA 1
ATOM 4933 C C . GLN F 1 26 ? -22.914 30.915 4.979 1.00 16.85 29 GLN F C 1
ATOM 4934 O O . GLN F 1 26 ? -23.396 30.812 6.094 1.00 17.01 29 GLN F O 1
ATOM 4940 N N . VAL F 1 27 ? -22.852 32.068 4.300 1.00 18.26 30 VAL F N 1
ATOM 4941 C CA . VAL F 1 27 ? -23.379 33.310 4.820 1.00 18.93 30 VAL F CA 1
ATOM 4942 C C . VAL F 1 27 ? -24.296 33.930 3.747 1.00 19.04 30 VAL F C 1
ATOM 4943 O O . VAL F 1 27 ? -24.297 33.487 2.595 1.00 19.97 30 VAL F O 1
ATOM 4947 N N . ALA F 1 28 ? -25.086 34.912 4.156 1.00 20.92 31 ALA F N 1
ATOM 4948 C CA . ALA F 1 28 ? -26.004 35.570 3.211 1.00 22.78 31 ALA F CA 1
ATOM 4949 C C . ALA F 1 28 ? -25.221 36.407 2.198 1.00 24.41 31 ALA F C 1
ATOM 4950 O O . ALA F 1 28 ? -24.311 37.164 2.570 1.00 24.80 31 ALA F O 1
ATOM 4952 N N . ASP F 1 29 ? -25.546 36.213 0.920 1.00 26.52 32 ASP F N 1
ATOM 4953 C CA . ASP F 1 29 ? -25.016 37.038 -0.182 1.00 29.55 32 ASP F CA 1
ATOM 4954 C C . ASP F 1 29 ? -25.360 38.506 0.033 1.00 29.75 32 ASP F C 1
ATOM 4955 O O . ASP F 1 29 ? -24.552 39.395 -0.264 1.00 30.08 32 ASP F O 1
ATOM 4960 N N . ASP F 1 30 ? -26.565 38.754 0.540 1.00 30.11 33 ASP F N 1
ATOM 4961 C CA . ASP F 1 30 ? -26.997 40.099 0.888 1.00 30.88 33 ASP F CA 1
ATOM 4962 C C . ASP F 1 30 ? -27.282 40.185 2.389 1.00 30.51 33 ASP F C 1
ATOM 4963 O O . ASP F 1 30 ? -28.403 39.894 2.842 1.00 30.59 33 ASP F O 1
ATOM 4968 N N . PRO F 1 31 ? -26.266 40.592 3.174 1.00 30.46 34 PRO F N 1
ATOM 4969 C CA . PRO F 1 31 ? -26.432 40.587 4.624 1.00 30.90 34 PRO F CA 1
ATOM 4970 C C . PRO F 1 31 ? -27.039 41.866 5.204 1.00 31.00 34 PRO F C 1
ATOM 4971 O O . PRO F 1 31 ? -26.910 42.132 6.405 1.00 30.71 34 PRO F O 1
ATOM 4975 N N . SER F 1 32 ? -27.726 42.639 4.362 1.00 31.73 35 SER F N 1
ATOM 4976 C CA . SER F 1 32 ? -28.476 43.793 4.846 1.00 32.57 35 SER F CA 1
ATOM 4977 C C . SER F 1 32 ? -29.775 43.377 5.556 1.00 32.29 35 SER F C 1
ATOM 4978 O O . SER F 1 32 ? -30.321 44.136 6.356 1.00 33.79 35 SER F O 1
ATOM 4981 N N . GLY F 1 33 ? -30.246 42.166 5.265 1.00 32.27 36 GLY F N 1
ATOM 4982 C CA . GLY F 1 33 ? -31.509 41.660 5.811 1.00 31.06 36 GLY F CA 1
ATOM 4983 C C . GLY F 1 33 ? -31.486 41.219 7.268 1.00 29.78 36 GLY F C 1
ATOM 4984 O O . GLY F 1 33 ? -30.421 41.133 7.907 1.00 30.07 36 GLY F O 1
ATOM 4985 N N . ASP F 1 34 ? -32.672 40.948 7.803 1.00 28.20 37 ASP F N 1
ATOM 4986 C CA . ASP F 1 34 ? -32.786 40.469 9.175 1.00 26.47 37 ASP F CA 1
ATOM 4987 C C . ASP F 1 34 ? -32.448 38.986 9.209 1.00 25.03 37 ASP F C 1
ATOM 4988 O O . ASP F 1 34 ? -32.135 38.407 8.165 1.00 24.13 37 ASP F O 1
ATOM 4993 N N . ILE F 1 35 ? -32.527 38.392 10.394 1.00 24.46 38 ILE F N 1
ATOM 4994 C CA . ILE F 1 35 ? -32.155 36.968 10.551 1.00 22.63 38 ILE F CA 1
ATOM 4995 C C . ILE F 1 35 ? -32.995 36.031 9.685 1.00 22.45 38 ILE F C 1
ATOM 4996 O O . ILE F 1 35 ? -32.464 35.106 9.071 1.00 22.38 38 ILE F O 1
ATOM 5001 N N . GLN F 1 36 ? -34.301 36.286 9.591 1.00 22.15 39 GLN F N 1
ATOM 5002 C CA . GLN F 1 36 ? -35.170 35.468 8.736 1.00 22.62 39 GLN F CA 1
ATOM 5003 C C . GLN F 1 36 ? -34.736 35.447 7.271 1.00 22.39 39 GLN F C 1
ATOM 5004 O O . GLN F 1 36 ? -34.753 34.402 6.618 1.00 22.91 39 GLN F O 1
ATOM 5010 N N . ASP F 1 37 ? -34.378 36.626 6.755 1.00 23.08 40 ASP F N 1
ATOM 5011 C CA . ASP F 1 37 ? -33.983 36.796 5.362 1.00 23.55 40 ASP F CA 1
ATOM 5012 C C . ASP F 1 37 ? -32.611 36.152 5.087 1.00 22.39 40 ASP F C 1
ATOM 5013 O O . ASP F 1 37 ? -32.418 35.500 4.056 1.00 22.80 40 ASP F O 1
ATOM 5018 N N . GLN F 1 38 ? -31.680 36.326 6.018 1.00 22.79 41 GLN F N 1
ATOM 5019 C CA . GLN F 1 38 ? -30.353 35.723 5.882 1.00 22.08 41 GLN F CA 1
ATOM 5020 C C . GLN F 1 38 ? -30.426 34.184 5.960 1.00 21.17 41 GLN F C 1
ATOM 5021 O O . GLN F 1 38 ? -29.826 33.476 5.145 1.00 20.94 41 GLN F O 1
ATOM 5027 N N . THR F 1 39 ? -31.219 33.679 6.901 1.00 20.50 42 THR F N 1
ATOM 5028 C CA . THR F 1 39 ? -31.426 32.234 7.058 1.00 20.03 42 THR F CA 1
ATOM 5029 C C . THR F 1 39 ? -31.997 31.631 5.767 1.00 19.29 42 THR F C 1
ATOM 5030 O O . THR F 1 39 ? -31.540 30.589 5.259 1.00 18.94 42 THR F O 1
ATOM 5034 N N . ARG F 1 40 ? -32.993 32.320 5.200 1.00 19.75 43 ARG F N 1
ATOM 5035 C CA A ARG F 1 40 ? -33.601 31.898 3.947 0.50 20.00 43 ARG F CA 1
ATOM 5036 C CA B ARG F 1 40 ? -33.595 31.870 3.954 0.50 20.04 43 ARG F CA 1
ATOM 5037 C C . ARG F 1 40 ? -32.576 31.872 2.816 1.00 19.13 43 ARG F C 1
ATOM 5038 O O . ARG F 1 40 ? -32.496 30.903 2.047 1.00 19.43 43 ARG F O 1
ATOM 5053 N N . GLN F 1 41 ? -31.793 32.952 2.705 1.00 19.52 44 GLN F N 1
ATOM 5054 C CA . GLN F 1 41 ? -30.767 33.016 1.657 1.00 19.82 44 GLN F CA 1
ATOM 5055 C C . GLN F 1 41 ? -29.807 31.826 1.744 1.00 18.69 44 GLN F C 1
ATOM 5056 O O . GLN F 1 41 ? -29.515 31.176 0.747 1.00 19.21 44 GLN F O 1
ATOM 5062 N N . ILE F 1 42 ? -29.346 31.540 2.969 1.00 18.96 45 ILE F N 1
ATOM 5063 C CA . ILE F 1 42 ? -28.375 30.473 3.191 1.00 18.20 45 ILE F CA 1
ATOM 5064 C C . ILE F 1 42 ? -28.977 29.111 2.872 1.00 17.62 45 ILE F C 1
ATOM 5065 O O . ILE F 1 42 ? -28.369 28.320 2.154 1.00 17.57 45 ILE F O 1
ATOM 5070 N N . LEU F 1 43 ? -30.199 28.845 3.378 1.00 16.82 46 LEU F N 1
ATOM 5071 C CA . LEU F 1 43 ? -30.835 27.564 3.083 1.00 17.70 46 LEU F CA 1
ATOM 5072 C C . LEU F 1 43 ? -31.112 27.369 1.586 1.00 17.35 46 LEU F C 1
ATOM 5073 O O . LEU F 1 43 ? -30.951 26.276 1.051 1.00 18.43 46 LEU F O 1
ATOM 5078 N N . GLU F 1 44 ? -31.464 28.462 0.903 1.00 18.91 47 GLU F N 1
ATOM 5079 C CA . GLU F 1 44 ? -31.673 28.395 -0.543 1.00 20.12 47 GLU F CA 1
ATOM 5080 C C . GLU F 1 44 ? -30.372 28.096 -1.282 1.00 19.47 47 GLU F C 1
ATOM 5081 O O . GLU F 1 44 ? -30.374 27.287 -2.220 1.00 19.92 47 GLU F O 1
ATOM 5087 N N . ASN F 1 45 ? -29.269 28.728 -0.846 1.00 19.70 48 ASN F N 1
ATOM 5088 C CA A ASN F 1 45 ? -27.980 28.439 -1.456 0.50 19.81 48 ASN F CA 1
ATOM 5089 C CA B ASN F 1 45 ? -27.954 28.478 -1.420 0.50 20.10 48 ASN F CA 1
ATOM 5090 C C . ASN F 1 45 ? -27.535 27.008 -1.195 1.00 19.81 48 ASN F C 1
ATOM 5091 O O . ASN F 1 45 ? -26.990 26.352 -2.071 1.00 19.81 48 ASN F O 1
ATOM 5100 N N . ILE F 1 46 ? -27.810 26.491 0.004 1.00 19.30 49 ILE F N 1
ATOM 5101 C CA . ILE F 1 46 ? -27.501 25.103 0.284 1.00 19.44 49 ILE F CA 1
ATOM 5102 C C . ILE F 1 46 ? -28.330 24.167 -0.622 1.00 19.13 49 ILE F C 1
ATOM 5103 O O . ILE F 1 46 ? -27.800 23.211 -1.184 1.00 19.71 49 ILE F O 1
ATOM 5108 N N . ASP F 1 47 ? -29.616 24.500 -0.811 1.00 20.35 50 ASP F N 1
ATOM 5109 C CA . ASP F 1 47 ? -30.502 23.781 -1.749 1.00 21.62 50 ASP F CA 1
ATOM 5110 C C . ASP F 1 47 ? -29.852 23.708 -3.136 1.00 20.26 50 ASP F C 1
ATOM 5111 O O . ASP F 1 47 ? -29.773 22.638 -3.732 1.00 20.11 50 ASP F O 1
ATOM 5116 N N . ARG F 1 48 ? -29.398 24.862 -3.630 1.00 20.04 51 ARG F N 1
ATOM 5117 C CA . ARG F 1 48 ? -28.783 24.973 -4.963 1.00 20.86 51 ARG F CA 1
ATOM 5118 C C . ARG F 1 48 ? -27.513 24.123 -5.064 1.00 19.46 51 ARG F C 1
ATOM 5119 O O . ARG F 1 48 ? -27.319 23.389 -6.024 1.00 20.33 51 ARG F O 1
ATOM 5127 N N . LEU F 1 49 ? -26.652 24.204 -4.046 1.00 18.99 52 LEU F N 1
ATOM 5128 C CA . LEU F 1 49 ? -25.440 23.401 -4.039 1.00 18.19 52 LEU F CA 1
ATOM 5129 C C . LEU F 1 49 ? -25.748 21.894 -4.044 1.00 17.76 52 LEU F C 1
ATOM 5130 O O . LEU F 1 49 ? -25.190 21.117 -4.814 1.00 18.40 52 LEU F O 1
ATOM 5135 N N . LEU F 1 50 ? -26.689 21.481 -3.195 1.00 18.82 53 LEU F N 1
ATOM 5136 C CA . LEU F 1 50 ? -27.042 20.079 -3.114 1.00 20.12 53 LEU F CA 1
ATOM 5137 C C . LEU F 1 50 ? -27.588 19.545 -4.434 1.00 20.28 53 LEU F C 1
ATOM 5138 O O . LEU F 1 50 ? -27.197 18.475 -4.900 1.00 20.64 53 LEU F O 1
ATOM 5143 N N . GLN F 1 51 ? -28.484 20.328 -5.026 1.00 22.07 54 GLN F N 1
ATOM 5144 C CA . GLN F 1 51 ? -29.104 20.007 -6.302 1.00 24.43 54 GLN F CA 1
ATOM 5145 C C . GLN F 1 51 ? -28.064 19.815 -7.403 1.00 23.99 54 GLN F C 1
ATOM 5146 O O . GLN F 1 51 ? -28.171 18.898 -8.218 1.00 25.30 54 GLN F O 1
ATOM 5152 N N . SER F 1 52 ? -27.038 20.659 -7.404 1.00 24.35 55 SER F N 1
ATOM 5153 C CA . SER F 1 52 ? -25.980 20.550 -8.403 1.00 25.44 55 SER F CA 1
ATOM 5154 C C . SER F 1 52 ? -25.143 19.263 -8.318 1.00 26.07 55 SER F C 1
ATOM 5155 O O . SER F 1 52 ? -24.489 18.882 -9.292 1.00 26.79 55 SER F O 1
ATOM 5158 N N . VAL F 1 53 ? -25.159 18.574 -7.174 1.00 26.15 56 VAL F N 1
ATOM 5159 C CA . VAL F 1 53 ? -24.439 17.299 -7.066 1.00 26.79 56 VAL F CA 1
ATOM 5160 C C . VAL F 1 53 ? -25.323 16.049 -7.020 1.00 26.39 56 VAL F C 1
ATOM 5161 O O . VAL F 1 53 ? -24.833 14.934 -6.838 1.00 27.20 56 VAL F O 1
ATOM 5165 N N . GLY F 1 54 ? -26.624 16.231 -7.204 1.00 25.98 57 GLY F N 1
ATOM 5166 C CA . GLY F 1 54 ? -27.541 15.097 -7.234 1.00 25.79 57 GLY F CA 1
ATOM 5167 C C . GLY F 1 54 ? -28.035 14.742 -5.842 1.00 25.38 57 GLY F C 1
ATOM 5168 O O . GLY F 1 54 ? -28.477 13.621 -5.614 1.00 26.14 57 GLY F O 1
ATOM 5169 N N . SER F 1 55 ? -27.921 15.696 -4.913 1.00 24.66 58 SER F N 1
ATOM 5170 C CA . SER F 1 55 ? -28.452 15.556 -3.563 1.00 24.12 58 SER F CA 1
ATOM 5171 C C . SER F 1 55 ? -29.716 16.412 -3.459 1.00 23.76 58 SER F C 1
ATOM 5172 O O . SER F 1 55 ? -30.176 16.996 -4.456 1.00 24.10 58 SER F O 1
ATOM 5175 N N . ASP F 1 56 ? -30.286 16.478 -2.265 1.00 22.48 59 ASP F N 1
ATOM 5176 C CA . ASP F 1 56 ? -31.474 17.287 -2.027 1.00 22.31 59 ASP F CA 1
ATOM 5177 C C . ASP F 1 56 ? -31.632 17.652 -0.557 1.00 21.40 59 ASP F C 1
ATOM 5178 O O . ASP F 1 56 ? -30.885 17.193 0.308 1.00 20.09 59 ASP F O 1
ATOM 5183 N N . ARG F 1 57 ? -32.648 18.457 -0.285 1.00 21.22 60 ARG F N 1
ATOM 5184 C CA . ARG F 1 57 ? -32.942 19.017 1.022 1.00 20.15 60 ARG F CA 1
ATOM 5185 C C . ARG F 1 57 ? -33.222 17.961 2.100 1.00 19.04 60 ARG F C 1
ATOM 5186 O O . ARG F 1 57 ? -33.096 18.250 3.273 1.00 20.62 60 ARG F O 1
ATOM 5194 N N . GLY F 1 58 ? -33.601 16.765 1.672 1.00 18.97 61 GLY F N 1
ATOM 5195 C CA . GLY F 1 58 ? -33.922 15.691 2.592 1.00 18.35 61 GLY F CA 1
ATOM 5196 C C . GLY F 1 58 ? -32.703 14.854 2.936 1.00 18.13 61 GLY F C 1
ATOM 5197 O O . GLY F 1 58 ? -32.831 13.891 3.673 1.00 17.76 61 GLY F O 1
ATOM 5198 N N . GLN F 1 59 ? -31.529 15.209 2.406 1.00 17.19 62 GLN F N 1
ATOM 5199 C CA . GLN F 1 59 ? -30.321 14.379 2.589 1.00 16.69 62 GLN F CA 1
ATOM 5200 C C . GLN F 1 59 ? -29.253 15.050 3.455 1.00 14.95 62 GLN F C 1
ATOM 5201 O O . GLN F 1 59 ? -28.079 14.648 3.404 1.00 16.05 62 GLN F O 1
ATOM 5207 N N . VAL F 1 60 ? -29.666 16.015 4.259 1.00 13.25 63 VAL F N 1
ATOM 5208 C CA . VAL F 1 60 ? -28.731 16.732 5.141 1.00 13.15 63 VAL F CA 1
ATOM 5209 C C . VAL F 1 60 ? -28.487 15.925 6.438 1.00 13.25 63 VAL F C 1
ATOM 5210 O O . VAL F 1 60 ? -29.434 15.435 7.072 1.00 14.25 63 VAL F O 1
ATOM 5214 N N . LEU F 1 61 ? -27.208 15.786 6.802 1.00 12.23 64 LEU F N 1
ATOM 5215 C CA . LEU F 1 61 ? -26.800 15.000 7.986 1.00 12.43 64 LEU F CA 1
ATOM 5216 C C . LEU F 1 61 ? -26.523 15.863 9.208 1.00 12.51 64 LEU F C 1
ATOM 5217 O O . LEU F 1 61 ? -26.981 15.519 10.311 1.00 12.26 64 LEU F O 1
ATOM 5222 N N . SER F 1 62 ? -25.770 16.957 9.052 1.00 12.53 65 SER F N 1
ATOM 5223 C CA . SER F 1 62 ? -25.442 17.830 10.167 1.00 13.27 65 SER F CA 1
ATOM 5224 C C . SER F 1 62 ? -25.360 19.239 9.708 1.00 13.31 65 SER F C 1
ATOM 5225 O O . SER F 1 62 ? -24.840 19.512 8.613 1.00 13.99 65 SER F O 1
ATOM 5228 N N . VAL F 1 63 ? -25.829 20.139 10.555 1.00 12.59 66 VAL F N 1
ATOM 5229 C CA . VAL F 1 63 ? -25.670 21.553 10.298 1.00 12.26 66 VAL F CA 1
ATOM 5230 C C . VAL F 1 63 ? -25.149 22.196 11.563 1.00 12.55 66 VAL F C 1
ATOM 5231 O O . VAL F 1 63 ? -25.774 22.080 12.616 1.00 13.20 66 VAL F O 1
ATOM 5235 N N . ARG F 1 64 ? -23.998 22.861 11.483 1.00 13.23 67 ARG F N 1
ATOM 5236 C CA . ARG F 1 64 ? -23.501 23.701 12.556 1.00 13.25 67 ARG F CA 1
ATOM 5237 C C . ARG F 1 64 ? -23.990 25.125 12.290 1.00 13.92 67 ARG F C 1
ATOM 5238 O O . ARG F 1 64 ? -23.762 25.664 11.191 1.00 15.09 67 ARG F O 1
ATOM 5246 N N . ILE F 1 65 ? -24.683 25.709 13.253 1.00 14.10 68 ILE F N 1
ATOM 5247 C CA . ILE F 1 65 ? -25.209 27.073 13.103 1.00 14.42 68 ILE F CA 1
ATOM 5248 C C . ILE F 1 65 ? -24.513 28.011 14.075 1.00 15.20 68 ILE F C 1
ATOM 5249 O O . ILE F 1 65 ? -24.622 27.853 15.293 1.00 15.43 68 ILE F O 1
ATOM 5254 N N . LEU F 1 66 ? -23.809 28.991 13.512 1.00 15.15 69 LEU F N 1
ATOM 5255 C CA . LEU F 1 66 ? -23.143 30.034 14.277 1.00 16.07 69 LEU F CA 1
ATOM 5256 C C . LEU F 1 66 ? -24.005 31.291 14.204 1.00 17.44 69 LEU F C 1
ATOM 5257 O O . LEU F 1 66 ? -24.132 31.908 13.151 1.00 18.42 69 LEU F O 1
ATOM 5262 N N . LEU F 1 67 ? -24.574 31.663 15.334 1.00 17.80 70 LEU F N 1
ATOM 5263 C CA . LEU F 1 67 ? -25.526 32.778 15.399 1.00 18.91 70 LEU F CA 1
ATOM 5264 C C . LEU F 1 67 ? -24.849 33.988 16.011 1.00 19.30 70 LEU F C 1
ATOM 5265 O O . LEU F 1 67 ? -24.270 33.905 17.090 1.00 19.53 70 LEU F O 1
ATOM 5270 N N . ALA F 1 68 ? -24.941 35.139 15.339 1.00 20.76 71 ALA F N 1
ATOM 5271 C CA . ALA F 1 68 ? -24.267 36.341 15.843 1.00 21.71 71 ALA F CA 1
ATOM 5272 C C . ALA F 1 68 ? -24.904 36.968 17.091 1.00 22.40 71 ALA F C 1
ATOM 5273 O O . ALA F 1 68 ? -24.191 37.444 17.965 1.00 22.12 71 ALA F O 1
ATOM 5275 N N . HIS F 1 69 ? -26.236 36.971 17.160 1.00 23.26 72 HIS F N 1
ATOM 5276 C CA . HIS F 1 69 ? -26.958 37.722 18.187 1.00 24.75 72 HIS F CA 1
ATOM 5277 C C . HIS F 1 69 ? -28.069 36.884 18.791 1.00 24.92 72 HIS F C 1
ATOM 5278 O O . HIS F 1 69 ? -28.899 36.321 18.069 1.00 24.92 72 HIS F O 1
ATOM 5285 N N . ARG F 1 70 ? -28.073 36.826 20.119 1.00 25.83 73 ARG F N 1
ATOM 5286 C CA . ARG F 1 70 ? -29.087 36.107 20.875 1.00 26.69 73 ARG F CA 1
ATOM 5287 C C . ARG F 1 70 ? -30.515 36.503 20.474 1.00 27.34 73 ARG F C 1
ATOM 5288 O O . ARG F 1 70 ? -31.387 35.643 20.333 1.00 27.97 73 ARG F O 1
ATOM 5296 N N . GLU F 1 71 ? -30.740 37.801 20.267 1.00 28.22 74 GLU F N 1
ATOM 5297 C CA . GLU F 1 71 ? -32.063 38.298 19.884 1.00 29.03 74 GLU F CA 1
ATOM 5298 C C . GLU F 1 71 ? -32.603 37.659 18.601 1.00 28.33 74 GLU F C 1
ATOM 5299 O O . GLU F 1 71 ? -33.817 37.622 18.401 1.00 29.33 74 GLU F O 1
ATOM 5305 N N . ASP F 1 72 ? -31.705 37.155 17.750 1.00 26.45 75 ASP F N 1
ATOM 5306 C CA . ASP F 1 72 ? -32.074 36.575 16.455 1.00 24.74 75 ASP F CA 1
ATOM 5307 C C . ASP F 1 72 ? -32.449 35.073 16.475 1.00 23.47 75 ASP F C 1
ATOM 5308 O O . ASP F 1 72 ? -32.808 34.518 15.441 1.00 24.36 75 ASP F O 1
ATOM 5313 N N . TYR F 1 73 ? -32.355 34.429 17.635 1.00 22.87 76 TYR F N 1
ATOM 5314 C CA . TYR F 1 73 ? -32.608 32.971 17.756 1.00 22.03 76 TYR F CA 1
ATOM 5315 C C . TYR F 1 73 ? -34.021 32.542 17.321 1.00 22.14 76 TYR F C 1
ATOM 5316 O O . TYR F 1 73 ? -34.204 31.552 16.589 1.00 21.68 76 TYR F O 1
ATOM 5325 N N . ALA F 1 74 ? -35.026 33.305 17.744 1.00 23.01 77 ALA F N 1
ATOM 5326 C CA . ALA F 1 74 ? -36.406 32.947 17.426 1.00 22.80 77 ALA F CA 1
ATOM 5327 C C . ALA F 1 74 ? -36.658 33.060 15.925 1.00 22.08 77 ALA F C 1
ATOM 5328 O O . ALA F 1 74 ? -37.325 32.205 15.344 1.00 23.01 77 ALA F O 1
ATOM 5330 N N . GLY F 1 75 ? -36.090 34.104 15.309 1.00 22.62 78 GLY F N 1
ATOM 5331 C CA . GLY F 1 75 ? -36.230 34.347 13.874 1.00 22.07 78 GLY F CA 1
ATOM 5332 C C . GLY F 1 75 ? -35.543 33.296 13.013 1.00 21.24 78 GLY F C 1
ATOM 5333 O O . GLY F 1 75 ? -36.054 32.886 11.958 1.00 21.90 78 GLY F O 1
ATOM 5334 N N . LEU F 1 76 ? -34.356 32.876 13.455 1.00 20.74 79 LEU F N 1
ATOM 5335 C CA . LEU F 1 76 ? -33.656 31.773 12.832 1.00 20.04 79 LEU F CA 1
ATOM 5336 C C . LEU F 1 76 ? -34.553 30.542 12.807 1.00 19.15 79 LEU F C 1
ATOM 5337 O O . LEU F 1 76 ? -34.720 29.876 11.764 1.00 18.75 79 LEU F O 1
ATOM 5342 N N . ASN F 1 77 ? -35.099 30.219 13.979 1.00 19.23 80 ASN F N 1
ATOM 5343 C CA . ASN F 1 77 ? -35.920 29.024 14.134 1.00 19.10 80 ASN F CA 1
ATOM 5344 C C . ASN F 1 77 ? -37.251 29.146 13.414 1.00 18.98 80 ASN F C 1
ATOM 5345 O O . ASN F 1 77 ? -37.774 28.154 12.931 1.00 19.10 80 ASN F O 1
ATOM 5350 N N . GLN F 1 78 ? -37.769 30.370 13.300 1.00 19.56 81 GLN F N 1
ATOM 5351 C CA . GLN F 1 78 ? -39.016 30.588 12.545 1.00 21.10 81 GLN F CA 1
ATOM 5352 C C . GLN F 1 78 ? -38.912 30.049 11.122 1.00 20.36 81 GLN F C 1
ATOM 5353 O O . GLN F 1 78 ? -39.820 29.366 10.630 1.00 21.19 81 GLN F O 1
ATOM 5359 N N . VAL F 1 79 ? -37.801 30.352 10.453 1.00 19.77 82 VAL F N 1
ATOM 5360 C CA . VAL F 1 79 ? -37.543 29.883 9.104 1.00 20.16 82 VAL F CA 1
ATOM 5361 C C . VAL F 1 79 ? -37.103 28.429 9.097 1.00 19.54 82 VAL F C 1
ATOM 5362 O O . VAL F 1 79 ? -37.617 27.617 8.338 1.00 19.66 82 VAL F O 1
ATOM 5366 N N . TRP F 1 80 ? -36.129 28.113 9.957 1.00 18.59 83 TRP F N 1
ATOM 5367 C CA . TRP F 1 80 ? -35.548 26.775 9.970 1.00 18.12 83 TRP F CA 1
ATOM 5368 C C . TRP F 1 80 ? -36.578 25.675 10.245 1.00 18.02 83 TRP F C 1
ATOM 5369 O O . TRP F 1 80 ? -36.574 24.650 9.590 1.00 17.43 83 TRP F O 1
ATOM 5380 N N . ASP F 1 81 ? -37.470 25.927 11.193 1.00 18.19 84 ASP F N 1
ATOM 5381 C CA . ASP F 1 81 ? -38.426 24.903 11.655 1.00 19.85 84 ASP F CA 1
ATOM 5382 C C . ASP F 1 81 ? -39.467 24.523 10.609 1.00 20.45 84 ASP F C 1
ATOM 5383 O O . ASP F 1 81 ? -40.170 23.529 10.776 1.00 21.08 84 ASP F O 1
ATOM 5388 N N . GLN F 1 82 ? -39.586 25.311 9.541 1.00 19.86 85 GLN F N 1
ATOM 5389 C CA A GLN F 1 82 ? -40.579 25.014 8.512 0.50 20.59 85 GLN F CA 1
ATOM 5390 C CA B GLN F 1 82 ? -40.572 25.004 8.512 0.50 20.54 85 GLN F CA 1
ATOM 5391 C C . GLN F 1 82 ? -39.911 24.550 7.213 1.00 20.19 85 GLN F C 1
ATOM 5392 O O . GLN F 1 82 ? -40.583 24.318 6.190 1.00 20.42 85 GLN F O 1
ATOM 5403 N N . TRP F 1 83 ? -38.589 24.398 7.255 1.00 19.44 86 TRP F N 1
ATOM 5404 C CA . TRP F 1 83 ? -37.805 24.129 6.057 1.00 18.99 86 TRP F CA 1
ATOM 5405 C C . TRP F 1 83 ? -37.705 22.694 5.586 1.00 18.59 86 TRP F C 1
ATOM 5406 O O . TRP F 1 83 ? -37.785 22.423 4.388 1.00 18.68 86 TRP F O 1
ATOM 5417 N N . PHE F 1 84 ? -37.453 21.762 6.508 1.00 17.99 87 PHE F N 1
ATOM 5418 C CA . PHE F 1 84 ? -37.061 20.444 6.057 1.00 18.07 87 PHE F CA 1
ATOM 5419 C C . PHE F 1 84 ? -38.245 19.530 5.818 1.00 18.76 87 PHE F C 1
ATOM 5420 O O . PHE F 1 84 ? -39.266 19.696 6.472 1.00 20.46 87 PHE F O 1
ATOM 5428 N N . PRO F 1 85 ? -38.099 18.561 4.886 1.00 20.37 88 PRO F N 1
ATOM 5429 C CA . PRO F 1 85 ? -39.169 17.585 4.703 1.00 20.41 88 PRO F CA 1
ATOM 5430 C C . PRO F 1 85 ? -39.495 16.840 5.987 1.00 21.55 88 PRO F C 1
ATOM 5431 O O . PRO F 1 85 ? -38.645 16.707 6.897 1.00 20.68 88 PRO F O 1
ATOM 5435 N N . GLU F 1 86 ? -40.724 16.370 6.092 1.00 21.76 89 GLU F N 1
ATOM 5436 C CA . GLU F 1 86 ? -41.180 15.708 7.278 1.00 21.52 89 GLU F CA 1
ATOM 5437 C C . GLU F 1 86 ? -40.282 14.534 7.666 1.00 19.48 89 GLU F C 1
ATOM 5438 O O . GLU F 1 86 ? -40.017 13.649 6.858 1.00 19.39 89 GLU F O 1
ATOM 5444 N N . GLY F 1 87 ? -39.820 14.572 8.913 1.00 19.29 90 GLY F N 1
ATOM 5445 C CA . GLY F 1 87 ? -38.946 13.547 9.460 1.00 18.30 90 GLY F CA 1
ATOM 5446 C C . GLY F 1 87 ? -37.519 13.511 8.914 1.00 17.23 90 GLY F C 1
ATOM 5447 O O . GLY F 1 87 ? -36.796 12.535 9.115 1.00 17.22 90 GLY F O 1
ATOM 5448 N N . ARG F 1 88 ? -37.135 14.548 8.171 1.00 17.18 91 ARG F N 1
ATOM 5449 C CA . ARG F 1 88 ? -35.833 14.563 7.540 1.00 15.81 91 ARG F CA 1
ATOM 5450 C C . ARG F 1 88 ? -34.964 15.741 7.954 1.00 15.07 91 ARG F C 1
ATOM 5451 O O . ARG F 1 88 ? -33.969 16.038 7.276 1.00 15.79 91 ARG F O 1
ATOM 5459 N N . ALA F 1 89 ? -35.296 16.419 9.055 1.00 14.05 92 ALA F N 1
ATOM 5460 C CA . ALA F 1 89 ? -34.377 17.439 9.587 1.00 13.13 92 ALA F CA 1
ATOM 5461 C C . ALA F 1 89 ? -33.003 16.808 9.882 1.00 14.15 92 ALA F C 1
ATOM 5462 O O . ALA F 1 89 ? -32.899 15.641 10.262 1.00 14.25 92 ALA F O 1
ATOM 5464 N N . PRO F 1 90 ? -31.940 17.584 9.665 1.00 13.56 93 PRO F N 1
ATOM 5465 C CA . PRO F 1 90 ? -30.605 17.075 10.004 1.00 13.34 93 PRO F CA 1
ATOM 5466 C C . PRO F 1 90 ? -30.340 17.147 11.511 1.00 12.09 93 PRO F C 1
ATOM 5467 O O . PRO F 1 90 ? -31.122 17.732 12.282 1.00 12.72 93 PRO F O 1
ATOM 5471 N N . THR F 1 91 ? -29.208 16.570 11.912 1.00 11.53 94 THR F N 1
ATOM 5472 C CA . THR F 1 91 ? -28.697 16.930 13.249 1.00 12.00 94 THR F CA 1
ATOM 5473 C C . THR F 1 91 ? -28.250 18.391 13.218 1.00 11.89 94 THR F C 1
ATOM 5474 O O . THR F 1 91 ? -27.888 18.924 12.157 1.00 13.13 94 THR F O 1
ATOM 5478 N N . ARG F 1 92 ? -28.274 19.055 14.364 1.00 11.48 95 ARG F N 1
ATOM 5479 C CA . ARG F 1 92 ? -28.071 20.477 14.448 1.00 12.90 95 ARG F CA 1
ATOM 5480 C C . ARG F 1 92 ? -27.325 20.843 15.723 1.00 13.45 95 ARG F C 1
ATOM 5481 O O . ARG F 1 92 ? -27.523 20.225 16.775 1.00 14.25 95 ARG F O 1
ATOM 5489 N N . ALA F 1 93 ? -26.451 21.831 15.631 1.00 12.92 96 ALA F N 1
ATOM 5490 C CA . ALA F 1 93 ? -25.842 22.401 16.814 1.00 13.60 96 ALA F CA 1
ATOM 5491 C C . ALA F 1 93 ? -25.697 23.898 16.617 1.00 14.33 96 ALA F C 1
ATOM 5492 O O . ALA F 1 93 ? -24.912 24.356 15.755 1.00 14.48 96 ALA F O 1
ATOM 5494 N N . CYS F 1 94 ? -26.423 24.662 17.426 1.00 15.03 97 CYS F N 1
ATOM 5495 C CA . CYS F 1 94 ? -26.428 26.115 17.323 1.00 15.91 97 CYS F CA 1
ATOM 5496 C C . CYS F 1 94 ? -25.818 26.726 18.558 1.00 16.36 97 CYS F C 1
ATOM 5497 O O . CYS F 1 94 ? -26.205 26.354 19.664 1.00 17.30 97 CYS F O 1
ATOM 5500 N N . SER F 1 95 ? -24.868 27.655 18.375 1.00 16.78 98 SER F N 1
ATOM 5501 C CA . SER F 1 95 ? -24.355 28.472 19.478 1.00 17.23 98 SER F CA 1
ATOM 5502 C C . SER F 1 95 ? -24.114 29.917 19.024 1.00 18.47 98 SER F C 1
ATOM 5503 O O . SER F 1 95 ? -24.200 30.221 17.835 1.00 18.48 98 SER F O 1
ATOM 5506 N N . LEU F 1 96 ? -23.813 30.800 19.966 1.00 20.05 99 LEU F N 1
ATOM 5507 C CA . LEU F 1 96 ? -23.484 32.181 19.605 1.00 22.05 99 LEU F CA 1
ATOM 5508 C C . LEU F 1 96 ? -22.017 32.247 19.217 1.00 23.33 99 LEU F C 1
ATOM 5509 O O . LEU F 1 96 ? -21.175 31.523 19.771 1.00 24.42 99 LEU F O 1
ATOM 5514 N N . ALA F 1 97 ? -21.697 33.073 18.230 1.00 22.62 100 ALA F N 1
ATOM 5515 C CA . ALA F 1 97 ? -20.323 33.193 17.776 1.00 23.47 100 ALA F CA 1
ATOM 5516 C C . ALA F 1 97 ? -20.113 34.584 17.280 1.00 23.72 100 ALA F C 1
ATOM 5517 O O . ALA F 1 97 ? -21.071 35.236 16.888 1.00 24.87 100 ALA F O 1
ATOM 5519 N N . GLU F 1 98 ? -18.863 35.025 17.275 1.00 22.99 101 GLU F N 1
ATOM 5520 C CA . GLU F 1 98 ? -18.502 36.281 16.648 1.00 22.97 101 GLU F CA 1
ATOM 5521 C C . GLU F 1 98 ? -18.002 35.952 15.249 1.00 21.26 101 GLU F C 1
ATOM 5522 O O . GLU F 1 98 ? -17.028 35.206 15.064 1.00 19.88 101 GLU F O 1
ATOM 5528 N N . LEU F 1 99 ? -18.674 36.511 14.254 1.00 20.48 102 LEU F N 1
ATOM 5529 C CA . LEU F 1 99 ? -18.364 36.195 12.870 1.00 20.21 102 LEU F CA 1
ATOM 5530 C C . LEU F 1 99 ? -17.430 37.261 12.291 1.00 21.15 102 LEU F C 1
ATOM 5531 O O . LEU F 1 99 ? -17.271 38.344 12.873 1.00 21.32 102 LEU F O 1
ATOM 5536 N N . ILE F 1 100 ? -16.786 36.935 11.176 1.00 21.75 103 ILE F N 1
ATOM 5537 C CA . ILE F 1 100 ? -15.804 37.845 10.568 1.00 23.40 103 ILE F CA 1
ATOM 5538 C C . ILE F 1 100 ? -16.423 39.177 10.122 1.00 24.45 103 ILE F C 1
ATOM 5539 O O . ILE F 1 100 ? -15.903 40.240 10.445 1.00 24.61 103 ILE F O 1
ATOM 5544 N N . ASP F 1 101 ? -17.532 39.117 9.399 1.00 24.87 104 ASP F N 1
ATOM 5545 C CA . ASP F 1 101 ? -18.201 40.333 8.935 1.00 25.43 104 ASP F CA 1
ATOM 5546 C C . ASP F 1 101 ? -19.332 40.650 9.909 1.00 25.91 104 ASP F C 1
ATOM 5547 O O . ASP F 1 101 ? -20.203 39.799 10.154 1.00 24.99 104 ASP F O 1
ATOM 5552 N N . PRO F 1 102 ? -19.322 41.863 10.492 1.00 26.63 105 PRO F N 1
ATOM 5553 C CA . PRO F 1 102 ? -20.362 42.251 11.455 1.00 27.13 105 PRO F CA 1
ATOM 5554 C C . PRO F 1 102 ? -21.788 42.232 10.888 1.00 26.87 105 PRO F C 1
ATOM 5555 O O . PRO F 1 102 ? -22.754 42.189 11.657 1.00 27.31 105 PRO F O 1
ATOM 5559 N N . ARG F 1 103 ? -21.929 42.264 9.567 1.00 26.45 106 ARG F N 1
ATOM 5560 C CA . ARG F 1 103 ? -23.250 42.266 8.946 1.00 26.03 106 ARG F CA 1
ATOM 5561 C C . ARG F 1 103 ? -23.898 40.877 8.949 1.00 25.04 106 ARG F C 1
ATOM 5562 O O . ARG F 1 103 ? -25.118 40.767 8.827 1.00 25.48 106 ARG F O 1
ATOM 5570 N N . TRP F 1 104 ? -23.088 39.827 9.083 1.00 23.68 107 TRP F N 1
ATOM 5571 C CA . TRP F 1 104 ? -23.631 38.462 9.049 1.00 22.79 107 TRP F CA 1
ATOM 5572 C C . TRP F 1 104 ? -24.316 38.136 10.369 1.00 22.37 107 TRP F C 1
ATOM 5573 O O . TRP F 1 104 ? -23.726 38.271 11.441 1.00 22.97 107 TRP F O 1
ATOM 5584 N N . ARG F 1 105 ? -25.554 37.673 10.280 1.00 21.50 108 ARG F N 1
ATOM 5585 C CA . ARG F 1 105 ? -26.327 37.332 11.468 1.00 21.26 108 ARG F CA 1
ATOM 5586 C C . ARG F 1 105 ? -26.224 35.845 11.745 1.00 20.73 108 ARG F C 1
ATOM 5587 O O . ARG F 1 105 ? -26.515 35.426 12.848 1.00 20.30 108 ARG F O 1
ATOM 5595 N N . VAL F 1 106 ? -25.798 35.078 10.746 1.00 19.36 109 VAL F N 1
ATOM 5596 C CA . VAL F 1 106 ? -25.707 33.625 10.887 1.00 18.77 109 VAL F CA 1
ATOM 5597 C C . VAL F 1 106 ? -24.747 33.042 9.861 1.00 18.98 109 VAL F C 1
ATOM 5598 O O . VAL F 1 106 ? -24.596 33.567 8.749 1.00 18.63 109 VAL F O 1
ATOM 5602 N N . GLU F 1 107 ? -24.101 31.940 10.233 1.00 17.38 110 GLU F N 1
ATOM 5603 C CA . GLU F 1 107 ? -23.273 31.198 9.306 1.00 17.02 110 GLU F CA 1
ATOM 5604 C C . GLU F 1 107 ? -23.546 29.723 9.529 1.00 16.17 110 GLU F C 1
ATOM 5605 O O . GLU F 1 107 ? -23.652 29.295 10.683 1.00 17.60 110 GLU F O 1
ATOM 5619 N N . ILE F 1 109 ? -22.583 25.517 8.504 1.00 14.52 112 ILE F N 1
ATOM 5620 C CA . ILE F 1 109 ? -21.595 24.610 7.968 1.00 14.27 112 ILE F CA 1
ATOM 5621 C C . ILE F 1 109 ? -22.299 23.268 7.870 1.00 14.02 112 ILE F C 1
ATOM 5622 O O . ILE F 1 109 ? -22.947 22.851 8.838 1.00 14.33 112 ILE F O 1
ATOM 5627 N N . VAL F 1 110 ? -22.166 22.553 6.759 1.00 12.79 113 VAL F N 1
ATOM 5628 C CA . VAL F 1 110 ? -23.060 21.437 6.417 1.00 13.43 113 VAL F CA 1
ATOM 5629 C C . VAL F 1 110 ? -22.329 20.187 6.022 1.00 13.38 113 VAL F C 1
ATOM 5630 O O . VAL F 1 110 ? -21.337 20.240 5.296 1.00 13.94 113 VAL F O 1
ATOM 5634 N N . VAL F 1 111 ? -22.830 19.045 6.493 1.00 12.76 114 VAL F N 1
ATOM 5635 C CA . VAL F 1 111 ? -22.460 17.747 5.956 1.00 11.96 114 VAL F CA 1
ATOM 5636 C C . VAL F 1 111 ? -23.754 17.089 5.473 1.00 12.46 114 VAL F C 1
ATOM 5637 O O . VAL F 1 111 ? -24.767 17.132 6.186 1.00 12.33 114 VAL F O 1
ATOM 5641 N N . ALA F 1 112 ? -23.728 16.549 4.262 1.00 13.22 115 ALA F N 1
ATOM 5642 C CA . ALA F 1 112 ? -24.901 15.897 3.664 1.00 13.32 115 ALA F CA 1
ATOM 5643 C C . ALA F 1 112 ? -24.521 14.622 2.922 1.00 14.80 115 ALA F C 1
ATOM 5644 O O . ALA F 1 112 ? -23.340 14.271 2.796 1.00 15.17 115 ALA F O 1
ATOM 5646 N N . ALA F 1 113 ? -25.529 13.915 2.435 1.00 16.81 116 ALA F N 1
ATOM 5647 C CA . ALA F 1 113 ? -25.305 12.691 1.668 1.00 17.38 116 ALA F CA 1
ATOM 5648 C C . ALA F 1 113 ? -25.786 12.889 0.247 1.00 19.05 116 ALA F C 1
ATOM 5649 O O . ALA F 1 113 ? -26.570 13.770 -0.017 1.00 19.82 116 ALA F O 1
ATOM 5651 N N . ARG F 1 114 ? -25.320 12.038 -0.652 1.00 21.56 117 ARG F N 1
ATOM 5652 C CA . ARG F 1 114 ? -25.988 11.932 -1.942 1.00 24.95 117 ARG F CA 1
ATOM 5653 C C . ARG F 1 114 ? -26.203 10.478 -2.342 1.00 25.05 117 ARG F C 1
ATOM 5654 O O . ARG F 1 114 ? -25.295 9.652 -2.173 1.00 27.95 117 ARG F O 1
#

Solvent-accessible surface area: 28384 Å² total

Sequence (681 aa):
HIERFEVVKRRAEALHGNTVYIGGQVADDDPSSGDIQDQTRRQILENIDRRLLQQSVGSDRGQQVLSVRILLAHREDYAGLNQVWDQQWFPEGRAPTRACSLAELIDPRWRVEIVVAAREHIERFEVVKRRAEALHGNTVYIGGQVADDPSGDIQDQTRQILENIDRLLQQSVGSDRGQVLSVRILLAHREDYAGLNQVWDQWFPEGRAPTRACSLAELIDPRWRVEIVVAARHIERFEVVKRRAEALHGNTVYIGGQVADDDPSGDIQDQTRQILENNIDRLLQSVGSDRGQVLSVRILLAHREDYAGLNQVWDQWFPEGRAPTRACSLAELIDPRWRVEIVVAAREHIERFEVVKRRAEALHGNTVYIGGQVADDPSGDIQDQTRQILEENIDRLLQSVGSDRGQVLSVRILLAHREDYAGLNQVWDQWFPEGRRAPTRACSLAELIDPRWRVEIVVAAREGHHHHHIERFEVVKRRAEALHGNTVYIGGQVADDPSGDIQDQTRQILENIDRLLQSVGSDRGQVLSVRILLAHREDYAGLNQVWDQQWFPEGRAPTRACSLAELIDPRWRVEIVVAAREHIERFEVVKRRAEALHGNTVYIGGQVADDPSGDIQDQTRRQILENNIDRLLQSVGSDRGQVLSVRILLAHREDYAGLNQVWDQQWFPEGRAPTRACSLAELIDPRWRVEIVVAAR

Nearest PDB structures (foldseek):
  3k12-assembly1_C  TM=1.005E+00  e=2.010E-24  Pseudomonas aeruginosa
  9bk1-assembly1_A  TM=9.720E-01  e=1.452E-15  Pseudomonas syringae pv. tomato
  3kjj-assembly1_B  TM=9.643E-01  e=1.584E-13  Neisseria meningitidis serogroup B
  3gtz-assembly1_C  TM=9.158E-01  e=1.421E-11  Salmonella enterica subsp. enterica serovar Typhimurium
  7cd2-assembly5_R  TM=8.499E-01  e=5.348E-09  Bacillus subtilis subsp. natto BEST195

CATH classification: 3.30.1330.40

InterPro domains:
  IPR006175 YjgF/YER057c/UK114 family [PF01042] (17-114)
  IPR035709 RutC family, YoaB-like [PTHR47328] (1-115)
  IPR035709 RutC family, YoaB-like [cd06150] (10-114)
  IPR035959 RutC-like superfamily [G3DSA:3.30.1330.40] (2-116)
  IPR035959 RutC-like superfamily [SSF55298] (14-116)

Radius of gyration: 29.86 Å; Cα contacts (8 Å, |Δi|>4): 1526; chains: 6; bounding box: 85×54×70 Å